Protein AF-0000000070193046 (afdb_homodimer)

Organism: Mizuhopecten yessoensis (NCBI:txid6573)

Sequence (684 aa):
MPRRVCVLGAGVIGLSSAVCIQELVPDADVTVVADTFTPHTLSDNCAGFWMPYLIDPSNTNVLRWCGDTFEYLKRLGHSELAGDIGIQFVSGYYFVRESAYTGKEPPWKDQVIGFRQLTPEELNICPNARDGYFFTTIIMDVKRFLPWLTKRILDKGGKLRNKKIQNMDELTEEYDIVVNCSGMGANQLCNDSRLHPLRGQVIKVAAPWVKHFYMNPDPTDDHKEVYILPGPDTVTIGGTGQFDDWNTSVDGQDKQRIVEDVCKLVPSLRTAKRLQDWVGLRPLRSPVRLEAEEKLSKSGRKTVIHNYGHSGSGVTFHWGCAKDTAHLVKQAFETHQVTSRLMPRRVCVLGAGVIGLSSAVCIQELVPDADVTVVADTFTPHTLSDNCAGFWMPYLIDPSNTNVLRWCGDTFEYLKRLGHSELAGDIGIQFVSGYYFVRESAYTGKEPPWKDQVIGFRQLTPEELNICPNARDGYFFTTIIMDVKRFLPWLTKRILDKGGKLRNKKIQNMDELTEEYDIVVNCSGMGANQLCNDSRLHPLRGQVIKVAAPWVKHFYMNPDPTDDHKEVYILPGPDTVTIGGTGQFDDWNTSVDGQDKQRIVEDVCKLVPSLRTAKRLQDWVGLRPLRSPVRLEAEEKLSKSGRKTVIHNYGHSGSGVTFHWGCAKDTAHLVKQAFETHQVTSRL

Secondary structure (DSSP, 8-state):
--EEEEEE--SHHHHHHHHHHHHH-TTEEEEEEES--TTSSSGGGS--B-S--S--TT-HHHHHHHHHHHHHHHHHHTSTTHHHHTEEEEEEEEEEEGGG--S---TTTTTSEEEEEPPHHHHTTSTTEEEEEEEEEEEE-HHHHHHHHHHHHHHTT-EEEE---S-THHHHTT-SEEEE--TTHHHHHTT-TT-EEEEEEEEEEE-TT--SEEE---TT-TTEEEEEEE-SS-EEEEEE-EET----SPPHHHHHHHHHHHHHH-GGGGGSEEEEEEEEEEEEEEEEEEEEEEEEETTEEEEEEEEEEEGGGHHHHHHHHHHHHHHHHHHHHHHHHHHHH-/--EEEEEE--SHHHHHHHHHHHHH-TTEEEEEEES--TTSSSGGGS--B-S--S--TT-HHHHHHHHHHHHHHHHHHTSTTHHHHTEEEEEEEEEEEGGG--S---TTTTTSEEEEEPPHHHHTTSTTEEEEEEEEEEEE-HHHHHHHHHHHHHHTT-EEEE---S-THHHHTT-SEEEE--GGGHHHHTT-TT-EEEEEEEEEEE-TT--SEEE---TT-TTEEEEEEE-SS-EEEEEE-EET----S--HHHHHHHHHHHHHH-GGGGGSEEEEEEEEEEEEEEEEEEEEEEEEETTEEEEEEEEEEEGGGHHHHHHHHHHHHHHHHHHHHHHHHHHHH-

Structure (mmCIF, N/CA/C/O backbone):
data_AF-0000000070193046-model_v1
#
loop_
_entity.id
_entity.type
_entity.pdbx_description
1 polymer 'D-amino-acid oxidase'
#
loop_
_atom_site.group_PDB
_atom_site.id
_atom_site.type_symbol
_atom_site.label_atom_id
_atom_site.label_alt_id
_atom_site.label_comp_id
_atom_site.label_asym_id
_atom_site.label_entity_id
_atom_site.label_seq_id
_atom_site.pdbx_PDB_ins_code
_atom_site.Cartn_x
_atom_site.Cartn_y
_atom_site.Cartn_z
_atom_site.occupancy
_atom_site.B_iso_or_equiv
_atom_site.auth_seq_id
_atom_site.auth_comp_id
_atom_site.auth_asym_id
_atom_site.auth_atom_id
_atom_site.pdbx_PDB_model_num
ATOM 1 N N . MET A 1 1 ? -14.695 -46.781 -17.328 1 52.44 1 MET A N 1
ATOM 2 C CA . MET A 1 1 ? -13.578 -46.938 -16.406 1 52.44 1 MET A CA 1
ATOM 3 C C . MET A 1 1 ? -13.297 -45.656 -15.641 1 52.44 1 MET A C 1
ATOM 5 O O . MET A 1 1 ? -13.539 -44.562 -16.156 1 52.44 1 MET A O 1
ATOM 9 N N . PRO A 1 2 ? -12.938 -45.781 -14.352 1 63.56 2 PRO A N 1
ATOM 10 C CA . PRO A 1 2 ? -12.758 -44.562 -13.602 1 63.56 2 PRO A CA 1
ATOM 11 C C . PRO A 1 2 ? -11.648 -43.656 -14.164 1 63.56 2 PRO A C 1
ATOM 13 O O . PRO A 1 2 ? -10.648 -44.188 -14.672 1 63.56 2 PRO A O 1
ATOM 16 N N . ARG A 1 3 ? -11.859 -42.469 -14.461 1 89.19 3 ARG A N 1
ATOM 17 C CA . ARG A 1 3 ? -10.93 -41.438 -14.953 1 89.19 3 ARG A CA 1
ATOM 18 C C . ARG A 1 3 ? -10.109 -40.844 -13.812 1 89.19 3 ARG A C 1
ATOM 20 O O . ARG A 1 3 ? -10.359 -39.719 -13.367 1 89.19 3 ARG A O 1
ATOM 27 N N . ARG A 1 4 ? -9.18 -41.781 -13.305 1 95.31 4 ARG A N 1
ATOM 28 C CA . ARG A 1 4 ? -8.352 -41.438 -12.156 1 95.31 4 ARG A CA 1
ATOM 29 C C . ARG A 1 4 ? -7.16 -40.594 -12.586 1 95.31 4 ARG A C 1
ATOM 31 O O . ARG A 1 4 ? -6.316 -41.031 -13.359 1 95.31 4 ARG A O 1
ATOM 38 N N . VAL A 1 5 ? -7.148 -39.406 -12.031 1 98.12 5 VAL A N 1
ATOM 39 C CA . VAL A 1 5 ? -6.082 -38.438 -12.352 1 98.12 5 VAL A CA 1
ATOM 40 C C . VAL A 1 5 ? -5.293 -38.125 -11.086 1 98.12 5 VAL A C 1
ATOM 42 O O . VAL A 1 5 ? -5.871 -37.781 -10.047 1 98.12 5 VAL A O 1
ATOM 45 N N . CYS A 1 6 ? -3.994 -38.281 -11.133 1 98.69 6 CYS A N 1
ATOM 46 C CA . CYS A 1 6 ? -3.104 -37.844 -10.055 1 98.69 6 CYS A CA 1
ATOM 47 C C . CYS A 1 6 ? -2.408 -36.531 -10.406 1 98.69 6 CYS A C 1
ATOM 49 O O . CYS A 1 6 ? -1.843 -36.406 -11.492 1 98.69 6 CYS A O 1
ATOM 51 N N . VAL A 1 7 ? -2.525 -35.625 -9.617 1 98.94 7 VAL A N 1
ATOM 52 C CA . VAL A 1 7 ? -1.671 -34.438 -9.688 1 98.94 7 VAL A CA 1
ATOM 53 C C . VAL A 1 7 ? -0.557 -34.531 -8.648 1 98.94 7 VAL A C 1
ATOM 55 O O . VAL A 1 7 ? -0.82 -34.531 -7.441 1 98.94 7 VAL A O 1
ATOM 58 N N . LEU A 1 8 ? 0.669 -34.688 -9.125 1 98.88 8 LEU A N 1
ATOM 59 C CA . LEU A 1 8 ? 1.825 -34.844 -8.25 1 98.88 8 LEU A CA 1
ATOM 60 C C . LEU A 1 8 ? 2.455 -33.5 -7.938 1 98.88 8 LEU A C 1
ATOM 62 O O . LEU A 1 8 ? 3.037 -32.844 -8.82 1 98.88 8 LEU A O 1
ATOM 66 N N . GLY A 1 9 ? 2.383 -33.062 -6.691 1 98.56 9 GLY A N 1
ATOM 67 C CA . GLY A 1 9 ? 2.842 -31.766 -6.258 1 98.56 9 GLY A CA 1
ATOM 68 C C . GLY A 1 9 ? 1.722 -30.875 -5.758 1 98.56 9 GLY A C 1
ATOM 69 O O . GLY A 1 9 ? 0.678 -30.75 -6.402 1 98.56 9 GLY A O 1
ATOM 70 N N . ALA A 1 10 ? 1.989 -30.25 -4.613 1 98.69 10 ALA A N 1
ATOM 71 C CA . ALA A 1 10 ? 0.933 -29.469 -3.973 1 98.69 10 ALA A CA 1
ATOM 72 C C . ALA A 1 10 ? 1.329 -28 -3.857 1 98.69 10 ALA A C 1
ATOM 74 O O . ALA A 1 10 ? 0.896 -27.312 -2.938 1 98.69 10 ALA A O 1
ATOM 75 N N . GLY A 1 11 ? 2.219 -27.516 -4.688 1 98.25 11 GLY A N 1
ATOM 76 C CA . GLY A 1 11 ? 2.447 -26.078 -4.824 1 98.25 11 GLY A CA 1
ATOM 77 C C . GLY A 1 11 ? 1.381 -25.391 -5.648 1 98.25 11 GLY A C 1
ATOM 78 O O . GLY A 1 11 ? 0.332 -25.969 -5.938 1 98.25 11 GLY A O 1
ATOM 79 N N . VAL A 1 12 ? 1.68 -24.188 -6.016 1 98.69 12 VAL A N 1
ATOM 80 C CA . VAL A 1 12 ? 0.679 -23.375 -6.695 1 98.69 12 VAL A CA 1
ATOM 81 C C . VAL A 1 12 ? 0.371 -23.969 -8.062 1 98.69 12 VAL A C 1
ATOM 83 O O . VAL A 1 12 ? -0.773 -23.938 -8.523 1 98.69 12 VAL A O 1
ATOM 86 N N . ILE A 1 13 ? 1.361 -24.547 -8.734 1 98.69 13 ILE A N 1
ATOM 87 C CA . ILE A 1 13 ? 1.164 -25.141 -10.055 1 98.69 13 ILE A CA 1
ATOM 88 C C . ILE A 1 13 ? 0.271 -26.375 -9.93 1 98.69 13 ILE A C 1
ATOM 90 O O . ILE A 1 13 ? -0.702 -26.516 -10.672 1 98.69 13 ILE A O 1
ATOM 94 N N . GLY A 1 14 ? 0.567 -27.25 -9 1 98.88 14 GLY A N 1
ATOM 95 C CA . GLY A 1 14 ? -0.194 -28.469 -8.828 1 98.88 14 GLY A CA 1
ATOM 96 C C . GLY A 1 14 ? -1.633 -28.234 -8.414 1 98.88 14 GLY A C 1
ATOM 97 O O . GLY A 1 14 ? -2.559 -28.766 -9.031 1 98.88 14 GLY A O 1
ATOM 98 N N . LEU A 1 15 ? -1.809 -27.438 -7.406 1 98.94 15 LEU A N 1
ATOM 99 C CA . LEU A 1 15 ? -3.154 -27.219 -6.891 1 98.94 15 LEU A CA 1
ATOM 100 C C . LEU A 1 15 ? -4.02 -26.5 -7.918 1 98.94 15 LEU A C 1
ATOM 102 O O . LEU A 1 15 ? -5.199 -26.812 -8.078 1 98.94 15 LEU A O 1
ATOM 106 N N . SER A 1 16 ? -3.463 -25.516 -8.617 1 98.94 16 SER A N 1
ATOM 107 C CA . SER A 1 16 ? -4.219 -24.844 -9.672 1 98.94 16 SER A CA 1
ATOM 108 C C . SER A 1 16 ? -4.586 -25.828 -10.789 1 98.94 16 SER A C 1
ATOM 110 O O . SER A 1 16 ? -5.691 -25.766 -11.336 1 98.94 16 SER A O 1
ATOM 112 N N . SER A 1 17 ? -3.67 -26.688 -11.141 1 98.94 17 SER A N 1
ATOM 113 C CA . SER A 1 17 ? -3.951 -27.688 -12.164 1 98.94 17 SER A CA 1
ATOM 114 C C . SER A 1 17 ? -5.094 -28.609 -11.734 1 98.94 17 SER A C 1
ATOM 116 O O . SER A 1 17 ? -5.98 -28.906 -12.531 1 98.94 17 SER A O 1
ATOM 118 N N . ALA A 1 18 ? -5.027 -29.031 -10.492 1 98.94 18 ALA A N 1
ATOM 119 C CA . ALA A 1 18 ? -6.082 -29.891 -9.977 1 98.94 18 ALA A CA 1
ATOM 120 C C . ALA A 1 18 ? -7.445 -29.219 -10.086 1 98.94 18 ALA A C 1
ATOM 122 O O . ALA A 1 18 ? -8.414 -29.828 -10.539 1 98.94 18 ALA A O 1
ATOM 123 N N . VAL A 1 19 ? -7.523 -27.969 -9.695 1 98.94 19 VAL A N 1
ATOM 124 C CA . VAL A 1 19 ? -8.773 -27.219 -9.758 1 98.94 19 VAL A CA 1
ATOM 125 C C . VAL A 1 19 ? -9.266 -27.141 -11.203 1 98.94 19 VAL A C 1
ATOM 127 O O . VAL A 1 19 ? -10.43 -27.422 -11.484 1 98.94 19 VAL A O 1
ATOM 130 N N . CYS A 1 20 ? -8.383 -26.781 -12.133 1 98.88 20 CYS A N 1
ATOM 131 C CA . CYS A 1 20 ? -8.766 -26.594 -13.531 1 98.88 20 CYS A CA 1
ATOM 132 C C . CYS A 1 20 ? -9.195 -27.922 -14.148 1 98.88 20 CYS A C 1
ATOM 134 O O . CYS A 1 20 ? -10.117 -27.969 -14.961 1 98.88 20 CYS A O 1
ATOM 136 N N . ILE A 1 21 ? -8.562 -29.016 -13.781 1 98.81 21 ILE A N 1
ATOM 137 C CA . ILE A 1 21 ? -8.93 -30.328 -14.281 1 98.81 21 ILE A CA 1
ATOM 138 C C . ILE A 1 21 ? -10.344 -30.688 -13.82 1 98.81 21 ILE A C 1
ATOM 140 O O . ILE A 1 21 ? -11.172 -31.141 -14.617 1 98.81 21 ILE A O 1
ATOM 144 N N . GLN A 1 22 ? -10.602 -30.469 -12.5 1 98.56 22 GLN A N 1
ATOM 145 C CA . GLN A 1 22 ? -11.922 -30.766 -11.969 1 98.56 22 GLN A CA 1
ATOM 146 C C . GLN A 1 22 ? -13.008 -29.953 -12.672 1 98.56 22 GLN A C 1
ATOM 148 O O . GLN A 1 22 ? -14.133 -30.422 -12.852 1 98.56 22 GLN A O 1
ATOM 153 N N . GLU A 1 23 ? -12.664 -28.781 -13.07 1 98.25 23 GLU A N 1
ATOM 154 C CA . GLU A 1 23 ? -13.641 -27.906 -13.727 1 98.25 23 GLU A CA 1
ATOM 155 C C . GLU A 1 23 ? -13.875 -28.328 -15.172 1 98.25 23 GLU A C 1
ATOM 157 O O . GLU A 1 23 ? -15.016 -28.328 -15.641 1 98.25 23 GLU A O 1
ATOM 162 N N . LEU A 1 24 ? -12.836 -28.672 -15.852 1 98.12 24 LEU A N 1
ATOM 163 C CA . LEU A 1 24 ? -12.938 -28.953 -17.281 1 98.12 24 LEU A CA 1
ATOM 164 C C . LEU A 1 24 ? -13.344 -30.391 -17.531 1 98.12 24 LEU A C 1
ATOM 166 O O . LEU A 1 24 ? -13.977 -30.703 -18.547 1 98.12 24 LEU A O 1
ATOM 170 N N . VAL A 1 25 ? -12.922 -31.312 -16.625 1 96.94 25 VAL A N 1
ATOM 171 C CA . VAL A 1 25 ? -13.211 -32.75 -16.703 1 96.94 25 VAL A CA 1
ATOM 172 C C . VAL A 1 25 ? -13.922 -33.219 -15.438 1 96.94 25 VAL A C 1
ATOM 174 O O . VAL A 1 25 ? -13.344 -33.938 -14.633 1 96.94 25 VAL A O 1
ATOM 177 N N . PRO A 1 26 ? -15.234 -32.938 -15.312 1 94.19 26 PRO A N 1
ATOM 178 C CA . PRO A 1 26 ? -15.938 -33.125 -14.047 1 94.19 26 PRO A CA 1
ATOM 179 C C . PRO A 1 26 ? -16.016 -34.594 -13.633 1 94.19 26 PRO A C 1
ATOM 181 O O . PRO A 1 26 ? -16.188 -34.906 -12.453 1 94.19 26 PRO A O 1
ATOM 184 N N . ASP A 1 27 ? -15.859 -35.5 -14.555 1 93.25 27 ASP A N 1
ATOM 185 C CA . ASP A 1 27 ? -15.969 -36.906 -14.227 1 93.25 27 ASP A CA 1
ATOM 186 C C . ASP A 1 27 ? -14.617 -37.469 -13.797 1 93.25 27 ASP A C 1
ATOM 188 O O . ASP A 1 27 ? -14.516 -38.656 -13.43 1 93.25 27 ASP A O 1
ATOM 192 N N . ALA A 1 28 ? -13.594 -36.656 -13.805 1 95.88 28 ALA A N 1
ATOM 193 C CA . ALA A 1 28 ? -12.273 -37.094 -13.367 1 95.88 28 ALA A CA 1
ATOM 194 C C . ALA A 1 28 ? -12.211 -37.25 -11.852 1 95.88 28 ALA A C 1
ATOM 196 O O . ALA A 1 28 ? -12.734 -36.406 -11.125 1 95.88 28 ALA A O 1
ATOM 197 N N . ASP A 1 29 ? -11.719 -38.344 -11.375 1 97.75 29 ASP A N 1
ATOM 198 C CA . ASP A 1 29 ? -11.383 -38.531 -9.969 1 97.75 29 ASP A CA 1
ATOM 199 C C . ASP A 1 29 ? -9.969 -38.062 -9.664 1 97.75 29 ASP A C 1
ATOM 201 O O . ASP A 1 29 ? -9 -38.781 -9.867 1 97.75 29 ASP A O 1
ATOM 205 N N . VAL A 1 30 ? -9.875 -36.875 -9.094 1 98.69 30 VAL A N 1
ATOM 206 C CA . VAL A 1 30 ? -8.586 -36.188 -8.969 1 98.69 30 VAL A CA 1
ATOM 207 C C . VAL A 1 30 ? -8.016 -36.406 -7.574 1 98.69 30 VAL A C 1
ATOM 209 O O . VAL A 1 30 ? -8.703 -36.188 -6.574 1 98.69 30 VAL A O 1
ATOM 212 N N . THR A 1 31 ? -6.781 -36.844 -7.457 1 98.88 31 THR A N 1
ATOM 213 C CA . THR A 1 31 ? -6.023 -36.969 -6.215 1 98.88 31 THR A CA 1
ATOM 214 C C . THR A 1 31 ? -4.727 -36.156 -6.309 1 98.88 31 THR A C 1
ATOM 216 O O . THR A 1 31 ? -3.924 -36.375 -7.219 1 98.88 31 THR A O 1
ATOM 219 N N . VAL A 1 32 ? -4.559 -35.25 -5.379 1 98.94 32 VAL A N 1
ATOM 220 C CA . VAL A 1 32 ? -3.279 -34.562 -5.27 1 98.94 32 VAL A CA 1
ATOM 221 C C . VAL A 1 32 ? -2.344 -35.344 -4.355 1 98.94 32 VAL A C 1
ATOM 223 O O . VAL A 1 32 ? -2.682 -35.625 -3.201 1 98.94 32 VAL A O 1
ATOM 226 N N . VAL A 1 33 ? -1.217 -35.719 -4.895 1 98.88 33 VAL A N 1
ATOM 227 C CA . VAL A 1 33 ? -0.199 -36.438 -4.145 1 98.88 33 VAL A CA 1
ATOM 228 C C . VAL A 1 33 ? 1.02 -35.562 -3.928 1 98.88 33 VAL A C 1
ATOM 230 O O . VAL A 1 33 ? 1.516 -34.938 -4.867 1 98.88 33 VAL A O 1
ATOM 233 N N . ALA A 1 34 ? 1.473 -35.469 -2.752 1 98.56 34 ALA A N 1
ATOM 234 C CA . ALA A 1 34 ? 2.654 -34.656 -2.467 1 98.56 34 ALA A CA 1
ATOM 235 C C . ALA A 1 34 ? 3.334 -35.125 -1.178 1 98.56 34 ALA A C 1
ATOM 237 O O . ALA A 1 34 ? 2.697 -35.719 -0.319 1 98.56 34 ALA A O 1
ATOM 238 N N . ASP A 1 35 ? 4.586 -34.844 -1.083 1 97.19 35 ASP A N 1
ATOM 239 C CA . ASP A 1 35 ? 5.309 -35.125 0.155 1 97.19 35 ASP A CA 1
ATOM 240 C C . ASP A 1 35 ? 5.098 -34 1.176 1 97.19 35 ASP A C 1
ATOM 242 O O . ASP A 1 35 ? 5.273 -34.219 2.377 1 97.19 35 ASP A O 1
ATOM 246 N N . THR A 1 36 ? 4.836 -32.812 0.679 1 96.12 36 THR A N 1
ATOM 247 C CA . THR A 1 36 ? 4.633 -31.625 1.528 1 96.12 36 THR A CA 1
ATOM 248 C C . THR A 1 36 ? 3.43 -30.828 1.054 1 96.12 36 THR A C 1
ATOM 250 O O . THR A 1 36 ? 3.236 -30.641 -0.149 1 96.12 36 THR A O 1
ATOM 253 N N . PHE A 1 37 ? 2.658 -30.359 2.018 1 97.94 37 PHE A N 1
ATOM 254 C CA . PHE A 1 37 ? 1.521 -29.484 1.744 1 97.94 37 PHE A CA 1
ATOM 255 C C . PHE A 1 37 ? 1.688 -28.141 2.443 1 97.94 37 PHE A C 1
ATOM 257 O O . PHE A 1 37 ? 2.605 -27.953 3.248 1 97.94 37 PHE A O 1
ATOM 264 N N . THR A 1 38 ? 0.887 -27.109 2.031 1 97.38 38 THR A N 1
ATOM 265 C CA . THR A 1 38 ? 0.856 -25.828 2.723 1 97.38 38 THR A CA 1
ATOM 266 C C . THR A 1 38 ? 0.679 -26.031 4.227 1 97.38 38 THR A C 1
ATOM 268 O O . THR A 1 38 ? -0.058 -26.922 4.656 1 97.38 38 THR A O 1
ATOM 271 N N . PRO A 1 39 ? 1.47 -25.266 4.902 1 96.25 39 PRO A N 1
ATOM 272 C CA . PRO A 1 39 ? 2.232 -24.062 4.594 1 96.25 39 PRO A CA 1
ATOM 273 C C . PRO A 1 39 ? 3.729 -24.328 4.441 1 96.25 39 PRO A C 1
ATOM 275 O O . PRO A 1 39 ? 4.551 -23.453 4.75 1 96.25 39 PRO A O 1
ATOM 278 N N . HIS A 1 40 ? 4.082 -25.547 4.109 1 93.5 40 HIS A N 1
ATOM 279 C CA . HIS A 1 40 ? 5.496 -25.891 4.137 1 93.5 40 HIS A CA 1
ATOM 280 C C . HIS A 1 40 ? 6.051 -26.062 2.729 1 93.5 40 HIS A C 1
ATOM 282 O O . HIS A 1 40 ? 7.195 -26.484 2.553 1 93.5 40 HIS A O 1
ATOM 288 N N . THR A 1 41 ? 5.25 -25.734 1.726 1 93.75 41 THR A N 1
ATOM 289 C CA . THR A 1 41 ? 5.719 -25.859 0.351 1 93.75 41 THR A CA 1
ATOM 290 C C . THR A 1 41 ? 6.629 -24.703 -0.021 1 93.75 41 THR A C 1
ATOM 292 O O . THR A 1 41 ? 6.676 -23.688 0.686 1 93.75 41 THR A O 1
ATOM 295 N N . LEU A 1 42 ? 7.363 -24.844 -1.094 1 91.44 42 LEU A N 1
ATOM 296 C CA . LEU A 1 42 ? 8.156 -23.75 -1.645 1 91.44 42 LEU A CA 1
ATOM 297 C C . LEU A 1 42 ? 7.273 -22.547 -1.964 1 91.44 42 LEU A C 1
ATOM 299 O O . LEU A 1 42 ? 7.656 -21.406 -1.702 1 91.44 42 LEU A O 1
ATOM 303 N N . SER A 1 43 ? 6.109 -22.797 -2.467 1 94.75 43 SER A N 1
ATOM 304 C CA . SER A 1 43 ? 5.184 -21.75 -2.875 1 94.75 43 SER A CA 1
ATOM 305 C C . SER A 1 43 ? 4.789 -20.875 -1.691 1 94.75 43 SER A C 1
ATOM 307 O O . SER A 1 43 ? 4.566 -19.672 -1.85 1 94.75 43 SER A O 1
ATOM 309 N N . ASP A 1 44 ? 4.723 -21.391 -0.546 1 95 44 ASP A N 1
ATOM 310 C CA . ASP A 1 44 ? 4.199 -20.703 0.626 1 95 44 ASP A CA 1
ATOM 311 C C . ASP A 1 44 ? 5.051 -19.484 0.967 1 95 44 ASP A C 1
ATOM 313 O O . ASP A 1 44 ? 4.547 -18.5 1.514 1 95 44 ASP A O 1
ATOM 317 N N . ASN A 1 45 ? 6.293 -19.453 0.576 1 91.44 45 ASN A N 1
ATOM 318 C CA . ASN A 1 45 ? 7.172 -18.406 1.067 1 91.44 45 ASN A CA 1
ATOM 319 C C . ASN A 1 45 ? 7.598 -17.469 -0.054 1 91.44 45 ASN A C 1
ATOM 321 O O . ASN A 1 45 ? 8.344 -16.516 0.18 1 91.44 45 ASN A O 1
ATOM 325 N N . CYS A 1 46 ? 7.129 -17.812 -1.206 1 94.06 46 CYS A N 1
ATOM 326 C CA . CYS A 1 46 ? 7.48 -16.891 -2.273 1 94.06 46 CYS A CA 1
ATOM 327 C C . CYS A 1 46 ? 6.801 -15.531 -2.07 1 94.06 46 CYS A C 1
ATOM 329 O O . CYS A 1 46 ? 5.91 -15.406 -1.228 1 94.06 46 CYS A O 1
ATOM 331 N N . ALA A 1 47 ? 7.242 -14.5 -2.783 1 94.56 47 ALA A N 1
ATOM 332 C CA . ALA A 1 47 ? 6.723 -13.148 -2.635 1 94.56 47 ALA A CA 1
ATOM 333 C C . ALA A 1 47 ? 5.344 -13.008 -3.277 1 94.56 47 ALA A C 1
ATOM 335 O O . ALA A 1 47 ? 4.613 -12.062 -2.998 1 94.56 47 ALA A O 1
ATOM 336 N N . GLY A 1 48 ? 5.004 -13.961 -4.203 1 97.5 48 GLY A N 1
ATOM 337 C CA . GLY A 1 48 ? 3.682 -13.969 -4.805 1 97.5 48 GLY A CA 1
ATOM 338 C C . GLY A 1 48 ? 3.467 -12.836 -5.789 1 97.5 48 GLY A C 1
ATOM 339 O O . GLY A 1 48 ? 2.328 -12.445 -6.055 1 97.5 48 GLY A O 1
ATOM 340 N N . PHE A 1 49 ? 4.512 -12.32 -6.352 1 98.19 49 PHE A N 1
ATOM 341 C CA . PHE A 1 49 ? 4.516 -11.141 -7.215 1 98.19 49 PHE A CA 1
ATOM 342 C C . PHE A 1 49 ? 4.309 -11.539 -8.672 1 98.19 49 PHE A C 1
ATOM 344 O O . PHE A 1 49 ? 5.055 -12.359 -9.211 1 98.19 49 PHE A O 1
ATOM 351 N N . TRP A 1 50 ? 3.295 -10.992 -9.297 1 98.19 50 TRP A N 1
ATOM 352 C CA . TRP A 1 50 ? 3.094 -11.266 -10.719 1 98.19 50 TRP A CA 1
ATOM 353 C C . TRP A 1 50 ? 3.984 -10.375 -11.578 1 98.19 50 TRP A C 1
ATOM 355 O O . TRP A 1 50 ? 3.799 -9.156 -11.617 1 98.19 50 TRP A O 1
ATOM 365 N N . MET A 1 51 ? 4.852 -10.883 -12.172 1 95.31 51 MET A N 1
ATOM 366 C CA . MET A 1 51 ? 5.734 -10.336 -13.203 1 95.31 51 MET A CA 1
ATOM 367 C C . MET A 1 51 ? 6.57 -11.445 -13.844 1 95.31 51 MET A C 1
ATOM 369 O O . MET A 1 51 ? 7.273 -12.18 -13.148 1 95.31 51 MET A O 1
ATOM 373 N N . PRO A 1 52 ? 6.512 -11.555 -15.117 1 90.06 52 PRO A N 1
ATOM 374 C CA . PRO A 1 52 ? 7.34 -12.586 -15.758 1 90.06 52 PRO A CA 1
ATOM 375 C C . PRO A 1 52 ? 8.82 -12.453 -15.406 1 90.06 52 PRO A C 1
ATOM 377 O O . PRO A 1 52 ? 9.359 -11.352 -15.398 1 90.06 52 PRO A O 1
ATOM 380 N N . TYR A 1 53 ? 9.422 -13.516 -15.008 1 84.19 53 TYR A N 1
ATOM 381 C CA . TYR A 1 53 ? 10.805 -13.57 -14.547 1 84.19 53 TYR A CA 1
ATOM 382 C C . TYR A 1 53 ? 11.594 -14.617 -15.32 1 84.19 53 TYR A C 1
ATOM 384 O O . TYR A 1 53 ? 11.273 -15.812 -15.273 1 84.19 53 TYR A O 1
ATOM 392 N N . LEU A 1 54 ? 12.664 -14.242 -16.062 1 77.12 54 LEU A N 1
ATOM 393 C CA . LEU A 1 54 ? 13.531 -15.109 -16.844 1 77.12 54 LEU A CA 1
ATOM 394 C C . LEU A 1 54 ? 12.734 -15.836 -17.922 1 77.12 54 LEU A C 1
ATOM 396 O O . LEU A 1 54 ? 12.758 -17.062 -18 1 77.12 54 LEU A O 1
ATOM 400 N N . ILE A 1 55 ? 12.016 -15.062 -18.625 1 70.56 55 ILE A N 1
ATOM 401 C CA . ILE A 1 55 ? 11.133 -15.625 -19.625 1 70.56 55 ILE A CA 1
ATOM 402 C C . ILE A 1 55 ? 11.828 -15.625 -20.984 1 70.56 55 ILE A C 1
ATOM 404 O O . ILE A 1 55 ? 12.547 -14.68 -21.328 1 70.56 55 ILE A O 1
ATOM 408 N N . ASP A 1 56 ? 11.648 -16.719 -21.531 1 70.94 56 ASP A N 1
ATOM 409 C CA . ASP A 1 56 ? 12.07 -16.859 -22.922 1 70.94 56 ASP A CA 1
ATOM 410 C C . ASP A 1 56 ? 11.031 -16.25 -23.875 1 70.94 56 ASP A C 1
ATOM 412 O O . ASP A 1 56 ? 9.945 -16.812 -24.047 1 70.94 56 ASP A O 1
ATOM 416 N N . PRO A 1 57 ? 11.305 -15.109 -24.391 1 60.84 57 PRO A N 1
ATOM 417 C CA . PRO A 1 57 ? 10.312 -14.461 -25.25 1 60.84 57 PRO A CA 1
ATOM 418 C C . PRO A 1 57 ? 9.969 -15.297 -26.484 1 60.84 57 PRO A C 1
ATOM 420 O O . PRO A 1 57 ? 8.953 -15.031 -27.141 1 60.84 57 PRO A O 1
ATOM 423 N N . SER A 1 58 ? 10.805 -16.266 -26.688 1 70.38 58 SER A N 1
ATOM 424 C CA . SER A 1 58 ? 10.562 -17.047 -27.891 1 70.38 58 SER A CA 1
ATOM 425 C C . SER A 1 58 ? 9.43 -18.047 -27.672 1 70.38 58 SER A C 1
ATOM 427 O O . SER A 1 58 ? 8.852 -18.562 -28.641 1 70.38 58 SER A O 1
ATOM 429 N N . ASN A 1 59 ? 9.188 -18.281 -26.453 1 78.31 59 ASN A N 1
ATOM 430 C CA . ASN A 1 59 ? 8.062 -19.156 -26.156 1 78.31 59 ASN A CA 1
ATOM 431 C C . ASN A 1 59 ? 6.734 -18.422 -26.234 1 78.31 59 ASN A C 1
ATOM 433 O O . ASN A 1 59 ? 6.457 -17.547 -25.406 1 78.31 59 ASN A O 1
ATOM 437 N N . THR A 1 60 ? 5.969 -18.781 -27.188 1 81.06 60 THR A N 1
ATOM 438 C CA . THR A 1 60 ? 4.734 -18.078 -27.516 1 81.06 60 THR A CA 1
ATOM 439 C C . THR A 1 60 ? 3.701 -18.266 -26.406 1 81.06 60 THR A C 1
ATOM 441 O O . THR A 1 60 ? 2.77 -17.469 -26.281 1 81.06 60 THR A O 1
ATOM 444 N N . ASN A 1 61 ? 3.871 -19.328 -25.609 1 91.88 61 ASN A N 1
ATOM 445 C CA . ASN A 1 61 ? 2.867 -19.625 -24.578 1 91.88 61 ASN A CA 1
ATOM 446 C C . ASN A 1 61 ? 3.062 -18.75 -23.344 1 91.88 61 ASN A C 1
ATOM 448 O O . ASN A 1 61 ? 2.127 -18.562 -22.562 1 91.88 61 ASN A O 1
ATOM 452 N N . VAL A 1 62 ? 4.254 -18.297 -23.219 1 91.62 62 VAL A N 1
ATOM 453 C CA . VAL A 1 62 ? 4.645 -17.641 -21.969 1 91.62 62 VAL A CA 1
ATOM 454 C C . VAL A 1 62 ? 3.758 -16.422 -21.734 1 91.62 62 VAL A C 1
ATOM 456 O O . VAL A 1 62 ? 3.16 -16.281 -20.656 1 91.62 62 VAL A O 1
ATOM 459 N N . LEU A 1 63 ? 3.604 -15.586 -22.75 1 92.44 63 LEU A N 1
ATOM 460 C CA . LEU A 1 63 ? 2.801 -14.383 -22.594 1 92.44 63 LEU A CA 1
ATOM 461 C C . LEU A 1 63 ? 1.329 -14.727 -22.391 1 92.44 63 LEU A C 1
ATOM 463 O O . LEU A 1 63 ? 0.615 -14.031 -21.672 1 92.44 63 LEU A O 1
ATOM 467 N N . ARG A 1 64 ? 0.929 -15.805 -23.062 1 95.44 64 ARG A N 1
ATOM 468 C CA . ARG A 1 64 ? -0.45 -16.25 -22.891 1 95.44 64 ARG A CA 1
ATOM 469 C C . ARG A 1 64 ? -0.683 -16.75 -21.469 1 95.44 64 ARG A C 1
ATOM 471 O O . ARG A 1 64 ? -1.68 -16.391 -20.828 1 95.44 64 ARG A O 1
ATOM 478 N N . TRP A 1 65 ? 0.205 -17.578 -20.891 1 96.88 65 TRP A N 1
ATOM 479 C CA . TRP A 1 65 ? 0.096 -18.062 -19.516 1 96.88 65 TRP A CA 1
ATOM 480 C C . TRP A 1 65 ? 0.057 -16.891 -18.531 1 96.88 65 TRP A C 1
ATOM 482 O O . TRP A 1 65 ? -0.75 -16.891 -17.594 1 96.88 65 TRP A O 1
ATOM 492 N N . CYS A 1 66 ? 0.91 -15.883 -18.781 1 95.81 66 CYS A N 1
ATOM 493 C CA . CYS A 1 66 ? 0.973 -14.703 -17.938 1 95.81 66 CYS A CA 1
ATOM 494 C C . CYS A 1 66 ? -0.349 -13.938 -17.953 1 95.81 66 CYS A C 1
ATOM 496 O O . CYS A 1 66 ? -0.883 -13.578 -16.906 1 95.81 66 CYS A O 1
ATOM 498 N N . GLY A 1 67 ? -0.785 -13.742 -19.156 1 96.25 67 GLY A N 1
ATOM 499 C CA . GLY A 1 67 ? -2.025 -13 -19.328 1 96.25 67 GLY A CA 1
ATOM 500 C C . GLY A 1 67 ? -3.219 -13.68 -18.688 1 96.25 67 GLY A C 1
ATOM 501 O O . GLY A 1 67 ? -4.008 -13.047 -17.984 1 96.25 67 GLY A O 1
ATOM 502 N N . ASP A 1 68 ? -3.373 -15.008 -18.891 1 98.12 68 ASP A N 1
ATOM 503 C CA . ASP A 1 68 ? -4.465 -15.781 -18.312 1 98.12 68 ASP A CA 1
ATOM 504 C C . ASP A 1 68 ? -4.43 -15.719 -16.781 1 98.12 68 ASP A C 1
ATOM 506 O O . ASP A 1 68 ? -5.469 -15.586 -16.141 1 98.12 68 ASP A O 1
ATOM 510 N N . THR A 1 69 ? -3.262 -15.812 -16.297 1 98.69 69 THR A N 1
ATOM 511 C CA . THR A 1 69 ? -3.1 -15.781 -14.844 1 98.69 69 THR A CA 1
ATOM 512 C C . THR A 1 69 ? -3.447 -14.398 -14.297 1 98.69 69 THR A C 1
ATOM 514 O O . THR A 1 69 ? -4.168 -14.281 -13.305 1 98.69 69 THR A O 1
ATOM 517 N N . PHE A 1 70 ? -2.969 -13.375 -14.984 1 98.44 70 PHE A N 1
ATOM 518 C CA . PHE A 1 70 ? -3.25 -12.016 -14.539 1 98.44 70 PHE A CA 1
ATOM 519 C C . PHE A 1 70 ? -4.75 -11.758 -14.508 1 98.44 70 PHE A C 1
ATOM 521 O O . PHE A 1 70 ? -5.273 -11.234 -13.516 1 98.44 70 PHE A O 1
ATOM 528 N N . GLU A 1 71 ? -5.426 -12.094 -15.539 1 98.62 71 GLU A N 1
ATOM 529 C CA . GLU A 1 71 ? -6.863 -11.852 -15.625 1 98.62 71 GLU A CA 1
ATOM 530 C C . GLU A 1 71 ? -7.617 -12.633 -14.547 1 98.62 71 GLU A C 1
ATOM 532 O O . GLU A 1 71 ? -8.578 -12.125 -13.969 1 98.62 71 GLU A O 1
ATOM 537 N N . TYR A 1 72 ? -7.238 -13.844 -14.328 1 98.81 72 TYR A N 1
ATOM 538 C CA . TYR A 1 72 ? -7.84 -14.648 -13.273 1 98.81 72 TYR A CA 1
ATOM 539 C C . TYR A 1 72 ? -7.684 -13.984 -11.914 1 98.81 72 TYR A C 1
ATOM 541 O O . TYR A 1 72 ? -8.656 -13.828 -11.172 1 98.81 72 TYR A O 1
ATOM 549 N N . LEU A 1 73 ? -6.445 -13.578 -11.609 1 98.88 73 LEU A N 1
ATOM 550 C CA . LEU A 1 73 ? -6.156 -12.938 -10.328 1 98.88 73 LEU A CA 1
ATOM 551 C C . LEU A 1 73 ? -6.863 -11.586 -10.227 1 98.88 73 LEU A C 1
ATOM 553 O O . LEU A 1 73 ? -7.344 -11.211 -9.156 1 98.88 73 LEU A O 1
ATOM 557 N N . LYS A 1 74 ? -6.871 -10.898 -11.328 1 98.69 74 LYS A N 1
ATOM 558 C CA . LYS A 1 74 ? -7.539 -9.602 -11.375 1 98.69 74 LYS A CA 1
ATOM 559 C C . LYS A 1 74 ? -9.023 -9.734 -11.023 1 98.69 74 LYS A C 1
ATOM 561 O O . LYS A 1 74 ? -9.555 -8.945 -10.242 1 98.69 74 LYS A O 1
ATOM 566 N N . ARG A 1 75 ? -9.672 -10.734 -11.555 1 98.38 75 ARG A N 1
ATOM 567 C CA . ARG A 1 75 ? -11.078 -10.984 -11.25 1 98.38 75 ARG A CA 1
ATOM 568 C C . ARG A 1 75 ? -11.266 -11.297 -9.766 1 98.38 75 ARG A C 1
ATOM 570 O O . ARG A 1 75 ? -12.172 -10.758 -9.125 1 98.38 75 ARG A O 1
ATOM 577 N N . LEU A 1 76 ? -10.469 -12.133 -9.234 1 98.56 76 LEU A N 1
ATOM 578 C CA . LEU A 1 76 ? -10.523 -12.461 -7.816 1 98.56 76 LEU A CA 1
ATOM 579 C C . LEU A 1 76 ? -10.266 -11.219 -6.965 1 98.56 76 LEU A C 1
ATOM 581 O O . LEU A 1 76 ? -10.906 -11.023 -5.93 1 98.56 76 LEU A O 1
ATOM 585 N N . GLY A 1 77 ? -9.297 -10.375 -7.445 1 98.38 77 GLY A N 1
ATOM 586 C CA . GLY A 1 77 ? -8.93 -9.172 -6.719 1 98.38 77 GLY A CA 1
ATOM 587 C C . GLY A 1 77 ? -10.07 -8.172 -6.598 1 98.38 77 GLY A C 1
ATOM 588 O O . GLY A 1 77 ? -10.117 -7.387 -5.648 1 98.38 77 GLY A O 1
ATOM 589 N N . HIS A 1 78 ? -10.992 -8.211 -7.52 1 97.62 78 HIS A N 1
ATOM 590 C CA . HIS A 1 78 ? -12.125 -7.285 -7.527 1 97.62 78 HIS A CA 1
ATOM 591 C C . HIS A 1 78 ? -13.352 -7.91 -6.871 1 97.62 78 HIS A C 1
ATOM 593 O O . HIS A 1 78 ? -14.445 -7.352 -6.934 1 97.62 78 HIS A O 1
ATOM 599 N N . SER A 1 79 ? -13.18 -9.008 -6.16 1 98 79 SER A N 1
ATOM 600 C CA . SER A 1 79 ? -14.289 -9.688 -5.504 1 98 79 SER A CA 1
ATOM 601 C C . SER A 1 79 ? -14.227 -9.516 -3.99 1 98 79 SER A C 1
ATOM 603 O O . SER A 1 79 ? -13.242 -9 -3.459 1 98 79 SER A O 1
ATOM 605 N N . GLU A 1 80 ? -15.242 -10.023 -3.289 1 97.94 80 GLU A N 1
ATOM 606 C CA . GLU A 1 80 ? -15.297 -9.969 -1.831 1 97.94 80 GLU A CA 1
ATOM 607 C C . GLU A 1 80 ? -14.289 -10.922 -1.204 1 97.94 80 GLU A C 1
ATOM 609 O O . GLU A 1 80 ? -13.961 -10.797 -0.022 1 97.94 80 GLU A O 1
ATOM 614 N N . LEU A 1 81 ? -13.703 -11.812 -2.012 1 98 81 LEU A N 1
ATOM 615 C CA . LEU A 1 81 ? -12.828 -12.867 -1.504 1 98 81 LEU A CA 1
ATOM 616 C C . LEU A 1 81 ? -11.398 -12.375 -1.37 1 98 81 LEU A C 1
ATOM 618 O O . LEU A 1 81 ? -10.57 -13.016 -0.721 1 98 81 LEU A O 1
ATOM 622 N N . ALA A 1 82 ? -11.102 -11.289 -2.025 1 98.5 82 ALA A N 1
ATOM 623 C CA . ALA A 1 82 ? -9.719 -10.883 -2.254 1 98.5 82 ALA A CA 1
ATOM 624 C C . ALA A 1 82 ? -8.93 -10.859 -0.947 1 98.5 82 ALA A C 1
ATOM 626 O O . ALA A 1 82 ? -7.844 -11.445 -0.856 1 98.5 82 ALA A O 1
ATOM 627 N N . GLY A 1 83 ? -9.508 -10.242 0.075 1 97.69 83 GLY A N 1
ATOM 628 C CA . GLY A 1 83 ? -8.812 -10.156 1.352 1 97.69 83 GLY A CA 1
ATOM 629 C C . GLY A 1 83 ? -8.586 -11.5 2.004 1 97.69 83 GLY A C 1
ATOM 630 O O . GLY A 1 83 ? -7.496 -11.773 2.516 1 97.69 83 GLY A O 1
ATOM 631 N N . ASP A 1 84 ? -9.508 -12.352 1.917 1 97.62 84 ASP A N 1
ATOM 632 C CA . ASP A 1 84 ? -9.461 -13.656 2.57 1 97.62 84 ASP A CA 1
ATOM 633 C C . ASP A 1 84 ? -8.453 -14.586 1.882 1 97.62 84 ASP A C 1
ATOM 635 O O . ASP A 1 84 ? -7.773 -15.367 2.543 1 97.62 84 ASP A O 1
ATOM 639 N N . ILE A 1 85 ? -8.383 -14.453 0.546 1 98.25 85 ILE A N 1
ATOM 640 C CA . ILE A 1 85 ? -7.555 -15.414 -0.174 1 98.25 85 ILE A CA 1
ATOM 641 C C . ILE A 1 85 ? -6.23 -14.766 -0.566 1 98.25 85 ILE A C 1
ATOM 643 O O . ILE A 1 85 ? -5.414 -15.383 -1.258 1 98.25 85 ILE A O 1
ATOM 647 N N . GLY A 1 86 ? -6.027 -13.586 -0.228 1 97.69 86 GLY A N 1
ATOM 648 C CA . GLY A 1 86 ? -4.715 -12.969 -0.282 1 97.69 86 GLY A CA 1
ATOM 649 C C . GLY A 1 86 ? -4.387 -12.391 -1.646 1 97.69 86 GLY A C 1
ATOM 650 O O . GLY A 1 86 ? -3.252 -12.5 -2.117 1 97.69 86 GLY A O 1
ATOM 651 N N . ILE A 1 87 ? -5.375 -11.758 -2.354 1 98.69 87 ILE A N 1
ATOM 652 C CA . ILE A 1 87 ? -5.109 -11.102 -3.633 1 98.69 87 ILE A CA 1
ATOM 653 C C . ILE A 1 87 ? -5.125 -9.586 -3.451 1 98.69 87 ILE A C 1
ATOM 655 O O . ILE A 1 87 ? -6.09 -9.031 -2.924 1 98.69 87 ILE A O 1
ATOM 659 N N . GLN A 1 88 ? -4.09 -8.906 -3.828 1 98.69 88 GLN A N 1
ATOM 660 C CA . GLN A 1 88 ? -4.035 -7.457 -3.705 1 98.69 88 GLN A CA 1
ATOM 661 C C . GLN A 1 88 ? -3.449 -6.82 -4.961 1 98.69 88 GLN A C 1
ATOM 663 O O . GLN A 1 88 ? -2.613 -7.422 -5.637 1 98.69 88 GLN A O 1
ATOM 668 N N . PHE A 1 89 ? -3.883 -5.641 -5.297 1 98.81 89 PHE A N 1
ATOM 669 C CA . PHE A 1 89 ? -3.262 -4.789 -6.305 1 98.81 89 PHE A CA 1
ATOM 670 C C . PHE A 1 89 ? -2.182 -3.912 -5.684 1 98.81 89 PHE A C 1
ATOM 672 O O . PHE A 1 89 ? -2.348 -3.408 -4.574 1 98.81 89 PHE A O 1
ATOM 679 N N . VAL A 1 90 ? -1.066 -3.787 -6.367 1 98.88 90 VAL A N 1
ATOM 680 C CA . VAL A 1 90 ? 0.037 -2.979 -5.859 1 98.88 90 VAL A CA 1
ATOM 681 C C . VAL A 1 90 ? 0.686 -2.211 -7.008 1 98.88 90 VAL A C 1
ATOM 683 O O . VAL A 1 90 ? 0.902 -2.764 -8.094 1 98.88 90 VAL A O 1
ATOM 686 N N . SER A 1 91 ? 0.896 -0.943 -6.867 1 98.88 91 SER A N 1
ATOM 687 C CA . SER A 1 91 ? 1.659 -0.135 -7.812 1 98.88 91 SER A CA 1
ATOM 688 C C . SER A 1 91 ? 3.104 0.033 -7.359 1 98.88 91 SER A C 1
ATOM 690 O O . SER A 1 91 ? 3.398 -0.058 -6.164 1 98.88 91 SER A O 1
ATOM 692 N N . GLY A 1 92 ? 3.91 0.231 -8.344 1 98.81 92 GLY A N 1
ATOM 693 C CA . GLY A 1 92 ? 5.273 0.526 -7.93 1 98.81 92 GLY A CA 1
ATOM 694 C C . GLY A 1 92 ? 6.211 0.781 -9.094 1 98.81 92 GLY A C 1
ATOM 695 O O . GLY A 1 92 ? 5.766 1.152 -10.188 1 98.81 92 GLY A O 1
ATOM 696 N N . TYR A 1 93 ? 7.461 0.676 -8.805 1 98.81 93 TYR A N 1
ATOM 697 C CA . TYR A 1 93 ? 8.539 1.171 -9.656 1 98.81 93 TYR A CA 1
ATOM 698 C C . TYR A 1 93 ? 9.383 0.022 -10.188 1 98.81 93 TYR A C 1
ATOM 700 O O . TYR A 1 93 ? 9.844 -0.823 -9.422 1 98.81 93 TYR A O 1
ATOM 708 N N . TYR A 1 94 ? 9.57 -0.013 -11.438 1 97.69 94 TYR A N 1
ATOM 709 C CA . TYR A 1 94 ? 10.531 -0.873 -12.125 1 97.69 94 TYR A CA 1
ATOM 710 C C . TYR A 1 94 ? 11.641 -0.049 -12.766 1 97.69 94 TYR A C 1
ATOM 712 O O . TYR A 1 94 ? 11.43 0.614 -13.781 1 97.69 94 TYR A O 1
ATOM 720 N N . PHE A 1 95 ? 12.828 -0.084 -12.211 1 97.44 95 PHE A N 1
ATOM 721 C CA . PHE A 1 95 ? 13.945 0.724 -12.695 1 97.44 95 PHE A CA 1
ATOM 722 C C . PHE A 1 95 ? 14.766 -0.047 -13.719 1 97.44 95 PHE A C 1
ATOM 724 O O . PHE A 1 95 ? 14.906 -1.268 -13.617 1 97.44 95 PHE A O 1
ATOM 731 N N . VAL A 1 96 ? 15.289 0.611 -14.664 1 96.19 96 VAL A N 1
ATOM 732 C CA . VAL A 1 96 ? 16.172 0.066 -15.688 1 96.19 96 VAL A CA 1
ATOM 733 C C . VAL A 1 96 ? 17.531 0.755 -15.602 1 96.19 96 VAL A C 1
ATOM 735 O O . VAL A 1 96 ? 17.656 1.953 -15.875 1 96.19 96 VAL A O 1
ATOM 738 N N . ARG A 1 97 ? 18.484 0.004 -15.211 1 93.44 97 ARG A N 1
ATOM 739 C CA . ARG A 1 97 ? 19.844 0.521 -15.141 1 93.44 97 ARG A CA 1
ATOM 740 C C . ARG A 1 97 ? 20.438 0.723 -16.531 1 93.44 97 ARG A C 1
ATOM 742 O O . ARG A 1 97 ? 19.906 0.191 -17.516 1 93.44 97 ARG A O 1
ATOM 749 N N . GLU A 1 98 ? 21.578 1.428 -16.5 1 92.06 98 GLU A N 1
ATOM 750 C CA . GLU A 1 98 ? 22.25 1.682 -17.766 1 92.06 98 GLU A CA 1
ATOM 751 C C . GLU A 1 98 ? 22.656 0.378 -18.453 1 92.06 98 GLU A C 1
ATOM 753 O O . GLU A 1 98 ? 22.484 0.221 -19.656 1 92.06 98 GLU A O 1
ATOM 758 N N . SER A 1 99 ? 23.141 -0.545 -17.672 1 88.38 99 SER A N 1
ATOM 759 C CA . SER A 1 99 ? 23.641 -1.812 -18.203 1 88.38 99 SER A CA 1
ATOM 760 C C . SER A 1 99 ? 22.516 -2.674 -18.75 1 88.38 99 SER A C 1
ATOM 762 O O . SER A 1 99 ? 22.75 -3.564 -19.578 1 88.38 99 SER A O 1
ATOM 764 N N . ALA A 1 100 ? 21.281 -2.369 -18.312 1 87.88 100 ALA A N 1
ATOM 765 C CA . ALA A 1 100 ? 20.141 -3.18 -18.734 1 87.88 100 ALA A CA 1
ATOM 766 C C . ALA A 1 100 ? 19.312 -2.459 -19.797 1 87.88 100 ALA A C 1
ATOM 768 O O . ALA A 1 100 ? 18.328 -3 -20.297 1 87.88 100 ALA A O 1
ATOM 769 N N . TYR A 1 101 ? 19.734 -1.271 -20.188 1 92.62 101 TYR A N 1
ATOM 770 C CA . TYR A 1 101 ? 18.906 -0.44 -21.062 1 92.62 101 TYR A CA 1
ATOM 771 C C . TYR A 1 101 ? 18.953 -0.944 -22.5 1 92.62 101 TYR A C 1
ATOM 773 O O . TYR A 1 101 ? 20.031 -1.029 -23.094 1 92.62 101 TYR A O 1
ATOM 781 N N . THR A 1 102 ? 17.828 -1.273 -23.031 1 90.38 102 THR A N 1
ATOM 782 C CA . THR A 1 102 ? 17.719 -1.721 -24.406 1 90.38 102 THR A CA 1
ATOM 783 C C . THR A 1 102 ? 16.875 -0.754 -25.234 1 90.38 102 THR A C 1
ATOM 785 O O . THR A 1 102 ? 16.828 -0.844 -26.453 1 90.38 102 THR A O 1
ATOM 788 N N . GLY A 1 103 ? 16.172 0.163 -24.547 1 91.81 103 GLY A N 1
ATOM 789 C CA . GLY A 1 103 ? 15.242 1.067 -25.203 1 91.81 103 GLY A CA 1
ATOM 790 C C . GLY A 1 103 ? 13.906 0.428 -25.531 1 91.81 103 GLY A C 1
ATOM 791 O O . GLY A 1 103 ? 13.023 1.074 -26.094 1 91.81 103 GLY A O 1
ATOM 792 N N . LYS A 1 104 ? 13.773 -0.775 -25.188 1 91.88 104 LYS A N 1
ATOM 793 C CA . LYS A 1 104 ? 12.531 -1.489 -25.469 1 91.88 104 LYS A CA 1
ATOM 794 C C . LYS A 1 104 ? 11.68 -1.643 -24.219 1 91.88 104 LYS A C 1
ATOM 796 O O . LYS A 1 104 ? 12.211 -1.876 -23.125 1 91.88 104 LYS A O 1
ATOM 801 N N . GLU A 1 105 ? 10.383 -1.567 -24.375 1 92.69 105 GLU A N 1
ATOM 802 C CA . GLU A 1 105 ? 9.445 -1.813 -23.281 1 92.69 105 GLU A CA 1
ATOM 803 C C . GLU A 1 105 ? 9.25 -3.309 -23.047 1 92.69 105 GLU A C 1
ATOM 805 O O . GLU A 1 105 ? 9.453 -4.117 -23.953 1 92.69 105 GLU A O 1
ATOM 810 N N . PRO A 1 106 ? 8.906 -3.65 -21.875 1 91.19 106 PRO A N 1
ATOM 811 C CA . PRO A 1 106 ? 8.711 -5.078 -21.609 1 91.19 106 PRO A CA 1
ATOM 812 C C . PRO A 1 106 ? 7.535 -5.664 -22.391 1 91.19 106 PRO A C 1
ATOM 814 O O . PRO A 1 106 ? 6.52 -4.992 -22.578 1 91.19 106 PRO A O 1
ATOM 817 N N . PRO A 1 107 ? 7.66 -6.906 -22.766 1 90.62 107 PRO A N 1
ATOM 818 C CA . PRO A 1 107 ? 6.613 -7.512 -23.594 1 90.62 107 PRO A CA 1
ATOM 819 C C . PRO A 1 107 ? 5.289 -7.66 -22.844 1 90.62 107 PRO A C 1
ATOM 821 O O . PRO A 1 107 ? 4.242 -7.848 -23.469 1 90.62 107 PRO A O 1
ATOM 824 N N . TRP A 1 108 ? 5.332 -7.574 -21.516 1 93.06 108 TRP A N 1
ATOM 825 C CA . TRP A 1 108 ? 4.129 -7.781 -20.719 1 93.06 108 TRP A CA 1
ATOM 826 C C . TRP A 1 108 ? 3.479 -6.449 -20.359 1 93.06 108 TRP A C 1
ATOM 828 O O . TRP A 1 108 ? 2.574 -6.402 -19.531 1 93.06 108 TRP A O 1
ATOM 838 N N . LYS A 1 109 ? 3.912 -5.332 -20.969 1 94.25 109 LYS A N 1
ATOM 839 C CA . LYS A 1 109 ? 3.49 -3.986 -20.594 1 94.25 109 LYS A CA 1
ATOM 840 C C . LYS A 1 109 ? 1.976 -3.836 -20.688 1 94.25 109 LYS A C 1
ATOM 842 O O . LYS A 1 109 ? 1.367 -3.088 -19.922 1 94.25 109 LYS A O 1
ATOM 847 N N . ASP A 1 110 ? 1.349 -4.566 -21.625 1 94.94 110 ASP A N 1
ATOM 848 C CA . ASP A 1 110 ? -0.078 -4.387 -21.875 1 94.94 110 ASP A CA 1
ATOM 849 C C . ASP A 1 110 ? -0.912 -5.297 -20.969 1 94.94 110 ASP A C 1
ATOM 851 O O . ASP A 1 110 ? -2.143 -5.234 -21 1 94.94 110 ASP A O 1
ATOM 855 N N . GLN A 1 111 ? -0.31 -6.09 -20.188 1 95.5 111 GLN A N 1
ATOM 856 C CA . GLN A 1 111 ? -1.035 -7.02 -19.328 1 95.5 111 GLN A CA 1
ATOM 857 C C . GLN A 1 111 ? -1.229 -6.434 -17.938 1 95.5 111 GLN A C 1
ATOM 859 O O . GLN A 1 111 ? -2.115 -6.863 -17.188 1 95.5 111 GLN A O 1
ATOM 864 N N . VAL A 1 112 ? -0.409 -5.441 -17.594 1 97.88 112 VAL A N 1
ATOM 865 C CA . VAL A 1 112 ? -0.521 -4.805 -16.297 1 97.88 112 VAL A CA 1
ATOM 866 C C . VAL A 1 112 ? -1.413 -3.568 -16.391 1 97.88 112 VAL A C 1
ATOM 868 O O . VAL A 1 112 ? -1.896 -3.232 -17.484 1 97.88 112 VAL A O 1
ATOM 871 N N . ILE A 1 113 ? -1.706 -2.953 -15.289 1 98.5 113 ILE A N 1
ATOM 872 C CA . ILE A 1 113 ? -2.654 -1.848 -15.242 1 98.5 113 ILE A CA 1
ATOM 873 C C . ILE A 1 113 ? -1.9 -0.525 -15.125 1 98.5 113 ILE A C 1
ATOM 875 O O . ILE A 1 113 ? -1.021 -0.375 -14.273 1 98.5 113 ILE A O 1
ATOM 879 N N . GLY A 1 114 ? -2.258 0.404 -16.031 1 98.19 114 GLY A N 1
ATOM 880 C CA . GLY A 1 114 ? -1.75 1.762 -15.906 1 98.19 114 GLY A CA 1
ATOM 881 C C . GLY A 1 114 ? -0.263 1.869 -16.188 1 98.19 114 GLY A C 1
ATOM 882 O O . GLY A 1 114 ? 0.441 2.65 -15.547 1 98.19 114 GLY A O 1
ATOM 883 N N . PHE A 1 115 ? 0.219 1.11 -17.094 1 98.31 115 PHE A N 1
ATOM 884 C CA . PHE A 1 115 ? 1.633 1.106 -17.453 1 98.31 115 PHE A CA 1
ATOM 885 C C . PHE A 1 115 ? 2.061 2.469 -17.984 1 98.31 115 PHE A C 1
ATOM 887 O O . PHE A 1 115 ? 1.385 3.043 -18.844 1 98.31 115 PHE A O 1
ATOM 894 N N . ARG A 1 116 ? 3.166 3.004 -17.469 1 98.19 116 ARG A N 1
ATOM 895 C CA . ARG A 1 116 ? 3.723 4.25 -18 1 98.19 116 ARG A CA 1
ATOM 896 C C . ARG A 1 116 ? 5.215 4.352 -17.688 1 98.19 116 ARG A C 1
ATOM 898 O O . ARG A 1 116 ? 5.719 3.668 -16.797 1 98.19 116 ARG A O 1
ATOM 905 N N . GLN A 1 117 ? 5.895 5.273 -18.375 1 98.06 117 GLN A N 1
ATOM 906 C CA . GLN A 1 117 ? 7.281 5.605 -18.078 1 98.06 117 GLN A CA 1
ATOM 907 C C . GLN A 1 117 ? 7.379 6.414 -16.781 1 98.06 117 GLN A C 1
ATOM 909 O O . GLN A 1 117 ? 6.465 7.168 -16.453 1 98.06 117 GLN A O 1
ATOM 914 N N . LEU A 1 118 ? 8.469 6.203 -16.078 1 98.12 118 LEU A N 1
ATOM 915 C CA . LEU A 1 118 ? 8.727 7.012 -14.891 1 98.12 118 LEU A CA 1
ATOM 916 C C . LEU A 1 118 ? 9.008 8.461 -15.273 1 98.12 118 LEU A C 1
ATOM 918 O O . LEU A 1 118 ? 9.648 8.727 -16.297 1 98.12 118 LEU A O 1
ATOM 922 N N . THR A 1 119 ? 8.539 9.391 -14.453 1 97.12 119 THR A N 1
ATOM 923 C CA . THR A 1 119 ? 8.938 10.789 -14.594 1 97.12 119 THR A CA 1
ATOM 924 C C . THR A 1 119 ? 10.383 10.984 -14.164 1 97.12 119 THR A C 1
ATOM 926 O O . THR A 1 119 ? 10.953 10.141 -13.469 1 97.12 119 THR A O 1
ATOM 929 N N . PRO A 1 120 ? 10.961 12.125 -14.516 1 95.69 120 PRO A N 1
ATOM 930 C CA . PRO A 1 120 ? 12.32 12.406 -14.047 1 95.69 120 PRO A CA 1
ATOM 931 C C . PRO A 1 120 ? 12.43 12.398 -12.523 1 95.69 120 PRO A C 1
ATOM 933 O O . PRO A 1 120 ? 13.422 11.898 -11.977 1 95.69 120 PRO A O 1
ATOM 936 N N . GLU A 1 121 ? 11.438 12.875 -11.883 1 95.5 121 GLU A N 1
ATOM 937 C CA . GLU A 1 121 ? 11.438 12.891 -10.422 1 95.5 121 GLU A CA 1
ATOM 938 C C . GLU A 1 121 ? 11.43 11.477 -9.852 1 95.5 121 GLU A C 1
ATOM 940 O O . GLU A 1 121 ? 12.148 11.18 -8.898 1 95.5 121 GLU A O 1
ATOM 945 N N . GLU A 1 122 ? 10.648 10.633 -10.391 1 97.75 122 GLU A N 1
ATOM 946 C CA . GLU A 1 122 ? 10.562 9.25 -9.945 1 97.75 122 GLU A CA 1
ATOM 947 C C . GLU A 1 122 ? 11.867 8.5 -10.211 1 97.75 122 GLU A C 1
ATOM 949 O O . GLU A 1 122 ? 12.258 7.633 -9.43 1 97.75 122 GLU A O 1
ATOM 954 N N . LEU A 1 123 ? 12.531 8.812 -11.281 1 97.31 123 LEU A N 1
ATOM 955 C CA . LEU A 1 123 ? 13.797 8.172 -11.617 1 97.31 123 LEU A CA 1
ATOM 956 C C . LEU A 1 123 ? 14.852 8.453 -10.555 1 97.31 123 LEU A C 1
ATOM 958 O O . LEU A 1 123 ? 15.742 7.637 -10.32 1 97.31 123 LEU A O 1
ATOM 962 N N . ASN A 1 124 ? 14.68 9.562 -9.859 1 95.62 124 ASN A N 1
ATOM 963 C CA . ASN A 1 124 ? 15.664 9.984 -8.867 1 95.62 124 ASN A CA 1
ATOM 964 C C . ASN A 1 124 ? 15.602 9.117 -7.613 1 95.62 124 ASN A C 1
ATOM 966 O O . ASN A 1 124 ? 16.5 9.164 -6.777 1 95.62 124 ASN A O 1
ATOM 970 N N . ILE A 1 125 ? 14.57 8.312 -7.488 1 96.56 125 ILE A N 1
ATOM 971 C CA . ILE A 1 125 ? 14.484 7.379 -6.375 1 96.56 125 ILE A CA 1
ATOM 972 C C . ILE A 1 125 ? 15.656 6.402 -6.426 1 96.56 125 ILE A C 1
ATOM 974 O O . ILE A 1 125 ? 16.172 5.984 -5.387 1 96.56 125 ILE A O 1
ATOM 978 N N . CYS A 1 126 ? 16 6.023 -7.652 1 96.06 126 CYS A N 1
ATOM 979 C CA . CYS A 1 126 ? 17.141 5.148 -7.914 1 96.06 126 CYS A CA 1
ATOM 980 C C . CYS A 1 126 ? 18.203 5.863 -8.742 1 96.06 126 CYS A C 1
ATOM 982 O O . CYS A 1 126 ? 18.141 5.867 -9.969 1 96.06 126 CYS A O 1
ATOM 984 N N . PRO A 1 127 ? 19.188 6.398 -8.133 1 87.81 127 PRO A N 1
ATOM 985 C CA . PRO A 1 127 ? 20.156 7.25 -8.828 1 87.81 127 PRO A CA 1
ATOM 986 C C . PRO A 1 127 ? 20.828 6.543 -10.008 1 87.81 127 PRO A C 1
ATOM 988 O O . PRO A 1 127 ? 21.266 7.195 -10.953 1 87.81 127 PRO A O 1
ATOM 991 N N . ASN A 1 128 ? 20.875 5.262 -10.016 1 88.31 128 ASN A N 1
ATOM 992 C CA . ASN A 1 128 ? 21.547 4.555 -11.102 1 88.31 128 ASN A CA 1
ATOM 993 C C . ASN A 1 128 ? 20.547 4.152 -12.195 1 88.31 128 ASN A C 1
ATOM 995 O O . ASN A 1 128 ? 20.906 3.438 -13.133 1 88.31 128 ASN A O 1
ATOM 999 N N . ALA A 1 129 ? 19.391 4.586 -12.102 1 94.75 129 ALA A N 1
ATOM 1000 C CA . ALA A 1 129 ? 18.375 4.219 -13.094 1 94.75 129 ALA A CA 1
ATOM 1001 C C . ALA A 1 129 ? 18.484 5.094 -14.344 1 94.75 129 ALA A C 1
ATOM 1003 O O . ALA A 1 129 ? 18.484 6.324 -14.242 1 94.75 129 ALA A O 1
ATOM 1004 N N . ARG A 1 130 ? 18.609 4.492 -15.508 1 95.75 130 ARG A N 1
ATOM 1005 C CA . ARG A 1 130 ? 18.594 5.168 -16.812 1 95.75 130 ARG A CA 1
ATOM 1006 C C . ARG A 1 130 ? 17.172 5.395 -17.297 1 95.75 130 ARG A C 1
ATOM 1008 O O . ARG A 1 130 ? 16.891 6.371 -17.984 1 95.75 130 ARG A O 1
ATOM 1015 N N . ASP A 1 131 ? 16.359 4.52 -16.984 1 97.19 131 ASP A N 1
ATOM 1016 C CA . ASP A 1 131 ? 14.961 4.469 -17.391 1 97.19 131 ASP A CA 1
ATOM 1017 C C . ASP A 1 131 ? 14.125 3.691 -16.375 1 97.19 131 ASP A C 1
ATOM 1019 O O . ASP A 1 131 ? 14.633 3.295 -15.312 1 97.19 131 ASP A O 1
ATOM 1023 N N . GLY A 1 132 ? 12.836 3.596 -16.672 1 97.88 132 GLY A N 1
ATOM 1024 C CA . GLY A 1 132 ? 12 2.812 -15.766 1 97.88 132 GLY A CA 1
ATOM 1025 C C . GLY A 1 132 ? 10.516 2.947 -16.062 1 97.88 132 GLY A C 1
ATOM 1026 O O . GLY A 1 132 ? 10.117 3.768 -16.891 1 97.88 132 GLY A O 1
ATOM 1027 N N . TYR A 1 133 ? 9.797 2.145 -15.383 1 98.31 133 TYR A N 1
ATOM 1028 C CA . TYR A 1 133 ? 8.359 2.064 -15.617 1 98.31 133 TYR A CA 1
ATOM 1029 C C . TYR A 1 133 ? 7.594 2.045 -14.297 1 98.31 133 TYR A C 1
ATOM 1031 O O . TYR A 1 133 ? 8.125 1.601 -13.273 1 98.31 133 TYR A O 1
ATOM 1039 N N . PHE A 1 134 ? 6.414 2.568 -14.32 1 98.75 134 PHE A N 1
ATOM 1040 C CA . PHE A 1 134 ? 5.441 2.502 -13.234 1 98.75 134 PHE A CA 1
ATOM 1041 C C . PHE A 1 134 ? 4.18 1.774 -13.688 1 98.75 134 PHE A C 1
ATOM 1043 O O . PHE A 1 134 ? 3.678 2.01 -14.789 1 98.75 134 PHE A O 1
ATOM 1050 N N . PHE A 1 135 ? 3.662 0.844 -12.875 1 98.69 135 PHE A N 1
ATOM 1051 C CA . PHE A 1 135 ? 2.438 0.128 -13.219 1 98.69 135 PHE A CA 1
ATOM 1052 C C . PHE A 1 135 ? 1.818 -0.509 -11.984 1 98.69 135 PHE A C 1
ATOM 1054 O O . PHE A 1 135 ? 2.424 -0.509 -10.906 1 98.69 135 PHE A O 1
ATOM 1061 N N . THR A 1 136 ? 0.597 -0.975 -12.086 1 98.81 136 THR A N 1
ATOM 1062 C CA . THR A 1 136 ? -0.091 -1.765 -11.07 1 98.81 136 THR A CA 1
ATOM 1063 C C . THR A 1 136 ? -0.111 -3.242 -11.453 1 98.81 136 THR A C 1
ATOM 1065 O O . THR A 1 136 ? -0.407 -3.586 -12.602 1 98.81 136 THR A O 1
ATOM 1068 N N . THR A 1 137 ? 0.323 -4.02 -10.594 1 98.75 137 THR A N 1
ATOM 1069 C CA . THR A 1 137 ? 0.277 -5.469 -10.742 1 98.75 137 THR A CA 1
ATOM 1070 C C . THR A 1 137 ? -0.35 -6.121 -9.508 1 98.75 137 THR A C 1
ATOM 1072 O O . THR A 1 137 ? -1.125 -5.484 -8.789 1 98.75 137 THR A O 1
ATOM 1075 N N . ILE A 1 138 ? -0.123 -7.453 -9.344 1 98.88 138 ILE A N 1
ATOM 1076 C CA . ILE A 1 138 ? -0.835 -8.195 -8.312 1 98.88 138 ILE A CA 1
ATOM 1077 C C . ILE A 1 138 ? 0.161 -8.984 -7.461 1 98.88 138 ILE A C 1
ATOM 1079 O O . ILE A 1 138 ? 1.103 -9.578 -7.988 1 98.88 138 ILE A O 1
ATOM 1083 N N . ILE A 1 139 ? 0.028 -8.898 -6.211 1 98.75 139 ILE A N 1
ATOM 1084 C CA . ILE A 1 139 ? 0.688 -9.82 -5.289 1 98.75 139 ILE A CA 1
ATOM 1085 C C . ILE A 1 139 ? -0.335 -10.797 -4.711 1 98.75 139 ILE A C 1
ATOM 1087 O O . ILE A 1 139 ? -1.418 -10.391 -4.281 1 98.75 139 ILE A O 1
ATOM 1091 N N . MET A 1 140 ? -0.05 -12.016 -4.754 1 98.44 140 MET A N 1
ATOM 1092 C CA . MET A 1 140 ? -0.836 -13.078 -4.145 1 98.44 140 MET A CA 1
ATOM 1093 C C . MET A 1 140 ? -0.152 -13.609 -2.889 1 98.44 140 MET A C 1
ATOM 1095 O O . MET A 1 140 ? 1 -14.047 -2.939 1 98.44 140 MET A O 1
ATOM 1099 N N . ASP A 1 141 ? -0.822 -13.508 -1.787 1 97.75 141 ASP A N 1
ATOM 1100 C CA . ASP A 1 141 ? -0.332 -14.203 -0.6 1 97.75 141 ASP A CA 1
ATOM 1101 C C . ASP A 1 141 ? -0.563 -15.711 -0.709 1 97.75 141 ASP A C 1
ATOM 1103 O O . ASP A 1 141 ? -1.648 -16.203 -0.394 1 97.75 141 ASP A O 1
ATOM 1107 N N . VAL A 1 142 ? 0.479 -16.391 -1.009 1 97.88 142 VAL A N 1
ATOM 1108 C CA . VAL A 1 142 ? 0.353 -17.797 -1.385 1 97.88 142 VAL A CA 1
ATOM 1109 C C . VAL A 1 142 ? -0.07 -18.625 -0.17 1 97.88 142 VAL A C 1
ATOM 1111 O O . VAL A 1 142 ? -0.804 -19.609 -0.303 1 97.88 142 VAL A O 1
ATOM 1114 N N . LYS A 1 143 ? 0.278 -18.141 1.022 1 96.88 143 LYS A N 1
ATOM 1115 C CA . LYS A 1 143 ? -0.083 -18.844 2.254 1 96.88 143 LYS A CA 1
ATOM 1116 C C . LYS A 1 143 ? -1.593 -18.812 2.479 1 96.88 143 LYS A C 1
ATOM 1118 O O . LYS A 1 143 ? -2.129 -19.641 3.223 1 96.88 143 LYS A O 1
ATOM 1123 N N . ARG A 1 144 ? -2.24 -17.922 1.876 1 97.69 144 ARG A N 1
ATOM 1124 C CA . ARG A 1 144 ? -3.695 -17.844 1.955 1 97.69 144 ARG A CA 1
ATOM 1125 C C . ARG A 1 144 ? -4.344 -18.5 0.744 1 97.69 144 ARG A C 1
ATOM 1127 O O . ARG A 1 144 ? -5.402 -19.125 0.862 1 97.69 144 ARG A O 1
ATOM 1134 N N . PHE A 1 145 ? -3.75 -18.375 -0.353 1 98.62 145 PHE A N 1
ATOM 1135 C CA . PHE A 1 145 ? -4.312 -18.812 -1.623 1 98.62 145 PHE A CA 1
ATOM 1136 C C . PHE A 1 145 ? -4.328 -20.344 -1.708 1 98.62 145 PHE A C 1
ATOM 1138 O O . PHE A 1 145 ? -5.309 -20.938 -2.162 1 98.62 145 PHE A O 1
ATOM 1145 N N . LEU A 1 146 ? -3.254 -21 -1.269 1 98.75 146 LEU A N 1
ATOM 1146 C CA . LEU A 1 146 ? -3.145 -22.453 -1.399 1 98.75 146 LEU A CA 1
ATOM 1147 C C . LEU A 1 146 ? -4.215 -23.156 -0.572 1 98.75 146 LEU A C 1
ATOM 1149 O O . LEU A 1 146 ? -4.867 -24.078 -1.055 1 98.75 146 LEU A O 1
ATOM 1153 N N . PRO A 1 147 ? -4.406 -22.734 0.696 1 98.69 147 PRO A N 1
ATOM 1154 C CA . PRO A 1 147 ? -5.512 -23.344 1.436 1 98.69 147 PRO A CA 1
ATOM 1155 C C . PRO A 1 147 ? -6.859 -23.172 0.736 1 98.69 147 PRO A C 1
ATOM 1157 O O . PRO A 1 147 ? -7.691 -24.078 0.753 1 98.69 147 PRO A O 1
ATOM 1160 N N . TRP A 1 148 ? -7.055 -22.062 0.167 1 98.81 148 TRP A N 1
ATOM 1161 C CA . TRP A 1 148 ? -8.297 -21.812 -0.558 1 98.81 148 TRP A CA 1
ATOM 1162 C C . TRP A 1 148 ? -8.43 -22.75 -1.752 1 98.81 148 TRP A C 1
ATOM 1164 O O . TRP A 1 148 ? -9.5 -23.328 -1.979 1 98.81 148 TRP A O 1
ATOM 1174 N N . LEU A 1 149 ? -7.379 -22.906 -2.568 1 98.81 149 LEU A N 1
ATOM 1175 C CA . LEU A 1 149 ? -7.395 -23.859 -3.678 1 98.81 149 LEU A CA 1
ATOM 1176 C C . LEU A 1 149 ? -7.656 -25.281 -3.18 1 98.81 149 LEU A C 1
ATOM 1178 O O . LEU A 1 149 ? -8.414 -26.016 -3.799 1 98.81 149 LEU A O 1
ATOM 1182 N N . THR A 1 150 ? -6.973 -25.609 -2.09 1 98.88 150 THR A N 1
ATOM 1183 C CA . THR A 1 150 ? -7.125 -26.938 -1.515 1 98.88 150 THR A CA 1
ATOM 1184 C C . THR A 1 150 ? -8.586 -27.203 -1.151 1 98.88 150 THR A C 1
ATOM 1186 O O . THR A 1 150 ? -9.125 -28.266 -1.459 1 98.88 150 THR A O 1
ATOM 1189 N N . LYS A 1 151 ? -9.188 -26.266 -0.515 1 98.81 151 LYS A N 1
ATOM 1190 C CA . LYS A 1 151 ? -10.594 -26.391 -0.149 1 98.81 151 LYS A CA 1
ATOM 1191 C C . LYS A 1 151 ? -11.469 -26.578 -1.385 1 98.81 151 LYS A C 1
ATOM 1193 O O . LYS A 1 151 ? -12.406 -27.375 -1.367 1 98.81 151 LYS A O 1
ATOM 1198 N N . ARG A 1 152 ? -11.219 -25.891 -2.406 1 98.69 152 ARG A N 1
ATOM 1199 C CA . ARG A 1 152 ? -11.977 -26 -3.648 1 98.69 152 ARG A CA 1
ATOM 1200 C C . ARG A 1 152 ? -11.867 -27.406 -4.234 1 98.69 152 ARG A C 1
ATOM 1202 O O . ARG A 1 152 ? -12.844 -27.953 -4.742 1 98.69 152 ARG A O 1
ATOM 1209 N N . ILE A 1 153 ? -10.672 -27.969 -4.195 1 98.81 153 ILE A N 1
ATOM 1210 C CA . ILE A 1 153 ? -10.43 -29.312 -4.703 1 98.81 153 ILE A CA 1
ATOM 1211 C C . ILE A 1 153 ? -11.242 -30.328 -3.893 1 98.81 153 ILE A C 1
ATOM 1213 O O . ILE A 1 153 ? -11.938 -31.172 -4.461 1 98.81 153 ILE A O 1
ATOM 1217 N N . LEU A 1 154 ? -11.18 -30.141 -2.588 1 98.81 154 LEU A N 1
ATOM 1218 C CA . LEU A 1 154 ? -11.867 -31.062 -1.694 1 98.81 154 LEU A CA 1
ATOM 1219 C C . LEU A 1 154 ? -13.383 -30.922 -1.833 1 98.81 154 LEU A C 1
ATOM 1221 O O . LEU A 1 154 ? -14.102 -31.922 -1.824 1 98.81 154 LEU A O 1
ATOM 1225 N N . ASP A 1 155 ? -13.844 -29.719 -1.956 1 98.31 155 ASP A N 1
ATOM 1226 C CA . ASP A 1 155 ? -15.273 -29.453 -2.082 1 98.31 155 ASP A CA 1
ATOM 1227 C C . ASP A 1 155 ? -15.844 -30.141 -3.326 1 98.31 155 ASP A C 1
ATOM 1229 O O . ASP A 1 155 ? -17.031 -30.469 -3.365 1 98.31 155 ASP A O 1
ATOM 1233 N N . LYS A 1 156 ? -15.039 -30.406 -4.309 1 97.81 156 LYS A N 1
ATOM 1234 C CA . LYS A 1 156 ? -15.492 -31.031 -5.551 1 97.81 156 LYS A CA 1
ATOM 1235 C C . LYS A 1 156 ? -15.211 -32.531 -5.551 1 97.81 156 LYS A C 1
ATOM 1237 O O . LYS A 1 156 ? -15.305 -33.188 -6.59 1 97.81 156 LYS A O 1
ATOM 1242 N N . GLY A 1 157 ? -14.797 -33 -4.422 1 97.88 157 GLY A N 1
ATOM 1243 C CA . GLY A 1 157 ? -14.641 -34.438 -4.266 1 97.88 157 GLY A CA 1
ATOM 1244 C C . GLY A 1 157 ? -13.219 -34.906 -4.492 1 97.88 157 GLY A C 1
ATOM 1245 O O . GLY A 1 157 ? -12.945 -36.094 -4.465 1 97.88 157 GLY A O 1
ATOM 1246 N N . GLY A 1 158 ? -12.32 -33.938 -4.746 1 98.56 158 GLY A N 1
ATOM 1247 C CA . GLY A 1 158 ? -10.922 -34.312 -4.855 1 98.56 158 GLY A CA 1
ATOM 1248 C C . GLY A 1 158 ? -10.344 -34.844 -3.564 1 98.56 158 GLY A C 1
ATOM 1249 O O . GLY A 1 158 ? -10.961 -34.75 -2.506 1 98.56 158 GLY A O 1
ATOM 1250 N N . LYS A 1 159 ? -9.188 -35.5 -3.676 1 98.75 159 LYS A N 1
ATOM 1251 C CA . LYS A 1 159 ? -8.523 -36.094 -2.525 1 98.75 159 LYS A CA 1
ATOM 1252 C C . LYS A 1 159 ? -7.078 -35.625 -2.404 1 98.75 159 LYS A C 1
ATOM 1254 O O . LYS A 1 159 ? -6.492 -35.156 -3.381 1 98.75 159 LYS A O 1
ATOM 1259 N N . LEU A 1 160 ? -6.602 -35.688 -1.229 1 98.75 160 LEU A N 1
ATOM 1260 C CA . LEU A 1 160 ? -5.199 -35.438 -0.93 1 98.75 160 LEU A CA 1
ATOM 1261 C C . LEU A 1 160 ? -4.512 -36.688 -0.385 1 98.75 160 LEU A C 1
ATOM 1263 O O . LEU A 1 160 ? -5.102 -37.4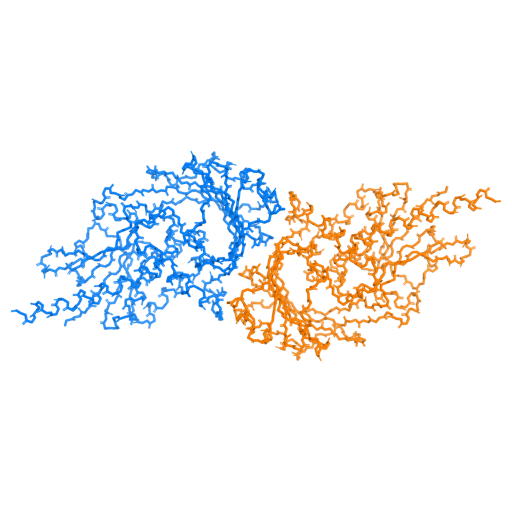38 0.401 1 98.75 160 LEU A O 1
ATOM 1267 N N . ARG A 1 161 ? -3.389 -36.906 -0.874 1 98.75 161 ARG A N 1
ATOM 1268 C CA . ARG A 1 161 ? -2.57 -38 -0.389 1 98.75 161 ARG A CA 1
ATOM 1269 C C . AR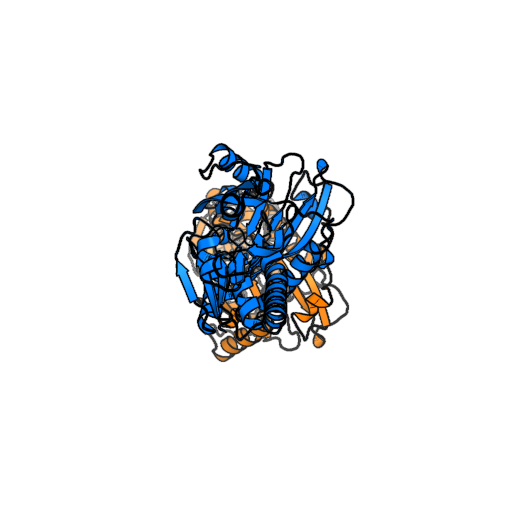G A 1 161 ? -1.146 -37.562 -0.095 1 98.75 161 ARG A C 1
ATOM 1271 O O . ARG A 1 161 ? -0.425 -37.125 -1.001 1 98.75 161 ARG A O 1
ATOM 1278 N N . ASN A 1 162 ? -0.746 -37.625 1.187 1 98.5 162 ASN A N 1
ATOM 1279 C CA . ASN A 1 162 ? 0.608 -37.281 1.602 1 98.5 162 ASN A CA 1
ATOM 1280 C C . ASN A 1 162 ? 1.569 -38.438 1.427 1 98.5 162 ASN A C 1
ATOM 1282 O O . ASN A 1 162 ? 1.561 -39.406 2.225 1 98.5 162 ASN A O 1
ATOM 1286 N N . LYS A 1 163 ? 2.352 -38.406 0.371 1 97.88 163 LYS A N 1
ATOM 1287 C CA . LYS A 1 163 ? 3.264 -39.5 0.027 1 97.88 163 LYS A CA 1
ATOM 1288 C C . LYS A 1 163 ? 4.453 -38.969 -0.776 1 97.88 163 LYS A C 1
ATOM 1290 O O . LYS A 1 163 ? 4.285 -38.188 -1.703 1 97.88 163 LYS A O 1
ATOM 1295 N N . LYS A 1 164 ? 5.617 -39.344 -0.394 1 96.94 164 LYS A N 1
ATOM 1296 C CA . LYS A 1 164 ? 6.801 -39.094 -1.212 1 96.94 164 LYS A CA 1
ATOM 1297 C C . LYS A 1 164 ? 6.957 -40.188 -2.289 1 96.94 164 LYS A C 1
ATOM 1299 O O . LYS A 1 164 ? 6.988 -41.375 -1.985 1 96.94 164 LYS A O 1
ATOM 1304 N N . ILE A 1 165 ? 7.039 -39.781 -3.494 1 96.44 165 ILE A N 1
ATOM 1305 C CA . ILE A 1 165 ? 7.148 -40.688 -4.633 1 96.44 165 ILE A CA 1
ATOM 1306 C C . ILE A 1 165 ? 8.609 -40.812 -5.043 1 96.44 165 ILE A C 1
ATOM 1308 O O . ILE A 1 165 ? 9.32 -39.812 -5.188 1 96.44 165 ILE A O 1
ATOM 1312 N N . GLN A 1 166 ? 9.031 -42.031 -5.262 1 95 166 GLN A N 1
ATOM 1313 C CA . GLN A 1 166 ? 10.414 -42.281 -5.645 1 95 166 GLN A CA 1
ATOM 1314 C C . GLN A 1 166 ? 10.539 -42.5 -7.148 1 95 166 GLN A C 1
ATOM 1316 O O . GLN A 1 166 ? 11.594 -42.25 -7.734 1 95 166 GLN A O 1
ATOM 1321 N N . ASN A 1 167 ? 9.453 -43.062 -7.645 1 93.81 167 ASN A N 1
ATOM 1322 C CA . ASN A 1 167 ? 9.398 -43.375 -9.07 1 93.81 167 ASN A CA 1
ATOM 1323 C C . ASN A 1 167 ? 8.008 -43.156 -9.648 1 93.81 167 ASN A C 1
ATOM 1325 O O . ASN A 1 167 ? 7.004 -43.438 -9 1 93.81 167 ASN A O 1
ATOM 1329 N N . MET A 1 168 ? 7.988 -42.625 -10.859 1 93.19 168 MET A N 1
ATOM 1330 C CA . MET A 1 168 ? 6.727 -42.25 -11.5 1 93.19 168 MET A CA 1
ATOM 1331 C C . MET A 1 168 ? 5.836 -43.469 -11.672 1 93.19 168 MET A C 1
ATOM 1333 O O . MET A 1 168 ? 4.609 -43.375 -11.703 1 93.19 168 MET A O 1
ATOM 1337 N N . ASP A 1 169 ? 6.418 -44.625 -11.719 1 92.94 169 ASP A N 1
ATOM 1338 C CA . ASP A 1 169 ? 5.684 -45.875 -11.93 1 92.94 169 ASP A CA 1
ATOM 1339 C C . ASP A 1 169 ? 4.719 -46.125 -10.781 1 92.94 169 ASP A C 1
ATOM 1341 O O . ASP A 1 169 ? 3.66 -46.75 -10.984 1 92.94 169 ASP A O 1
ATOM 1345 N N . GLU A 1 170 ? 5.16 -45.656 -9.625 1 93.88 170 GLU A N 1
ATOM 1346 C CA . GLU A 1 170 ? 4.273 -45.812 -8.477 1 93.88 170 GLU A CA 1
ATOM 1347 C C . GLU A 1 170 ? 2.895 -45.219 -8.758 1 93.88 170 GLU A C 1
ATOM 1349 O O . GLU A 1 170 ? 1.882 -45.75 -8.289 1 93.88 170 GLU A O 1
ATOM 1354 N N . LEU A 1 171 ? 2.891 -44.156 -9.531 1 95.62 171 LEU A N 1
ATOM 1355 C CA . LEU A 1 171 ? 1.645 -43.469 -9.797 1 95.62 171 LEU A CA 1
ATOM 1356 C C . LEU A 1 171 ? 0.995 -43.969 -11.078 1 95.62 171 LEU A C 1
ATOM 1358 O O . LEU A 1 171 ? -0.23 -44.094 -11.148 1 95.62 171 LEU A O 1
ATOM 1362 N N . THR A 1 172 ? 1.807 -44.281 -12.078 1 93.19 172 THR A N 1
ATOM 1363 C CA . THR A 1 172 ? 1.252 -44.688 -13.367 1 93.19 172 THR A CA 1
ATOM 1364 C C . THR A 1 172 ? 0.585 -46.031 -13.258 1 93.19 172 THR A C 1
ATOM 1366 O O . THR A 1 172 ? -0.246 -46.406 -14.094 1 93.19 172 THR A O 1
ATOM 1369 N N . GLU A 1 173 ? 0.878 -46.781 -12.258 1 91.81 173 GLU A N 1
ATOM 1370 C CA . GLU A 1 173 ? 0.231 -48.062 -12.031 1 91.81 173 GLU A CA 1
ATOM 1371 C C . GLU A 1 173 ? -1.116 -47.906 -11.336 1 91.81 173 GLU A C 1
ATOM 1373 O O . GLU A 1 173 ? -1.977 -48.781 -11.414 1 91.81 173 GLU A O 1
ATOM 1378 N N . GLU A 1 174 ? -1.224 -46.812 -10.719 1 92.56 174 GLU A N 1
ATOM 1379 C CA . GLU A 1 174 ? -2.414 -46.625 -9.898 1 92.56 174 GLU A CA 1
ATOM 1380 C C . GLU A 1 174 ? -3.404 -45.688 -10.586 1 92.56 174 GLU A C 1
ATOM 1382 O O . GLU A 1 174 ? -4.613 -45.781 -10.375 1 92.56 174 GLU A O 1
ATOM 1387 N N . TYR A 1 175 ? -2.93 -44.812 -11.398 1 94.88 175 TYR A N 1
ATOM 1388 C CA . TYR A 1 175 ? -3.77 -43.781 -11.992 1 94.88 175 TYR A CA 1
ATOM 1389 C C . TYR A 1 175 ? -3.73 -43.844 -13.516 1 94.88 175 TYR A C 1
ATOM 1391 O O . TYR A 1 175 ? -2.762 -44.344 -14.094 1 94.88 175 TYR A O 1
ATOM 1399 N N . ASP A 1 176 ? -4.777 -43.406 -14.203 1 92.88 176 ASP A N 1
ATOM 1400 C CA . ASP A 1 176 ? -4.859 -43.406 -15.664 1 92.88 176 ASP A CA 1
ATOM 1401 C C . ASP A 1 176 ? -4.016 -42.281 -16.266 1 92.88 176 ASP A C 1
ATOM 1403 O O . ASP A 1 176 ? -3.428 -42.469 -17.344 1 92.88 176 ASP A O 1
ATOM 1407 N N . ILE A 1 177 ? -4.051 -41.125 -15.625 1 96.31 177 ILE A N 1
ATOM 1408 C CA . ILE A 1 177 ? -3.256 -39.969 -16.016 1 96.31 177 ILE A CA 1
ATOM 1409 C C . ILE A 1 177 ? -2.521 -39.406 -14.805 1 96.31 177 ILE A C 1
ATOM 1411 O O . ILE A 1 177 ? -3.094 -39.312 -13.719 1 96.31 177 ILE A O 1
ATOM 1415 N N . VAL A 1 178 ? -1.235 -39.094 -14.969 1 97.75 178 VAL A N 1
ATOM 1416 C CA . VAL A 1 178 ? -0.441 -38.438 -13.938 1 97.75 178 VAL A CA 1
ATOM 1417 C C . VAL A 1 178 ? -0.012 -37.062 -14.43 1 97.75 178 VAL A C 1
ATOM 1419 O O . VAL A 1 178 ? 0.556 -36.906 -15.516 1 97.75 178 VAL A O 1
ATOM 1422 N N . VAL A 1 179 ? -0.373 -36.031 -13.703 1 98.75 179 VAL A N 1
ATOM 1423 C CA . VAL A 1 179 ? 0.11 -34.688 -13.945 1 98.75 179 VAL A CA 1
ATOM 1424 C C . VAL A 1 179 ? 1.275 -34.375 -13.008 1 98.75 179 VAL A C 1
ATOM 1426 O O . VAL A 1 179 ? 1.092 -34.25 -11.797 1 98.75 179 VAL A O 1
ATOM 1429 N N . ASN A 1 180 ? 2.424 -34.25 -13.578 1 98.75 180 ASN A N 1
ATOM 1430 C CA . ASN A 1 180 ? 3.654 -34.062 -12.812 1 98.75 180 ASN A CA 1
ATOM 1431 C C . ASN A 1 180 ? 3.938 -32.562 -12.57 1 98.75 180 ASN A C 1
ATOM 1433 O O . ASN A 1 180 ? 4.52 -31.891 -13.414 1 98.75 180 ASN A O 1
ATOM 1437 N N . CYS A 1 181 ? 3.633 -32.094 -11.414 1 98.69 181 CYS A N 1
ATOM 1438 C CA . CYS A 1 181 ? 3.906 -30.75 -10.938 1 98.69 181 CYS A CA 1
ATOM 1439 C C . CYS A 1 181 ? 4.855 -30.781 -9.75 1 98.69 181 CYS A C 1
ATOM 1441 O O . CYS A 1 181 ? 4.676 -30.031 -8.789 1 98.69 181 CYS A O 1
ATOM 1443 N N . SER A 1 182 ? 5.867 -31.547 -9.75 1 97.94 182 SER A N 1
ATOM 1444 C CA . SER A 1 182 ? 6.688 -31.828 -8.578 1 97.94 182 SER A CA 1
ATOM 1445 C C . SER A 1 182 ? 7.828 -30.828 -8.445 1 97.94 182 SER A C 1
ATOM 1447 O O . SER A 1 182 ? 8.727 -31.016 -7.621 1 97.94 182 SER A O 1
ATOM 1449 N N . GLY A 1 183 ? 7.816 -29.766 -9.281 1 96.19 183 GLY A N 1
ATOM 1450 C CA . GLY A 1 183 ? 8.867 -28.766 -9.172 1 96.19 183 GLY A CA 1
ATOM 1451 C C . GLY A 1 183 ? 10.266 -29.344 -9.266 1 96.19 183 GLY A C 1
ATOM 1452 O O . GLY A 1 183 ? 10.578 -30.062 -10.219 1 96.19 183 GLY A O 1
ATOM 1453 N N . MET A 1 184 ? 11.109 -29.109 -8.258 1 95.12 184 MET A N 1
ATOM 1454 C CA . MET A 1 184 ? 12.492 -29.594 -8.258 1 95.12 184 MET A CA 1
ATOM 1455 C C . MET A 1 184 ? 12.531 -31.125 -8.18 1 95.12 184 MET A C 1
ATOM 1457 O O . MET A 1 184 ? 13.523 -31.734 -8.578 1 95.12 184 MET A O 1
ATOM 1461 N N . GLY A 1 185 ? 11.461 -31.719 -7.684 1 95.75 185 GLY A N 1
ATOM 1462 C CA . GLY A 1 185 ? 11.398 -33.156 -7.605 1 95.75 185 GLY A CA 1
ATOM 1463 C C . GLY A 1 185 ? 11.477 -33.844 -8.961 1 95.75 185 GLY A C 1
ATOM 1464 O O . GLY A 1 185 ? 11.867 -35 -9.062 1 95.75 185 GLY A O 1
ATOM 1465 N N . ALA A 1 186 ? 11.125 -33.094 -9.961 1 96.88 186 ALA A N 1
ATOM 1466 C CA . ALA A 1 186 ? 11.133 -33.625 -11.312 1 96.88 186 ALA A CA 1
ATOM 1467 C C . ALA A 1 186 ? 12.562 -33.938 -11.773 1 96.88 186 ALA A C 1
ATOM 1469 O O . ALA A 1 186 ? 12.766 -34.719 -12.703 1 96.88 186 ALA A O 1
ATOM 1470 N N . ASN A 1 187 ? 13.5 -33.156 -11.141 1 95.56 187 ASN A N 1
ATOM 1471 C CA . ASN A 1 187 ? 14.898 -33.438 -11.484 1 95.56 187 ASN A CA 1
ATOM 1472 C C . ASN A 1 187 ? 15.234 -34.906 -11.352 1 95.56 187 ASN A C 1
ATOM 1474 O O . ASN A 1 187 ? 15.773 -35.531 -12.281 1 95.56 187 ASN A O 1
ATOM 1478 N N . GLN A 1 188 ? 14.891 -35.531 -10.297 1 94.06 188 GLN A N 1
ATOM 1479 C CA . GLN A 1 188 ? 15.156 -36.938 -10.047 1 94.06 188 GLN A CA 1
ATOM 1480 C C . GLN A 1 188 ? 14.094 -37.844 -10.695 1 94.06 188 GLN A C 1
ATOM 1482 O O . GLN A 1 188 ? 14.422 -38.844 -11.336 1 94.06 188 GLN A O 1
ATOM 1487 N N . LEU A 1 189 ? 12.82 -37.5 -10.547 1 96.06 189 LEU A N 1
ATOM 1488 C CA . LEU A 1 189 ? 11.711 -38.344 -10.984 1 96.06 189 LEU A CA 1
ATOM 1489 C C . LEU A 1 189 ? 11.734 -38.531 -12.492 1 96.06 189 LEU A C 1
ATOM 1491 O O . LEU A 1 189 ? 11.312 -39.562 -12.992 1 96.06 189 LEU A O 1
ATOM 1495 N N . CYS A 1 190 ? 12.227 -37.5 -13.219 1 95.12 190 CYS A N 1
ATOM 1496 C CA . CYS A 1 190 ? 12.188 -37.531 -14.68 1 95.12 190 CYS A CA 1
ATOM 1497 C C . CYS A 1 190 ? 13.602 -37.531 -15.258 1 95.12 190 CYS A C 1
ATOM 1499 O O . CYS A 1 190 ? 13.773 -37.5 -16.484 1 95.12 190 CYS A O 1
ATOM 1501 N N . ASN A 1 191 ? 14.648 -37.594 -14.461 1 95 191 ASN A N 1
ATOM 1502 C CA . ASN A 1 191 ? 16.031 -37.469 -14.93 1 95 191 ASN A CA 1
ATOM 1503 C C . ASN A 1 191 ? 16.188 -36.344 -15.922 1 95 191 ASN A C 1
ATOM 1505 O O . ASN A 1 191 ? 16.703 -36.531 -17.016 1 95 191 ASN A O 1
ATOM 1509 N N . ASP A 1 192 ? 15.57 -35.219 -15.602 1 96.19 192 ASP A N 1
ATOM 1510 C CA . ASP A 1 192 ? 15.602 -34.062 -16.469 1 96.19 192 ASP A CA 1
ATOM 1511 C C . ASP A 1 192 ? 16.844 -33.219 -16.219 1 96.19 192 ASP A C 1
ATOM 1513 O O . ASP A 1 192 ? 16.875 -32.375 -15.305 1 96.19 192 ASP A O 1
ATOM 1517 N N . SER A 1 193 ? 17.844 -33.281 -17.078 1 95 193 SER A N 1
ATOM 1518 C CA . SER A 1 193 ? 19.141 -32.625 -16.906 1 95 193 SER A CA 1
ATOM 1519 C C . SER A 1 193 ? 19.031 -31.141 -17.172 1 95 193 SER A C 1
ATOM 1521 O O . SER A 1 193 ? 19.953 -30.375 -16.859 1 95 193 SER A O 1
ATOM 1523 N N . ARG A 1 194 ? 17.938 -30.703 -17.656 1 95.62 194 ARG A N 1
ATOM 1524 C CA . ARG A 1 194 ? 17.766 -29.297 -17.953 1 95.62 194 ARG A CA 1
ATOM 1525 C C . ARG A 1 194 ? 17.156 -28.562 -16.75 1 95.62 194 ARG A C 1
ATOM 1527 O O . ARG A 1 194 ? 17.094 -27.328 -16.75 1 95.62 194 ARG A O 1
ATOM 1534 N N . LEU A 1 195 ? 16.672 -29.281 -15.766 1 97.06 195 LEU A N 1
ATOM 1535 C CA . LEU A 1 195 ? 16.062 -28.688 -14.578 1 97.06 195 LEU A CA 1
ATOM 1536 C C . LEU A 1 195 ? 17.125 -28.422 -13.508 1 97.06 195 LEU A C 1
ATOM 1538 O O . LEU A 1 195 ? 17.766 -29.359 -13.023 1 97.06 195 LEU A O 1
ATOM 1542 N N . HIS A 1 196 ? 17.328 -27.141 -13.172 1 96.38 196 HIS A N 1
ATOM 1543 C CA . HIS A 1 196 ? 18.312 -26.719 -12.195 1 96.38 196 HIS A CA 1
ATOM 1544 C C . HIS A 1 196 ? 17.703 -25.828 -11.117 1 96.38 196 HIS A C 1
ATOM 1546 O O . HIS A 1 196 ? 16.766 -25.094 -11.398 1 96.38 196 HIS A O 1
ATOM 1552 N N . PRO A 1 197 ? 18.281 -25.953 -9.922 1 96.69 197 PRO A N 1
ATOM 1553 C CA . PRO A 1 197 ? 17.828 -24.984 -8.906 1 96.69 197 PRO A CA 1
ATOM 1554 C C . PRO A 1 197 ? 18.359 -23.578 -9.148 1 96.69 197 PRO A C 1
ATOM 1556 O O . PRO A 1 197 ? 19.531 -23.406 -9.477 1 96.69 197 PRO A O 1
ATOM 1559 N N . LEU A 1 198 ? 17.531 -22.672 -9.125 1 95.81 198 LEU A N 1
ATOM 1560 C CA . LEU A 1 198 ? 17.906 -21.281 -8.938 1 95.81 198 LEU A CA 1
ATOM 1561 C C . LEU A 1 198 ? 17.688 -20.844 -7.488 1 95.81 198 LEU A C 1
ATOM 1563 O O . LEU A 1 198 ? 16.578 -20.531 -7.09 1 95.81 198 LEU A O 1
ATOM 1567 N N . ARG A 1 199 ? 18.75 -20.844 -6.762 1 96.94 199 ARG A N 1
ATOM 1568 C CA . ARG A 1 199 ? 18.703 -20.562 -5.332 1 96.94 199 ARG A CA 1
ATOM 1569 C C . ARG A 1 199 ? 18.312 -19.109 -5.082 1 96.94 199 ARG A C 1
ATOM 1571 O O . ARG A 1 199 ? 18.875 -18.188 -5.688 1 96.94 199 ARG A O 1
ATOM 1578 N N . GLY A 1 200 ? 17.266 -18.938 -4.297 1 96.12 200 GLY A N 1
ATOM 1579 C CA . GLY A 1 200 ? 16.844 -17.609 -3.881 1 96.12 200 GLY A CA 1
ATOM 1580 C C . GLY A 1 200 ? 16.844 -17.422 -2.375 1 96.12 200 GLY A C 1
ATOM 1581 O O . GLY A 1 200 ? 16.375 -18.297 -1.635 1 96.12 200 GLY A O 1
ATOM 1582 N N . GLN A 1 201 ? 17.469 -16.375 -1.917 1 97.44 201 GLN A N 1
ATOM 1583 C CA . GLN A 1 201 ? 17.422 -15.969 -0.52 1 97.44 201 GLN A CA 1
ATOM 1584 C C . GLN A 1 201 ? 16.719 -14.617 -0.375 1 97.44 201 GLN A C 1
ATOM 1586 O O . GLN A 1 201 ? 16.984 -13.688 -1.143 1 97.44 201 GLN A O 1
ATOM 1591 N N . VAL A 1 202 ? 15.719 -14.555 0.547 1 97.81 202 VAL A N 1
ATOM 1592 C CA . VAL A 1 202 ? 14.984 -13.32 0.799 1 97.81 202 VAL A CA 1
ATOM 1593 C C . VAL A 1 202 ? 14.867 -13.086 2.303 1 97.81 202 VAL A C 1
ATOM 1595 O O . VAL A 1 202 ? 15.172 -13.977 3.102 1 97.81 202 VAL A O 1
ATOM 1598 N N . ILE A 1 203 ? 14.523 -11.898 2.615 1 98.5 203 ILE A N 1
ATOM 1599 C CA . ILE A 1 203 ? 14.219 -11.516 3.99 1 98.5 203 ILE A CA 1
ATOM 1600 C C . ILE A 1 203 ? 12.797 -10.977 4.078 1 98.5 203 ILE A C 1
ATOM 1602 O O . ILE A 1 203 ? 12.359 -10.219 3.213 1 98.5 203 ILE A O 1
ATOM 1606 N N . LYS A 1 204 ? 12.039 -11.453 5.043 1 98.44 204 LYS A N 1
ATOM 1607 C CA . LYS A 1 204 ? 10.742 -10.867 5.379 1 98.44 204 LYS A CA 1
ATOM 1608 C C . LYS A 1 204 ? 10.875 -9.844 6.504 1 98.44 204 LYS A C 1
ATOM 1610 O O . LYS A 1 204 ? 11.461 -10.141 7.551 1 98.44 204 LYS A O 1
ATOM 1615 N N . VAL A 1 205 ? 10.328 -8.641 6.25 1 98.75 205 VAL A N 1
ATOM 1616 C CA . VAL A 1 205 ? 10.43 -7.594 7.262 1 98.75 205 VAL A CA 1
ATOM 1617 C C . VAL A 1 205 ? 9.039 -7.027 7.555 1 98.75 205 VAL A C 1
ATOM 1619 O O . VAL A 1 205 ? 8.125 -7.145 6.734 1 98.75 205 VAL A O 1
ATOM 1622 N N . ALA A 1 206 ? 8.852 -6.496 8.766 1 98.5 206 ALA A N 1
ATOM 1623 C CA . ALA A 1 206 ? 7.652 -5.734 9.117 1 98.5 206 ALA A CA 1
ATOM 1624 C C . ALA A 1 206 ? 7.797 -4.27 8.727 1 98.5 206 ALA A C 1
ATOM 1626 O O . ALA A 1 206 ? 8.422 -3.484 9.445 1 98.5 206 ALA A O 1
ATOM 1627 N N . ALA A 1 207 ? 7.246 -3.861 7.664 1 98.56 207 ALA A N 1
ATOM 1628 C CA . ALA A 1 207 ? 7.277 -2.492 7.156 1 98.56 207 ALA A CA 1
ATOM 1629 C C . ALA A 1 207 ? 5.938 -2.104 6.539 1 98.56 207 ALA A C 1
ATOM 1631 O O . ALA A 1 207 ? 5.859 -1.813 5.34 1 98.56 207 ALA A O 1
ATOM 1632 N N . PRO A 1 208 ? 4.895 -2.043 7.375 1 98 208 PRO A N 1
ATOM 1633 C CA . PRO A 1 208 ? 3.545 -1.823 6.855 1 98 208 PRO A CA 1
ATOM 1634 C C . PRO A 1 208 ? 3.389 -0.463 6.18 1 98 208 PRO A C 1
ATOM 1636 O O . PRO A 1 208 ? 2.391 -0.222 5.492 1 98 208 PRO A O 1
ATOM 1639 N N . TRP A 1 209 ? 4.402 0.469 6.285 1 98.44 209 TRP A N 1
ATOM 1640 C CA . TRP A 1 209 ? 4.363 1.784 5.652 1 98.44 209 TRP A CA 1
ATOM 1641 C C . TRP A 1 209 ? 4.789 1.702 4.191 1 98.44 209 TRP A C 1
ATOM 1643 O O . TRP A 1 209 ? 4.664 2.676 3.447 1 98.44 209 TRP A O 1
ATOM 1653 N N . VAL A 1 210 ? 5.324 0.603 3.77 1 98.81 210 VAL A N 1
ATOM 1654 C CA . VAL A 1 210 ? 5.715 0.429 2.375 1 98.81 210 VAL A CA 1
ATOM 1655 C C . VAL A 1 210 ? 4.516 -0.046 1.558 1 98.81 210 VAL A C 1
ATOM 1657 O O . VAL A 1 210 ? 4.031 -1.165 1.745 1 98.81 210 VAL A O 1
ATOM 1660 N N . LYS A 1 211 ? 4.059 0.811 0.621 1 98.81 211 LYS A N 1
ATOM 1661 C CA . LYS A 1 211 ? 2.848 0.509 -0.133 1 98.81 211 LYS A CA 1
ATOM 1662 C C . LYS A 1 211 ? 3.164 0.246 -1.603 1 98.81 211 LYS A C 1
ATOM 1664 O O . LYS A 1 211 ? 2.318 -0.261 -2.344 1 98.81 211 LYS A O 1
ATOM 1669 N N . HIS A 1 212 ? 4.402 0.587 -2.049 1 98.94 212 HIS A N 1
ATOM 1670 C CA . HIS A 1 212 ? 4.828 0.387 -3.43 1 98.94 212 HIS A CA 1
ATOM 1671 C C . HIS A 1 212 ? 5.809 -0.776 -3.541 1 98.94 212 HIS A C 1
ATOM 1673 O O . HIS A 1 212 ? 6.578 -1.034 -2.615 1 98.94 212 HIS A O 1
ATOM 1679 N N . PHE A 1 213 ? 5.801 -1.445 -4.672 1 98.88 213 PHE A N 1
ATOM 1680 C CA . PHE A 1 213 ? 6.914 -2.342 -4.961 1 98.88 213 PHE A CA 1
ATOM 1681 C C . PHE A 1 213 ? 8.055 -1.587 -5.629 1 98.88 213 PHE A C 1
ATOM 1683 O O . PHE A 1 213 ? 7.84 -0.541 -6.242 1 98.88 213 PHE A O 1
ATOM 1690 N N . TYR A 1 214 ? 9.234 -2.07 -5.504 1 98.62 214 TYR A N 1
ATOM 1691 C CA . TYR A 1 214 ? 10.438 -1.577 -6.168 1 98.62 214 TYR A CA 1
ATOM 1692 C C . TYR A 1 214 ? 11.227 -2.723 -6.793 1 98.62 214 TYR A C 1
ATOM 1694 O O . TYR A 1 214 ? 11.484 -3.734 -6.137 1 98.62 214 TYR A O 1
ATOM 1702 N N . MET A 1 215 ? 11.5 -2.631 -8.016 1 96.81 215 MET A N 1
ATOM 1703 C CA . MET A 1 215 ? 12.359 -3.568 -8.742 1 96.81 215 MET A CA 1
ATOM 1704 C C . MET A 1 215 ? 13.547 -2.85 -9.359 1 96.81 215 MET A C 1
ATOM 1706 O O . MET A 1 215 ? 13.383 -1.826 -10.031 1 96.81 215 MET A O 1
ATOM 1710 N N . ASN A 1 216 ? 14.68 -3.316 -9.109 1 94.94 216 ASN A N 1
ATOM 1711 C CA . ASN A 1 216 ? 15.898 -2.803 -9.711 1 94.94 216 ASN A CA 1
ATOM 1712 C C . ASN A 1 216 ? 16.828 -3.932 -10.148 1 94.94 216 ASN A C 1
ATOM 1714 O O . ASN A 1 216 ? 17.938 -4.07 -9.617 1 94.94 216 ASN A O 1
ATOM 1718 N N . PRO A 1 217 ? 16.406 -4.691 -11.07 1 88.44 217 PRO A N 1
ATOM 1719 C CA . PRO A 1 217 ? 17.219 -5.828 -11.508 1 88.44 217 PRO A CA 1
ATOM 1720 C C . PRO A 1 217 ? 18.578 -5.402 -12.055 1 88.44 217 PRO A C 1
ATOM 1722 O O . PRO A 1 217 ? 18.688 -4.344 -12.688 1 88.44 217 PRO A O 1
ATOM 1725 N N . ASP A 1 218 ? 19.562 -6.156 -11.75 1 82.94 218 ASP A N 1
ATOM 1726 C CA . ASP A 1 218 ? 20.906 -6.004 -12.312 1 82.94 218 ASP A CA 1
ATOM 1727 C C . ASP A 1 218 ? 21.25 -7.172 -13.234 1 82.94 218 ASP A C 1
ATOM 1729 O O . ASP A 1 218 ? 21.672 -8.234 -12.766 1 82.94 218 ASP A O 1
ATOM 1733 N N . PRO A 1 219 ? 21.219 -6.965 -14.508 1 77.31 219 PRO A N 1
ATOM 1734 C CA . PRO A 1 219 ? 21.469 -8.078 -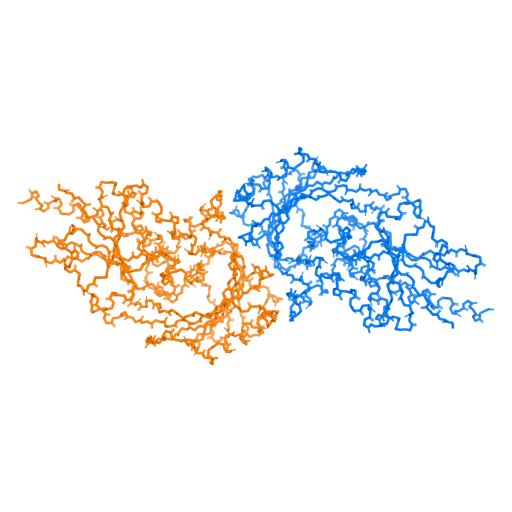15.43 1 77.31 219 PRO A CA 1
ATOM 1735 C C . PRO A 1 219 ? 22.922 -8.523 -15.445 1 77.31 219 PRO A C 1
ATOM 1737 O O . PRO A 1 219 ? 23.234 -9.594 -15.977 1 77.31 219 PRO A O 1
ATOM 1740 N N . THR A 1 220 ? 23.781 -7.723 -14.898 1 79.38 220 THR A N 1
ATOM 1741 C CA . THR A 1 220 ? 25.203 -8.039 -14.977 1 79.38 220 THR A CA 1
ATOM 1742 C C . THR A 1 220 ? 25.609 -8.984 -13.852 1 79.38 220 THR A C 1
ATOM 1744 O O . THR A 1 220 ? 26.719 -9.523 -13.852 1 79.38 220 THR A O 1
ATOM 1747 N N . ASP A 1 221 ? 24.734 -9.172 -12.977 1 79.94 221 ASP A N 1
ATOM 1748 C CA . ASP A 1 221 ? 25 -10.055 -11.844 1 79.94 221 ASP A CA 1
ATOM 1749 C C . ASP A 1 221 ? 23.812 -10.977 -11.578 1 79.94 221 ASP A C 1
ATOM 1751 O O . ASP A 1 221 ? 22.875 -10.609 -10.859 1 79.94 221 ASP A O 1
ATOM 1755 N N . ASP A 1 222 ? 23.969 -12.109 -12.055 1 72.19 222 ASP A N 1
ATOM 1756 C CA . ASP A 1 222 ? 22.844 -13.039 -12.023 1 72.19 222 ASP A CA 1
ATOM 1757 C C . ASP A 1 222 ? 22.578 -13.523 -10.602 1 72.19 222 ASP A C 1
ATOM 1759 O O . ASP A 1 222 ? 21.562 -14.172 -10.344 1 72.19 222 ASP A O 1
ATOM 1763 N N . HIS A 1 223 ? 23.422 -13.102 -9.797 1 78.88 223 HIS A N 1
ATOM 1764 C CA . HIS A 1 223 ? 23.266 -13.547 -8.422 1 78.88 223 HIS A CA 1
ATOM 1765 C C . HIS A 1 223 ? 22.516 -12.516 -7.59 1 78.88 223 HIS A C 1
ATOM 1767 O O . HIS A 1 223 ? 22.016 -12.82 -6.504 1 78.88 223 HIS A O 1
ATOM 1773 N N . LYS A 1 224 ? 22.453 -11.32 -8.273 1 85.25 224 LYS A N 1
ATOM 1774 C CA . LYS A 1 224 ? 21.906 -10.227 -7.473 1 85.25 224 LYS A CA 1
ATOM 1775 C C . LYS A 1 224 ? 20.547 -9.781 -7.996 1 85.25 224 LYS A C 1
ATOM 1777 O O . LYS A 1 224 ? 20.422 -9.414 -9.164 1 85.25 224 LYS A O 1
ATOM 1782 N N . GLU A 1 225 ? 19.641 -9.953 -7.258 1 90 225 GLU A N 1
ATOM 1783 C CA . GLU A 1 225 ? 18.297 -9.414 -7.484 1 90 225 GLU A CA 1
ATOM 1784 C C . GLU A 1 225 ? 17.938 -8.375 -6.43 1 90 225 GLU A C 1
ATOM 1786 O O . GLU A 1 225 ? 18.234 -8.555 -5.246 1 90 225 GLU A O 1
ATOM 1791 N N . VAL A 1 226 ? 17.469 -7.188 -6.836 1 95.25 226 VAL A N 1
ATOM 1792 C CA . VAL A 1 226 ? 17.094 -6.145 -5.887 1 95.25 226 VAL A CA 1
ATOM 1793 C C . VAL A 1 226 ? 15.617 -5.809 -6.043 1 95.25 226 VAL A C 1
ATOM 1795 O O . VAL A 1 226 ? 15.203 -5.25 -7.062 1 95.25 226 VAL A O 1
ATOM 1798 N N . TYR A 1 227 ? 14.883 -6.141 -4.992 1 97.5 227 TYR A N 1
ATOM 1799 C CA . TYR A 1 227 ? 13.461 -5.824 -5.062 1 97.5 227 TYR A CA 1
ATOM 1800 C C . TYR A 1 227 ? 12.867 -5.676 -3.67 1 97.5 227 TYR A C 1
ATOM 1802 O O . TYR A 1 227 ? 13.414 -6.191 -2.693 1 97.5 227 TYR A O 1
ATOM 1810 N N . ILE A 1 228 ? 11.836 -4.945 -3.543 1 98.81 228 ILE A N 1
ATOM 1811 C CA . ILE A 1 228 ? 10.977 -4.73 -2.383 1 98.81 228 ILE A CA 1
ATOM 1812 C C . ILE A 1 228 ? 9.523 -5.016 -2.758 1 98.81 228 ILE A C 1
ATOM 1814 O O . ILE A 1 228 ? 8.953 -4.336 -3.611 1 98.81 228 ILE A O 1
ATOM 1818 N N . LEU A 1 229 ? 8.891 -6 -2.148 1 98.81 229 LEU A N 1
ATOM 1819 C CA . LEU A 1 229 ? 7.543 -6.438 -2.51 1 98.81 229 LEU A CA 1
ATOM 1820 C C . LEU A 1 229 ? 6.625 -6.445 -1.291 1 98.81 229 LEU A C 1
ATOM 1822 O O . LEU A 1 229 ? 6.73 -7.328 -0.438 1 98.81 229 LEU A O 1
ATOM 1826 N N . PRO A 1 230 ? 5.719 -5.5 -1.2 1 98.75 230 PRO A N 1
ATOM 1827 C CA . PRO A 1 230 ? 4.895 -5.359 0.004 1 98.75 230 PRO A CA 1
ATOM 1828 C C . PRO A 1 230 ? 3.666 -6.266 -0.011 1 98.75 230 PRO A C 1
ATOM 1830 O O . PRO A 1 230 ? 2.678 -5.957 -0.686 1 98.75 230 PRO A O 1
ATOM 1833 N N . GLY A 1 231 ? 3.717 -7.32 0.743 1 97.81 231 GLY A N 1
ATOM 1834 C CA . GLY A 1 231 ? 2.553 -8.156 0.98 1 97.81 231 GLY A CA 1
ATOM 1835 C C . GLY A 1 231 ? 1.645 -7.625 2.07 1 97.81 231 GLY A C 1
ATOM 1836 O O . GLY A 1 231 ? 1.848 -6.512 2.564 1 97.81 231 GLY A O 1
ATOM 1837 N N . PRO A 1 232 ? 0.634 -8.414 2.379 1 96.06 232 PRO A N 1
ATOM 1838 C CA . PRO A 1 232 ? -0.308 -7.922 3.389 1 96.06 232 PRO A CA 1
ATOM 1839 C C . PRO A 1 232 ? 0.3 -7.875 4.789 1 96.06 232 PRO A C 1
ATOM 1841 O O . PRO A 1 232 ? 0.081 -6.91 5.527 1 96.06 232 PRO A O 1
ATOM 1844 N N . ASP A 1 233 ? 1.111 -8.852 5.078 1 94.94 233 ASP A N 1
ATOM 1845 C CA . ASP A 1 233 ? 1.577 -8.945 6.457 1 94.94 233 ASP A CA 1
ATOM 1846 C C . ASP A 1 233 ? 3.061 -8.594 6.562 1 94.94 233 ASP A C 1
ATOM 1848 O O . ASP A 1 233 ? 3.537 -8.195 7.625 1 94.94 233 ASP A O 1
ATOM 1852 N N . THR A 1 234 ? 3.781 -8.875 5.516 1 97.56 234 THR A N 1
ATOM 1853 C CA . THR A 1 234 ? 5.219 -8.617 5.496 1 97.56 234 THR A CA 1
ATOM 1854 C C . THR A 1 234 ? 5.641 -8.023 4.16 1 97.56 234 THR A C 1
ATOM 1856 O O . THR A 1 234 ? 4.887 -8.062 3.186 1 97.56 234 THR A O 1
ATOM 1859 N N . VAL A 1 235 ? 6.738 -7.414 4.195 1 98.69 235 VAL A N 1
ATOM 1860 C CA . VAL A 1 235 ? 7.422 -6.984 2.98 1 98.69 235 VAL A CA 1
ATOM 1861 C C . VAL A 1 235 ? 8.578 -7.938 2.672 1 98.69 235 VAL A C 1
ATOM 1863 O O . VAL A 1 235 ? 9.43 -8.188 3.527 1 98.69 235 VAL A O 1
ATOM 1866 N N . THR A 1 236 ? 8.539 -8.516 1.491 1 98.69 236 THR A N 1
ATOM 1867 C CA . THR A 1 236 ? 9.656 -9.352 1.05 1 98.69 236 THR A CA 1
ATOM 1868 C C . THR A 1 236 ? 10.734 -8.5 0.393 1 98.69 236 THR A C 1
ATOM 1870 O O . THR A 1 236 ? 10.469 -7.773 -0.564 1 98.69 236 THR A O 1
ATOM 1873 N N . ILE A 1 237 ? 11.891 -8.555 0.943 1 98.62 237 ILE A N 1
ATOM 1874 C CA . ILE A 1 237 ? 13.008 -7.855 0.307 1 98.62 237 ILE A CA 1
ATOM 1875 C C . ILE A 1 237 ? 14.016 -8.867 -0.228 1 98.62 237 ILE A C 1
ATOM 1877 O O . ILE A 1 237 ? 14.242 -9.906 0.394 1 98.62 237 ILE A O 1
ATOM 1881 N N . GLY A 1 238 ? 14.461 -8.68 -1.409 1 96 238 GLY A N 1
ATOM 1882 C CA . GLY A 1 238 ? 15.367 -9.609 -2.074 1 96 238 GLY A CA 1
ATOM 1883 C C . GLY A 1 238 ? 16.328 -8.922 -3.021 1 96 238 GLY A C 1
ATOM 1884 O O . GLY A 1 238 ? 16.266 -7.711 -3.217 1 96 238 GLY A O 1
ATOM 1885 N N . GLY A 1 239 ? 16.922 -9.711 -3.719 1 93.06 239 GLY A N 1
ATOM 1886 C CA . GLY A 1 239 ? 17.203 -11.102 -3.385 1 93.06 239 GLY A CA 1
ATOM 1887 C C . GLY A 1 239 ? 18.359 -11.68 -4.176 1 93.06 239 GLY A C 1
ATOM 1888 O O . GLY A 1 239 ? 19.281 -10.961 -4.566 1 93.06 239 GLY A O 1
ATOM 1889 N N . THR A 1 240 ? 18.375 -13.07 -4.207 1 94.44 240 THR A N 1
ATOM 1890 C CA . THR A 1 240 ? 19.422 -13.742 -4.957 1 94.44 240 THR A CA 1
ATOM 1891 C C . THR A 1 240 ? 18.828 -14.609 -6.059 1 94.44 240 THR A C 1
ATOM 1893 O O . THR A 1 240 ? 17.641 -14.945 -6.02 1 94.44 240 THR A O 1
ATOM 1896 N N . GLY A 1 241 ? 19.484 -14.852 -7.117 1 94.62 241 GLY A N 1
ATOM 1897 C CA . GLY A 1 241 ? 19.328 -15.867 -8.141 1 94.62 241 GLY A CA 1
ATOM 1898 C C . GLY A 1 241 ? 20.609 -16.594 -8.477 1 94.62 241 GLY A C 1
ATOM 1899 O O . GLY A 1 241 ? 21.359 -16.188 -9.367 1 94.62 241 GLY A O 1
ATOM 1900 N N . GLN A 1 242 ? 20.844 -17.656 -7.738 1 95.69 242 GLN A N 1
ATOM 1901 C CA . GLN A 1 242 ? 22.125 -18.344 -7.863 1 95.69 242 GLN A CA 1
ATOM 1902 C C . GLN A 1 242 ? 21.953 -19.703 -8.547 1 95.69 242 GLN A C 1
ATOM 1904 O O . GLN A 1 242 ? 21.438 -20.656 -7.941 1 95.69 242 GLN A O 1
ATOM 1909 N N . PHE A 1 243 ? 22.469 -19.734 -9.727 1 94.38 243 PHE A N 1
ATOM 1910 C CA . PHE A 1 243 ? 22.234 -20.844 -10.648 1 94.38 243 PHE A CA 1
ATOM 1911 C C . PHE A 1 243 ? 22.922 -22.109 -10.156 1 94.38 243 PHE A C 1
ATOM 1913 O O . PHE A 1 243 ? 24.094 -22.078 -9.75 1 94.38 243 PHE A O 1
ATOM 1920 N N . ASP A 1 244 ? 22.203 -23.172 -10.156 1 96.06 244 ASP A N 1
ATOM 1921 C CA . ASP A 1 244 ? 22.672 -24.531 -9.883 1 96.06 244 ASP A CA 1
ATOM 1922 C C . ASP A 1 244 ? 23.266 -24.625 -8.477 1 96.06 244 ASP A C 1
ATOM 1924 O O . ASP A 1 244 ? 24.266 -25.312 -8.273 1 96.06 244 ASP A O 1
ATOM 1928 N N . ASP A 1 245 ? 22.797 -23.875 -7.605 1 96.5 245 ASP A N 1
ATOM 1929 C CA . ASP A 1 245 ? 23.172 -23.906 -6.191 1 96.5 245 ASP A CA 1
ATOM 1930 C C . ASP A 1 245 ? 22.094 -24.594 -5.359 1 96.5 245 ASP A C 1
ATOM 1932 O O . ASP A 1 245 ? 20.969 -24.094 -5.234 1 96.5 245 ASP A O 1
ATOM 1936 N N . TRP A 1 246 ? 22.391 -25.719 -4.738 1 97 246 TRP A N 1
ATOM 1937 C CA . TRP A 1 246 ? 21.438 -26.547 -4.016 1 97 246 TRP A CA 1
ATOM 1938 C C . TRP A 1 246 ? 21.406 -26.188 -2.535 1 97 246 TRP A C 1
ATOM 1940 O O . TRP A 1 246 ? 20.625 -26.766 -1.763 1 97 246 TRP A O 1
ATOM 1950 N N . ASN A 1 247 ? 22.188 -25.156 -2.168 1 97 247 ASN A N 1
ATOM 1951 C CA . ASN A 1 247 ? 22.312 -24.781 -0.765 1 97 247 ASN A CA 1
ATOM 1952 C C . ASN A 1 247 ? 21.047 -24.109 -0.253 1 97 247 ASN A C 1
ATOM 1954 O O . ASN A 1 247 ? 20.625 -23.078 -0.792 1 97 247 ASN A O 1
ATOM 1958 N N . THR A 1 248 ? 20.422 -24.625 0.841 1 96.81 248 THR A N 1
ATOM 1959 C CA . THR A 1 248 ? 19.188 -24.062 1.356 1 96.81 248 THR A CA 1
ATOM 1960 C C . THR A 1 248 ? 19.438 -23.297 2.656 1 96.81 248 THR A C 1
ATOM 1962 O O . THR A 1 248 ? 18.484 -22.906 3.342 1 96.81 248 THR A O 1
ATOM 1965 N N . SER A 1 249 ? 20.703 -23.125 3 1 98 249 SER A N 1
ATOM 1966 C CA . SER A 1 249 ? 21.047 -22.406 4.223 1 98 249 SER A CA 1
ATOM 1967 C C . SER A 1 249 ? 21.172 -20.906 3.963 1 98 249 SER A C 1
ATOM 1969 O O . SER A 1 249 ? 21.594 -20.5 2.883 1 98 249 SER A O 1
ATOM 1971 N N . VAL A 1 250 ? 20.859 -20.203 4.984 1 98.06 250 VAL A N 1
ATOM 1972 C CA . VAL A 1 250 ? 20.984 -18.75 4.898 1 98.06 250 VAL A CA 1
ATOM 1973 C C . VAL A 1 250 ? 22.453 -18.359 4.824 1 98.06 250 VAL A C 1
ATOM 1975 O O . VAL A 1 250 ? 23.281 -18.906 5.547 1 98.06 250 VAL A O 1
ATOM 1978 N N . ASP A 1 251 ? 22.781 -17.484 3.926 1 97.62 251 ASP A N 1
ATOM 1979 C CA . ASP A 1 251 ? 24.109 -16.922 3.801 1 97.62 251 ASP A CA 1
ATOM 1980 C C . ASP A 1 251 ? 24.172 -15.508 4.363 1 97.62 251 ASP A C 1
ATOM 1982 O O . ASP A 1 251 ? 23.422 -14.633 3.926 1 97.62 251 ASP A O 1
ATOM 1986 N N . GLY A 1 252 ? 25.062 -15.258 5.266 1 97.62 252 GLY A N 1
ATOM 1987 C CA . GLY A 1 252 ? 25.156 -13.977 5.945 1 97.62 252 GLY A CA 1
ATOM 1988 C C . GLY A 1 252 ? 25.562 -12.844 5.02 1 97.62 252 GLY A C 1
ATOM 1989 O O . GLY A 1 252 ? 25.078 -11.719 5.164 1 97.62 252 GLY A O 1
ATOM 1990 N N . GLN A 1 253 ? 26.422 -13.125 4.133 1 96.94 253 GLN A N 1
ATOM 1991 C CA . GLN A 1 253 ? 26.859 -12.102 3.193 1 96.94 253 GLN A CA 1
ATOM 1992 C C . GLN A 1 253 ? 25.719 -11.695 2.262 1 96.94 253 GLN A C 1
ATOM 1994 O O . GLN A 1 253 ? 25.547 -10.508 1.967 1 96.94 253 GLN A O 1
ATOM 1999 N N . ASP A 1 254 ? 25 -12.688 1.794 1 96.19 254 ASP A N 1
ATOM 2000 C CA . ASP A 1 254 ? 23.828 -12.391 0.979 1 96.19 254 ASP A CA 1
ATOM 2001 C C . ASP A 1 254 ? 22.812 -11.539 1.753 1 96.19 254 ASP A C 1
ATOM 2003 O O . ASP A 1 254 ? 22.25 -10.586 1.21 1 96.19 254 ASP A O 1
ATOM 2007 N N . LYS A 1 255 ? 22.625 -11.906 2.973 1 97 255 LYS A N 1
ATOM 2008 C CA . LYS A 1 255 ? 21.688 -11.188 3.836 1 97 255 LYS A CA 1
ATOM 2009 C C . LYS A 1 255 ? 22.078 -9.719 3.955 1 97 255 LYS A C 1
ATOM 2011 O O . LYS A 1 255 ? 21.234 -8.828 3.799 1 97 255 LYS A O 1
ATOM 2016 N N . GLN A 1 256 ? 23.297 -9.453 4.227 1 97.25 256 GLN A N 1
ATOM 2017 C CA . GLN A 1 256 ? 23.797 -8.086 4.387 1 97.25 256 GLN A CA 1
ATOM 2018 C C . GLN A 1 256 ? 23.672 -7.301 3.084 1 97.25 256 GLN A C 1
ATOM 2020 O O . GLN A 1 256 ? 23.25 -6.137 3.096 1 97.25 256 GLN A O 1
ATOM 2025 N N . ARG A 1 257 ? 24.047 -7.914 2.023 1 95.88 257 ARG A N 1
ATOM 2026 C CA . ARG A 1 257 ? 23.953 -7.266 0.717 1 95.88 257 ARG A CA 1
ATOM 2027 C C . ARG A 1 257 ? 22.516 -6.891 0.384 1 95.88 257 ARG A C 1
ATOM 2029 O O . ARG A 1 257 ? 22.25 -5.793 -0.111 1 95.88 257 ARG A O 1
ATOM 2036 N N . ILE A 1 258 ? 21.578 -7.781 0.624 1 97.12 258 ILE A N 1
ATOM 2037 C CA . ILE A 1 258 ? 20.172 -7.535 0.356 1 97.12 258 ILE A CA 1
ATOM 2038 C C . ILE A 1 258 ? 19.703 -6.289 1.105 1 97.12 258 ILE A C 1
ATOM 2040 O O . ILE A 1 258 ? 19.125 -5.379 0.511 1 97.12 258 ILE A O 1
ATOM 2044 N N . VAL A 1 259 ? 20.016 -6.188 2.375 1 98 259 VAL A N 1
ATOM 2045 C CA . VAL A 1 259 ? 19.594 -5.074 3.211 1 98 259 VAL A CA 1
ATOM 2046 C C . VAL A 1 259 ? 20.188 -3.771 2.689 1 98 259 VAL A C 1
ATOM 2048 O O . VAL A 1 259 ? 19.484 -2.773 2.533 1 98 259 VAL A O 1
ATOM 2051 N N . GLU A 1 260 ? 21.453 -3.795 2.344 1 97.06 260 GLU A N 1
ATOM 2052 C CA . GLU A 1 260 ? 22.125 -2.592 1.864 1 97.06 260 GLU A CA 1
ATOM 2053 C C . GLU A 1 260 ? 21.516 -2.105 0.55 1 97.06 260 GLU A C 1
ATOM 2055 O O . GLU A 1 260 ? 21.281 -0.908 0.37 1 97.06 260 GLU A O 1
ATOM 2060 N N . ASP A 1 261 ? 21.266 -3.012 -0.331 1 95.62 261 ASP A N 1
ATOM 2061 C CA . ASP A 1 261 ? 20.766 -2.652 -1.658 1 95.62 261 ASP A CA 1
ATOM 2062 C C . ASP A 1 261 ? 19.359 -2.084 -1.584 1 95.62 261 ASP A C 1
ATOM 2064 O O . ASP A 1 261 ? 19.047 -1.08 -2.232 1 95.62 261 ASP A O 1
ATOM 2068 N N . VAL A 1 262 ? 18.5 -2.715 -0.785 1 97.75 262 VAL A N 1
ATOM 2069 C CA . VAL A 1 262 ? 17.109 -2.256 -0.753 1 97.75 262 VAL A CA 1
ATOM 2070 C C . VAL A 1 262 ? 17.031 -0.927 -0.005 1 97.75 262 VAL A C 1
ATOM 2072 O O . VAL 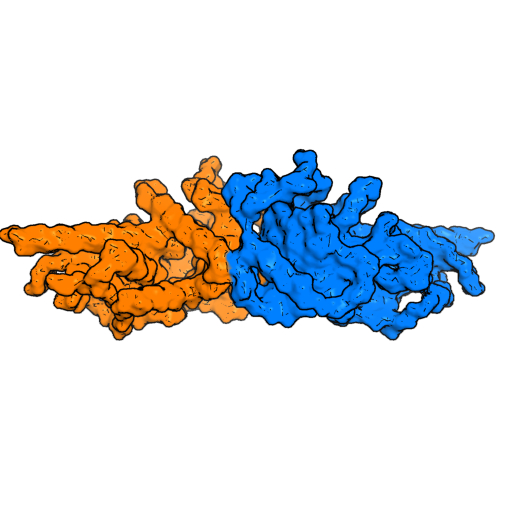A 1 262 ? 16.172 -0.095 -0.302 1 97.75 262 VAL A O 1
ATOM 2075 N N . CYS A 1 263 ? 17.922 -0.673 0.927 1 97.94 263 CYS A N 1
ATOM 2076 C CA . CYS A 1 263 ? 17.906 0.568 1.693 1 97.94 263 CYS A CA 1
ATOM 2077 C C . CYS A 1 263 ? 18.344 1.746 0.829 1 97.94 263 CYS A C 1
ATOM 2079 O O . CYS A 1 263 ? 18.062 2.9 1.161 1 97.94 263 CYS A O 1
ATOM 2081 N N . LYS A 1 264 ? 19.016 1.495 -0.288 1 96.38 264 LYS A N 1
ATOM 2082 C CA . LYS A 1 264 ? 19.328 2.557 -1.24 1 96.38 264 LYS A CA 1
ATOM 2083 C C . LYS A 1 264 ? 18.062 3.057 -1.939 1 96.38 264 LYS A C 1
ATOM 2085 O O . LYS A 1 264 ? 17.984 4.219 -2.344 1 96.38 264 LYS A O 1
ATOM 2090 N N . LEU A 1 265 ? 17.078 2.174 -2.082 1 97.38 265 LEU A N 1
ATOM 2091 C CA . LEU A 1 265 ? 15.812 2.531 -2.715 1 97.38 265 LEU A CA 1
ATOM 2092 C C . LEU A 1 265 ? 14.836 3.1 -1.69 1 97.38 265 LEU A C 1
ATOM 2094 O O . LEU A 1 265 ? 14.188 4.117 -1.943 1 97.38 265 LEU A O 1
ATOM 2098 N N . VAL A 1 266 ? 14.727 2.441 -0.564 1 98.56 266 VAL A N 1
ATOM 2099 C CA . VAL A 1 266 ? 13.836 2.826 0.524 1 98.56 266 VAL A CA 1
ATOM 2100 C C . VAL A 1 266 ? 14.609 2.859 1.84 1 98.56 266 VAL A C 1
ATOM 2102 O O . VAL A 1 266 ? 14.609 1.882 2.592 1 98.56 266 VAL A O 1
ATOM 2105 N N . PRO A 1 267 ? 15.156 3.934 2.215 1 98.5 267 PRO A N 1
ATOM 2106 C CA . PRO A 1 267 ? 16.062 4.043 3.363 1 98.5 267 PRO A CA 1
ATOM 2107 C C . PRO A 1 267 ? 15.398 3.652 4.68 1 98.5 267 PRO A C 1
ATOM 2109 O O . PRO A 1 267 ? 16.062 3.146 5.586 1 98.5 267 PRO A O 1
ATOM 2112 N N . SER A 1 268 ? 14.117 3.787 4.805 1 98.62 268 SER A N 1
ATOM 2113 C CA . SER A 1 268 ? 13.406 3.508 6.051 1 98.62 268 SER A CA 1
ATOM 2114 C C . SER A 1 268 ? 13.438 2.02 6.379 1 98.62 268 SER A C 1
ATOM 2116 O O . SER A 1 268 ? 13.133 1.622 7.508 1 98.62 268 SER A O 1
ATOM 2118 N N . LEU A 1 269 ? 13.789 1.19 5.48 1 98.75 269 LEU A N 1
ATOM 2119 C CA . LEU A 1 269 ? 13.852 -0.246 5.727 1 98.75 269 LEU A CA 1
ATOM 2120 C C . LEU A 1 269 ? 15.031 -0.588 6.637 1 98.75 269 LEU A C 1
ATOM 2122 O O . LEU A 1 269 ? 15.109 -1.7 7.164 1 98.75 269 LEU A O 1
ATOM 2126 N N . ARG A 1 270 ? 15.914 0.359 6.801 1 98 270 ARG A N 1
ATOM 2127 C CA . ARG A 1 270 ? 17.078 0.159 7.672 1 98 270 ARG A CA 1
ATOM 2128 C C . ARG A 1 270 ? 16.625 -0.19 9.086 1 98 270 ARG A C 1
ATOM 2130 O O . ARG A 1 270 ? 17.297 -0.967 9.773 1 98 270 ARG A O 1
ATOM 2137 N N . THR A 1 271 ? 15.492 0.292 9.461 1 95.62 271 THR A N 1
ATOM 2138 C CA . THR A 1 271 ? 15.055 0.089 10.836 1 95.62 271 THR A CA 1
ATOM 2139 C C . THR A 1 271 ? 13.867 -0.863 10.891 1 95.62 271 THR A C 1
ATOM 2141 O O . THR A 1 271 ? 13.258 -1.042 11.953 1 95.62 271 THR A O 1
ATOM 2144 N N . ALA A 1 272 ? 13.469 -1.427 9.781 1 98.12 272 ALA A N 1
ATOM 2145 C CA . ALA A 1 272 ? 12.336 -2.352 9.766 1 98.12 272 ALA A CA 1
ATOM 2146 C C . ALA A 1 272 ? 12.656 -3.613 10.57 1 98.12 272 ALA A C 1
ATOM 2148 O O . ALA A 1 272 ? 13.773 -4.129 10.508 1 98.12 272 ALA A O 1
ATOM 2149 N N . LYS A 1 273 ? 11.75 -4.098 11.305 1 98.12 273 LYS A N 1
ATOM 2150 C CA . LYS A 1 273 ? 11.922 -5.336 12.062 1 98.12 273 LYS A CA 1
ATOM 2151 C C . LYS A 1 273 ? 12.055 -6.535 11.133 1 98.12 273 LYS A C 1
ATOM 2153 O O . LYS A 1 273 ? 11.188 -6.773 10.297 1 98.12 273 LYS A O 1
ATOM 2158 N N . ARG A 1 274 ? 13.109 -7.262 11.25 1 97.75 274 ARG A N 1
ATOM 2159 C CA . ARG A 1 274 ? 13.312 -8.484 10.492 1 97.75 274 ARG A CA 1
ATOM 2160 C C . ARG A 1 274 ? 12.508 -9.641 11.078 1 97.75 274 ARG A C 1
ATOM 2162 O O . ARG A 1 274 ? 12.555 -9.883 12.289 1 97.75 274 ARG A O 1
ATOM 2169 N N . LEU A 1 275 ? 11.852 -10.344 10.273 1 98.19 275 LEU A N 1
ATOM 2170 C CA . LEU A 1 275 ? 10.945 -11.375 10.758 1 98.19 275 LEU A CA 1
ATOM 2171 C C . LEU A 1 275 ? 11.453 -12.766 10.383 1 98.19 275 LEU A C 1
ATOM 2173 O O . LEU A 1 275 ? 11.305 -13.711 11.156 1 98.19 275 LEU A O 1
ATOM 2177 N N . GLN A 1 276 ? 12.016 -12.859 9.188 1 97.38 276 GLN A N 1
ATOM 2178 C CA . GLN A 1 276 ? 12.391 -14.18 8.695 1 97.38 276 GLN A CA 1
ATOM 2179 C C . GLN A 1 276 ? 13.438 -14.078 7.586 1 97.38 276 GLN A C 1
ATOM 2181 O O . GLN A 1 276 ? 13.344 -13.219 6.711 1 97.38 276 GLN A O 1
ATOM 2186 N N . ASP A 1 277 ? 14.477 -14.906 7.676 1 97.94 277 ASP A N 1
ATOM 2187 C CA . ASP A 1 277 ? 15.328 -15.219 6.531 1 97.94 277 ASP A CA 1
ATOM 2188 C C . ASP A 1 277 ? 14.883 -16.516 5.863 1 97.94 277 ASP A C 1
ATOM 2190 O O . ASP A 1 277 ? 14.633 -17.516 6.539 1 97.94 277 ASP A O 1
ATOM 2194 N N . TRP A 1 278 ? 14.797 -16.5 4.543 1 97.44 278 TRP A N 1
ATOM 2195 C CA . TRP A 1 278 ? 14.273 -17.688 3.871 1 97.44 278 TRP A CA 1
ATOM 2196 C C . TRP A 1 278 ? 15.078 -18 2.613 1 97.44 278 TRP A C 1
ATOM 2198 O O . TRP A 1 278 ? 15.445 -17.094 1.863 1 97.44 278 TRP A O 1
ATOM 2208 N N . VAL A 1 279 ? 15.359 -19.234 2.424 1 97.56 279 VAL A N 1
ATOM 2209 C CA . VAL A 1 279 ? 16.031 -19.719 1.223 1 97.56 279 VAL A CA 1
ATOM 2210 C C . VAL A 1 279 ? 15.164 -20.766 0.53 1 97.56 279 VAL A C 1
ATOM 2212 O O . VAL A 1 279 ? 14.586 -21.641 1.187 1 97.56 279 VAL A O 1
ATOM 2215 N N . GLY A 1 280 ? 14.977 -20.641 -0.731 1 96.25 280 GLY A N 1
ATOM 2216 C CA . GLY A 1 280 ? 14.25 -21.609 -1.54 1 96.25 280 GLY A CA 1
ATOM 2217 C C . GLY A 1 280 ? 14.938 -21.922 -2.859 1 96.25 280 GLY A C 1
ATOM 2218 O O . GLY A 1 280 ? 15.773 -21.141 -3.324 1 96.25 280 GLY A O 1
ATOM 2219 N N . LEU A 1 281 ? 14.641 -23.078 -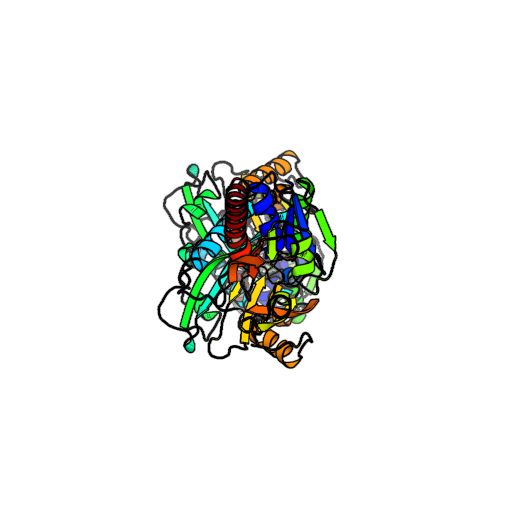3.381 1 96.94 281 LEU A N 1
ATOM 2220 C CA . LEU A 1 281 ? 15.18 -23.516 -4.66 1 96.94 281 LEU A CA 1
ATOM 2221 C C . LEU A 1 281 ? 14.125 -23.453 -5.754 1 96.94 281 LEU A C 1
ATOM 2223 O O . LEU A 1 281 ? 13.258 -24.328 -5.84 1 96.94 281 LEU A O 1
ATOM 2227 N N . ARG A 1 282 ? 14.164 -22.453 -6.625 1 95.88 282 ARG A N 1
ATOM 2228 C CA . ARG A 1 282 ? 13.25 -22.312 -7.754 1 95.88 282 ARG A CA 1
ATOM 2229 C C . ARG A 1 282 ? 13.555 -23.328 -8.844 1 95.88 282 ARG A C 1
ATOM 2231 O O . ARG A 1 282 ? 14.711 -23.484 -9.242 1 95.88 282 ARG A O 1
ATOM 2238 N N . PRO A 1 283 ? 12.602 -23.984 -9.266 1 96.5 283 PRO A N 1
ATOM 2239 C CA . PRO A 1 283 ? 12.844 -24.969 -10.328 1 96.5 283 PRO A CA 1
ATOM 2240 C C . PRO A 1 283 ? 12.977 -24.328 -11.711 1 96.5 283 PRO A C 1
ATOM 2242 O O . PRO A 1 283 ? 11.969 -24.078 -12.383 1 96.5 283 PRO A O 1
ATOM 2245 N N . LEU A 1 284 ? 14.172 -24.109 -12.164 1 95.25 284 LEU A N 1
ATOM 2246 C CA . LEU A 1 284 ? 14.438 -23.453 -13.438 1 95.25 284 LEU A CA 1
ATOM 2247 C C . LEU A 1 284 ? 14.664 -24.469 -14.547 1 95.25 284 LEU A C 1
ATOM 2249 O O . LEU A 1 284 ? 15.531 -25.328 -14.438 1 95.25 284 LEU A O 1
ATOM 2253 N N . ARG A 1 285 ? 13.891 -24.375 -15.516 1 93.75 285 ARG A N 1
ATOM 2254 C CA . ARG A 1 285 ? 14.047 -25.156 -16.75 1 93.75 285 ARG A CA 1
ATOM 2255 C C . ARG A 1 285 ? 13.789 -24.281 -17.969 1 93.75 285 ARG A C 1
ATOM 2257 O O . ARG A 1 285 ? 12.836 -23.5 -18 1 93.75 285 ARG A O 1
ATOM 2264 N N . SER A 1 286 ? 14.602 -24.375 -18.984 1 88.81 286 SER A N 1
ATOM 2265 C CA . SER A 1 286 ? 14.398 -23.641 -20.234 1 88.81 286 SER A CA 1
ATOM 2266 C C . SER A 1 286 ? 14.289 -24.609 -21.422 1 88.81 286 SER A C 1
ATOM 2268 O O . SER A 1 286 ? 15.242 -25.312 -21.734 1 88.81 286 SER A O 1
ATOM 2270 N N . PRO A 1 287 ? 13.188 -24.641 -21.938 1 91.19 287 PRO A N 1
ATOM 2271 C CA . PRO A 1 287 ? 11.922 -24 -21.594 1 91.19 287 PRO A CA 1
ATOM 2272 C C . PRO A 1 287 ? 11.18 -24.703 -20.469 1 91.19 287 PRO A C 1
ATOM 2274 O O . PRO A 1 287 ? 11.508 -25.844 -20.125 1 91.19 287 PRO A O 1
ATOM 2277 N N . VAL A 1 288 ? 10.172 -24.016 -19.969 1 94.12 288 VAL A N 1
ATOM 2278 C CA . VAL A 1 288 ? 9.195 -24.672 -19.109 1 94.12 288 VAL A CA 1
ATOM 2279 C C . VAL A 1 288 ? 8.68 -25.938 -19.781 1 94.12 288 VAL A C 1
ATOM 2281 O O . VAL A 1 288 ? 8.414 -25.953 -20.984 1 94.12 288 VAL A O 1
ATOM 2284 N N . ARG A 1 289 ? 8.531 -27 -19 1 95.44 289 ARG A N 1
ATOM 2285 C CA . ARG A 1 289 ? 8.039 -28.25 -19.578 1 95.44 289 ARG A CA 1
ATOM 2286 C C . ARG A 1 289 ? 6.543 -28.406 -19.328 1 95.44 289 ARG A C 1
ATOM 2288 O O . ARG A 1 289 ? 6.129 -28.641 -18.188 1 95.44 289 ARG A O 1
ATOM 2295 N N . LEU A 1 290 ? 5.77 -28.188 -20.297 1 97.06 290 LEU A N 1
ATOM 2296 C CA . LEU A 1 290 ? 4.332 -28.453 -20.266 1 97.06 290 LEU A CA 1
ATOM 2297 C C . LEU A 1 290 ? 3.914 -29.266 -21.484 1 97.06 290 LEU A C 1
ATOM 2299 O O . LEU A 1 290 ? 3.723 -28.719 -22.578 1 97.06 290 LEU A O 1
ATOM 2303 N N . GLU A 1 291 ? 3.791 -30.531 -21.234 1 97.5 291 GLU A N 1
ATOM 2304 C CA . GLU A 1 291 ? 3.539 -31.438 -22.344 1 97.5 291 GLU A CA 1
ATOM 2305 C C . GLU A 1 291 ? 3.059 -32.812 -21.844 1 97.5 291 GLU A C 1
ATOM 2307 O O . GLU A 1 291 ? 3.26 -33.156 -20.688 1 97.5 291 GLU A O 1
ATOM 2312 N N . ALA A 1 292 ? 2.475 -33.531 -22.766 1 97.25 292 ALA A N 1
ATOM 2313 C CA . ALA A 1 292 ? 2.053 -34.906 -22.5 1 97.25 292 ALA A CA 1
ATOM 2314 C C . ALA A 1 292 ? 3.074 -35.906 -23.031 1 97.25 292 ALA A C 1
ATOM 2316 O O . ALA A 1 292 ? 3.66 -35.688 -24.094 1 97.25 292 ALA A O 1
ATOM 2317 N N . GLU A 1 293 ? 3.291 -36.844 -22.25 1 95.5 293 GLU A N 1
ATOM 2318 C CA . GLU A 1 293 ? 4.168 -37.969 -22.609 1 95.5 293 GLU A CA 1
ATOM 2319 C C . GLU A 1 293 ? 3.48 -39.312 -22.391 1 95.5 293 GLU A C 1
ATOM 2321 O O . GLU A 1 293 ? 2.818 -39.5 -21.375 1 95.5 293 GLU A O 1
ATOM 2326 N N . GLU A 1 294 ? 3.617 -40.188 -23.375 1 92.06 294 GLU A N 1
ATOM 2327 C CA . GLU A 1 294 ? 3.1 -41.531 -23.188 1 92.06 294 GLU A CA 1
ATOM 2328 C C . GLU A 1 294 ? 4.152 -42.469 -22.578 1 92.06 294 GLU A C 1
ATOM 2330 O O . GLU A 1 294 ? 5.324 -42.406 -22.953 1 92.06 294 GLU A O 1
ATOM 2335 N N . LYS A 1 295 ? 3.697 -43.156 -21.578 1 86.94 295 LYS A N 1
ATOM 2336 C CA . LYS A 1 295 ? 4.578 -44.094 -20.922 1 86.94 295 LYS A CA 1
ATOM 2337 C C . LYS A 1 295 ? 3.973 -45.5 -20.922 1 86.94 295 LYS A C 1
ATOM 2339 O O . LYS A 1 295 ? 2.764 -45.656 -20.75 1 86.94 295 LYS A O 1
ATOM 2344 N N . LEU A 1 296 ? 4.805 -46.438 -21.25 1 82.06 296 LEU A N 1
ATOM 2345 C CA . LEU A 1 296 ? 4.375 -47.844 -21.172 1 82.06 296 LEU A CA 1
ATOM 2346 C C . LEU A 1 296 ? 4.555 -48.375 -19.75 1 82.06 296 LEU A C 1
ATOM 2348 O O . LEU A 1 296 ? 5.621 -48.219 -19.156 1 82.06 296 LEU A O 1
ATOM 2352 N N . SER A 1 297 ? 3.551 -48.75 -19.141 1 78.94 297 SER A N 1
ATOM 2353 C CA . SER A 1 297 ? 3.572 -49.375 -17.828 1 78.94 297 SER A CA 1
ATOM 2354 C C . SER A 1 297 ? 3.131 -50.812 -17.906 1 78.94 297 SER A C 1
ATOM 2356 O O . SER A 1 297 ? 2.811 -51.312 -18.984 1 78.94 297 SER A O 1
ATOM 2358 N N . LYS A 1 298 ? 3.199 -51.562 -16.75 1 80.81 298 LYS A N 1
ATOM 2359 C CA . LYS A 1 298 ? 2.766 -52.938 -16.688 1 80.81 298 LYS A CA 1
ATOM 2360 C C . LYS A 1 298 ? 1.277 -53.062 -17 1 80.81 298 LYS A C 1
ATOM 2362 O O . LYS A 1 298 ? 0.838 -54.094 -17.562 1 80.81 298 LYS A O 1
ATOM 2367 N N . SER A 1 299 ? 0.589 -52.062 -16.656 1 75.62 299 SER A N 1
ATOM 2368 C CA . SER A 1 299 ? -0.862 -52.094 -16.812 1 75.62 299 SER A CA 1
ATOM 2369 C C . SER A 1 299 ? -1.291 -51.531 -18.141 1 75.62 299 SER A C 1
ATOM 2371 O O . SER A 1 299 ? -2.486 -51.375 -18.406 1 75.62 299 SER A O 1
ATOM 2373 N N . GLY A 1 300 ? -0.345 -51.156 -18.984 1 80.38 300 GLY A N 1
ATOM 2374 C CA . GLY A 1 300 ? -0.656 -50.625 -20.312 1 80.38 300 GLY A CA 1
ATOM 2375 C C . GLY A 1 300 ? -0.126 -49.219 -20.516 1 80.38 300 GLY A C 1
ATOM 2376 O O . GLY A 1 300 ? 0.769 -48.781 -19.797 1 80.38 300 GLY A O 1
ATOM 2377 N N . ARG A 1 301 ? -0.658 -48.594 -21.5 1 84.62 301 ARG A N 1
ATOM 2378 C CA . ARG A 1 301 ? -0.221 -47.281 -21.875 1 84.62 301 ARG A CA 1
ATOM 2379 C C . ARG A 1 301 ? -0.829 -46.219 -20.953 1 84.62 301 ARG A C 1
ATOM 2381 O O . ARG A 1 301 ? -2.041 -46.219 -20.734 1 84.62 301 ARG A O 1
ATOM 2388 N N . LYS A 1 302 ? 0.055 -45.469 -20.359 1 89.81 302 LYS A N 1
ATOM 2389 C CA . LYS A 1 302 ? -0.373 -44.375 -19.484 1 89.81 302 LYS A CA 1
ATOM 2390 C C . LYS A 1 302 ? 0.134 -43.031 -20 1 89.81 302 LYS A C 1
ATOM 2392 O O . LYS A 1 302 ? 1.096 -42.969 -20.766 1 89.81 302 LYS A O 1
ATOM 2397 N N . THR A 1 303 ? -0.604 -42 -19.609 1 94.81 303 THR A N 1
ATOM 2398 C CA . THR A 1 303 ? -0.208 -40.656 -20 1 94.81 303 THR A CA 1
ATOM 2399 C C . THR A 1 303 ? 0.34 -39.875 -18.797 1 94.81 303 THR A C 1
ATOM 2401 O O . THR A 1 303 ? -0.282 -39.875 -17.734 1 94.81 303 THR A O 1
ATOM 2404 N N . VAL A 1 304 ? 1.511 -39.344 -18.969 1 97.19 304 VAL A N 1
ATOM 2405 C CA . VAL A 1 304 ? 2.082 -38.406 -18 1 97.19 304 VAL A CA 1
ATOM 2406 C C . VAL A 1 304 ? 2.123 -37 -18.594 1 97.19 304 VAL A C 1
ATOM 2408 O O . VAL A 1 304 ? 2.668 -36.812 -19.688 1 97.19 304 VAL A O 1
ATOM 2411 N N . ILE A 1 305 ? 1.462 -36.125 -17.969 1 98.56 305 ILE A N 1
ATOM 2412 C CA . ILE A 1 305 ? 1.508 -34.719 -18.375 1 98.56 305 ILE A CA 1
ATOM 2413 C C . ILE A 1 305 ? 2.438 -33.969 -17.438 1 98.56 305 ILE A C 1
ATOM 2415 O O . ILE A 1 305 ? 2.219 -33.938 -16.219 1 98.56 305 ILE A O 1
ATOM 2419 N N . HIS A 1 306 ? 3.469 -33.344 -18 1 98.5 306 HIS A N 1
ATOM 2420 C CA . HIS A 1 306 ? 4.426 -32.594 -17.219 1 98.5 306 HIS A CA 1
ATOM 2421 C C . HIS A 1 306 ? 4.031 -31.109 -17.156 1 98.5 306 HIS A C 1
ATOM 2423 O O . HIS A 1 306 ? 3.547 -30.547 -18.141 1 98.5 306 HIS A O 1
ATOM 2429 N N . ASN A 1 307 ? 4.172 -30.469 -16.047 1 98.56 307 ASN A N 1
ATOM 2430 C CA . ASN A 1 307 ? 3.959 -29.047 -15.773 1 98.56 307 ASN A CA 1
ATOM 2431 C C . ASN A 1 307 ? 4.887 -28.547 -14.672 1 98.56 307 ASN A C 1
ATOM 2433 O O . ASN A 1 307 ? 4.461 -28.375 -13.531 1 98.56 307 ASN A O 1
ATOM 2437 N N . TYR A 1 308 ? 6.184 -28.312 -15.047 1 97.44 308 TYR A N 1
ATOM 2438 C CA . TYR A 1 308 ? 7.188 -27.844 -14.086 1 97.44 308 TYR A CA 1
ATOM 2439 C C . TYR A 1 308 ? 8.273 -27.031 -14.781 1 97.44 308 TYR A C 1
ATOM 2441 O O . TYR A 1 308 ? 8.273 -26.922 -16 1 97.44 308 TYR A O 1
ATOM 2449 N N . GLY A 1 309 ? 9.094 -26.453 -13.969 1 95.81 309 GLY A N 1
ATOM 2450 C CA . GLY A 1 309 ? 10.219 -25.719 -14.531 1 95.81 309 GLY A CA 1
ATOM 2451 C C . GLY A 1 309 ? 9.953 -24.234 -14.656 1 95.81 309 GLY A C 1
ATOM 2452 O O . GLY A 1 309 ? 10.523 -23.562 -15.531 1 95.81 309 GLY A O 1
ATOM 2453 N N . HIS A 1 310 ? 9.242 -23.625 -13.781 1 94.56 310 HIS A N 1
ATOM 2454 C CA . HIS A 1 310 ? 8.742 -22.266 -13.953 1 94.56 310 HIS A CA 1
ATOM 2455 C C . HIS A 1 310 ? 9.703 -21.25 -13.344 1 94.56 310 HIS A C 1
ATOM 2457 O O . HIS A 1 310 ? 9.484 -20.031 -13.453 1 94.56 310 HIS A O 1
ATOM 2463 N N . SER A 1 311 ? 10.75 -21.703 -12.68 1 92.75 311 SER A N 1
ATOM 2464 C CA . SER A 1 311 ? 11.688 -20.797 -12.008 1 92.75 311 SER A CA 1
ATOM 2465 C C . SER A 1 311 ? 10.969 -19.906 -11.008 1 92.75 311 SER A C 1
ATOM 2467 O O . SER A 1 311 ? 10.203 -20.375 -10.172 1 92.75 311 SER A O 1
ATOM 2469 N N . GLY A 1 312 ? 11.195 -18.625 -11.086 1 91.69 312 GLY A N 1
ATOM 2470 C CA . GLY A 1 312 ? 10.562 -17.688 -10.164 1 91.69 312 GLY A CA 1
ATOM 2471 C C . GLY A 1 312 ? 9.203 -17.203 -10.641 1 91.69 312 GLY A C 1
ATOM 2472 O O . GLY A 1 312 ? 8.594 -16.344 -10.016 1 91.69 312 GLY A O 1
ATOM 2473 N N . SER A 1 313 ? 8.609 -17.891 -11.68 1 94.12 313 SER A N 1
ATOM 2474 C CA . SER A 1 313 ? 7.375 -17.391 -12.281 1 94.12 313 SER A CA 1
ATOM 2475 C C . SER A 1 313 ? 6.203 -18.328 -11.984 1 94.12 313 SER A C 1
ATOM 2477 O O . SER A 1 313 ? 5.191 -18.297 -12.688 1 94.12 313 SER A O 1
ATOM 2479 N N . GLY A 1 314 ? 6.281 -19.156 -10.938 1 95.25 314 GLY A N 1
ATOM 2480 C CA . GLY A 1 314 ? 5.191 -20.047 -10.586 1 95.25 314 GLY A CA 1
ATOM 2481 C C . GLY A 1 314 ? 3.863 -19.328 -10.422 1 95.25 314 GLY A C 1
ATOM 2482 O O . GLY A 1 314 ? 2.869 -19.703 -11.047 1 95.25 314 GLY A O 1
ATOM 2483 N N . VAL A 1 315 ? 3.875 -18.266 -9.672 1 97.06 315 VAL A N 1
ATOM 2484 C CA . VAL A 1 315 ? 2.668 -17.484 -9.422 1 97.06 315 VAL A CA 1
ATOM 2485 C C . VAL A 1 315 ? 2.227 -16.781 -10.703 1 97.06 315 VAL A C 1
ATOM 2487 O O . VAL A 1 315 ? 1.034 -16.719 -11.008 1 97.06 315 VAL A O 1
ATOM 2490 N N . THR A 1 316 ? 3.123 -16.375 -11.492 1 97.25 316 THR A N 1
ATOM 2491 C CA . THR A 1 316 ? 2.863 -15.602 -12.703 1 97.25 316 THR A CA 1
ATOM 2492 C C . THR A 1 316 ? 2.254 -16.484 -13.789 1 97.25 316 THR A C 1
ATOM 2494 O O . THR A 1 316 ? 1.494 -16.016 -14.633 1 97.25 316 THR A O 1
ATOM 2497 N N . PHE A 1 317 ? 2.512 -17.844 -13.703 1 96.56 317 PHE A N 1
ATOM 2498 C CA . PHE A 1 317 ? 2.115 -18.75 -14.781 1 96.56 317 PHE A CA 1
ATOM 2499 C C . PHE A 1 317 ? 1.003 -19.672 -14.32 1 96.56 317 PHE A C 1
ATOM 2501 O O . PHE A 1 317 ? 0.359 -20.344 -15.133 1 96.56 317 PHE A O 1
ATOM 2508 N N . HIS A 1 318 ? 0.743 -19.781 -13.109 1 98.56 318 HIS A N 1
ATOM 2509 C CA . HIS A 1 318 ? 0.102 -20.953 -12.523 1 98.56 318 HIS A CA 1
ATOM 2510 C C . HIS A 1 318 ? -1.25 -21.219 -13.172 1 98.56 318 HIS A C 1
ATOM 2512 O O . HIS A 1 318 ? -1.547 -22.359 -13.547 1 98.56 318 HIS A O 1
ATOM 2518 N N . TRP A 1 319 ? -2.057 -20.203 -13.359 1 98.88 319 TRP A N 1
ATOM 2519 C CA . TRP A 1 319 ? -3.412 -20.453 -13.844 1 98.88 319 TRP A CA 1
ATOM 2520 C C . TRP A 1 319 ? -3.42 -20.719 -15.344 1 98.88 319 TRP A C 1
ATOM 2522 O O . TRP A 1 319 ? -4.16 -21.578 -15.82 1 98.88 319 TRP A O 1
ATOM 2532 N N . GLY A 1 320 ? -2.615 -19.891 -16.078 1 98.56 320 GLY A N 1
ATOM 2533 C CA . GLY A 1 320 ? -2.482 -20.172 -17.484 1 98.56 320 GLY A CA 1
ATOM 2534 C C . GLY A 1 320 ? -1.995 -21.578 -17.766 1 98.56 320 GLY A C 1
ATOM 2535 O O . GLY A 1 320 ? -2.557 -22.281 -18.625 1 98.56 320 GLY A O 1
ATOM 2536 N N . CYS A 1 321 ? -1.015 -22.031 -17.094 1 98.31 321 CYS A N 1
ATOM 2537 C CA . CYS A 1 321 ? -0.486 -23.391 -17.25 1 98.31 321 CYS A CA 1
ATOM 2538 C C . CYS A 1 321 ? -1.507 -24.422 -16.812 1 98.31 321 CYS A C 1
ATOM 2540 O O . CYS A 1 321 ? -1.592 -25.516 -17.391 1 98.31 321 CYS A O 1
ATOM 2542 N N . ALA A 1 322 ? -2.242 -24.094 -15.727 1 98.94 322 ALA A N 1
ATOM 2543 C CA . ALA A 1 322 ? -3.268 -25.016 -15.234 1 98.94 322 ALA A CA 1
ATOM 2544 C C . ALA A 1 322 ? -4.336 -25.266 -16.297 1 98.94 322 ALA A C 1
ATOM 2546 O O . ALA A 1 322 ? -4.797 -26.391 -16.469 1 98.94 322 ALA A O 1
ATOM 2547 N N . LYS A 1 323 ? -4.719 -24.219 -16.984 1 98.81 323 LYS A N 1
ATOM 2548 C CA . LYS A 1 323 ? -5.703 -24.359 -18.062 1 98.81 323 LYS A CA 1
ATOM 2549 C C . LYS A 1 323 ? -5.191 -25.281 -19.156 1 98.81 323 LYS A C 1
ATOM 2551 O O . LYS A 1 323 ? -5.914 -26.172 -19.609 1 98.81 323 LYS A O 1
ATOM 2556 N N . ASP A 1 324 ? -3.99 -25 -19.547 1 98.62 324 ASP A N 1
ATOM 2557 C CA . ASP A 1 324 ? -3.408 -25.859 -20.578 1 98.62 324 ASP A CA 1
ATOM 2558 C C . ASP A 1 324 ? -3.305 -27.297 -20.094 1 98.62 324 ASP A C 1
ATOM 2560 O O . ASP A 1 324 ? -3.551 -28.234 -20.859 1 98.62 324 ASP A O 1
ATOM 2564 N N . THR A 1 325 ? -2.914 -27.484 -18.859 1 98.81 325 THR A N 1
ATOM 2565 C CA . THR A 1 325 ? -2.816 -28.812 -18.281 1 98.81 325 THR A CA 1
ATOM 2566 C C . THR A 1 325 ? -4.16 -29.531 -18.344 1 98.81 325 THR A C 1
ATOM 2568 O O . THR A 1 325 ? -4.23 -30.703 -18.719 1 98.81 325 THR A O 1
ATOM 2571 N N . ALA A 1 326 ? -5.199 -28.859 -17.969 1 98.81 326 ALA A N 1
ATOM 2572 C CA . ALA A 1 326 ? -6.539 -29.438 -17.984 1 98.81 326 ALA A CA 1
ATOM 2573 C C . ALA A 1 326 ? -6.941 -29.859 -19.391 1 98.81 326 ALA A C 1
ATOM 2575 O O . ALA A 1 326 ? -7.559 -30.906 -19.594 1 98.81 326 ALA A O 1
ATOM 2576 N N . HIS A 1 327 ? -6.621 -29.047 -20.359 1 98.62 327 HIS A N 1
ATOM 2577 C CA . HIS A 1 327 ? -6.922 -29.375 -21.734 1 98.62 327 HIS A CA 1
ATOM 2578 C C . HIS A 1 327 ? -6.176 -30.641 -22.172 1 98.62 327 HIS A C 1
ATOM 2580 O O . HIS A 1 327 ? -6.723 -31.469 -22.906 1 98.62 327 HIS A O 1
ATOM 2586 N N . LEU A 1 328 ? -4.957 -30.75 -21.781 1 98.44 328 LEU A N 1
ATOM 2587 C CA . LEU A 1 328 ? -4.18 -31.938 -22.109 1 98.44 328 LEU A CA 1
ATOM 2588 C C . LEU A 1 328 ? -4.797 -33.188 -21.469 1 98.44 328 LEU A C 1
ATOM 2590 O O . LEU A 1 328 ? -4.816 -34.25 -22.094 1 98.44 328 LEU A O 1
ATOM 2594 N N . VAL A 1 329 ? -5.246 -33.031 -20.234 1 97.94 329 VAL A N 1
ATOM 2595 C CA . VAL A 1 329 ? -5.898 -34.156 -19.562 1 97.94 329 VAL A CA 1
ATOM 2596 C C . VAL A 1 329 ? -7.148 -34.562 -20.344 1 97.94 329 VAL A C 1
ATOM 2598 O O . VAL A 1 329 ? -7.363 -35.75 -20.594 1 97.94 329 VAL A O 1
ATOM 2601 N N . LYS A 1 330 ? -7.926 -33.594 -20.703 1 97.38 330 LYS A N 1
ATOM 2602 C CA . LYS A 1 330 ? -9.133 -33.875 -21.469 1 97.38 330 LYS A CA 1
ATOM 2603 C C . LYS A 1 330 ? -8.805 -34.594 -22.781 1 97.38 330 LYS A C 1
ATOM 2605 O O . LYS A 1 330 ? -9.445 -35.594 -23.125 1 97.38 330 LYS A O 1
ATOM 2610 N N . GLN A 1 331 ? -7.82 -34.094 -23.438 1 96.12 331 GLN A N 1
ATOM 2611 C CA . GLN A 1 331 ? -7.395 -34.719 -24.688 1 96.12 331 GLN A CA 1
ATOM 2612 C C . GLN A 1 331 ? -6.91 -36.125 -24.484 1 96.12 331 GLN A C 1
ATOM 2614 O O . GLN A 1 331 ? -7.176 -37 -25.312 1 96.12 331 GLN A O 1
ATOM 2619 N N . ALA A 1 332 ? -6.172 -36.344 -23.438 1 94.5 332 ALA A N 1
ATOM 2620 C CA . ALA A 1 332 ? -5.645 -37.656 -23.141 1 94.5 332 ALA A CA 1
ATOM 2621 C C . ALA A 1 332 ? -6.777 -38.656 -22.938 1 94.5 332 ALA A C 1
ATOM 2623 O O . ALA A 1 332 ? -6.695 -39.812 -23.391 1 94.5 332 ALA A O 1
ATOM 2624 N N . PHE A 1 333 ? -7.836 -38.312 -22.266 1 92.19 333 PHE A N 1
ATOM 2625 C CA . PHE A 1 333 ? -8.977 -39.188 -22.047 1 92.19 333 PHE A CA 1
ATOM 2626 C C . PHE A 1 333 ? -9.695 -39.469 -23.359 1 92.19 333 PHE A C 1
ATOM 2628 O O . PHE A 1 333 ? -10.188 -40.594 -23.578 1 92.19 333 PHE A O 1
ATOM 2635 N N . GLU A 1 334 ? -9.742 -38.5 -24.188 1 89.75 334 GLU A N 1
ATOM 2636 C CA . GLU A 1 334 ? -10.383 -38.719 -25.484 1 89.75 334 GLU A CA 1
ATOM 2637 C C . GLU A 1 334 ? -9.586 -39.688 -26.359 1 89.75 334 GLU A C 1
ATOM 2639 O O . GLU A 1 334 ? -10.164 -40.5 -27.078 1 89.75 334 GLU A O 1
ATOM 2644 N N . THR A 1 335 ? -8.328 -39.562 -26.25 1 83.5 335 THR A N 1
ATOM 2645 C CA . THR A 1 335 ? -7.457 -40.469 -27.016 1 83.5 335 THR A CA 1
ATOM 2646 C C . THR A 1 335 ? -7.527 -41.875 -26.484 1 83.5 335 THR A C 1
ATOM 2648 O O . THR A 1 335 ? -7.539 -42.844 -27.266 1 83.5 335 THR A O 1
ATOM 2651 N N . HIS A 1 336 ? -7.516 -42.062 -25.156 1 80.56 336 HIS A N 1
ATOM 2652 C CA . HIS A 1 336 ? -7.574 -43.375 -24.547 1 80.56 336 HIS A CA 1
ATOM 2653 C C . HIS A 1 336 ? -8.898 -44.094 -24.859 1 80.56 336 HIS A C 1
ATOM 2655 O O . HIS A 1 336 ? -8.938 -45.312 -24.984 1 80.56 336 HIS A O 1
ATOM 2661 N N . GLN A 1 337 ? -9.938 -43.344 -24.875 1 71 337 GLN A N 1
ATOM 2662 C CA . GLN A 1 337 ? -11.242 -43.906 -25.203 1 71 337 GLN A CA 1
ATOM 2663 C C . GLN A 1 337 ? -11.273 -44.406 -26.641 1 71 337 GLN A C 1
ATOM 2665 O O . GLN A 1 337 ? -11.859 -45.469 -26.906 1 71 337 GLN A O 1
ATOM 2670 N N . VAL A 1 338 ? -10.641 -43.781 -27.547 1 69.12 338 VAL A N 1
ATOM 2671 C CA . VAL A 1 338 ? -10.633 -44.188 -28.938 1 69.12 338 VAL A CA 1
ATOM 2672 C C . VAL A 1 338 ? -9.789 -45.469 -29.109 1 69.12 338 VAL A C 1
ATOM 2674 O O . VAL A 1 338 ? -10.164 -46.375 -29.844 1 69.12 338 VAL A O 1
ATOM 2677 N N . THR A 1 339 ? -8.773 -45.562 -28.359 1 64.81 339 THR A N 1
ATOM 2678 C CA . THR A 1 339 ? -7.871 -46.688 -28.484 1 64.81 339 THR A CA 1
ATOM 2679 C C . THR A 1 339 ? -8.484 -47.938 -27.875 1 64.81 339 THR A C 1
ATOM 2681 O O . THR A 1 339 ? -8.242 -49.062 -28.344 1 64.81 339 THR A O 1
ATOM 2684 N N . SER A 1 340 ? -9.336 -47.688 -26.844 1 60.88 340 SER A N 1
ATOM 2685 C CA . SER A 1 340 ? -9.992 -48.812 -26.203 1 60.88 340 SER A CA 1
ATOM 2686 C C . SER A 1 340 ? -11.109 -49.375 -27.094 1 60.88 340 SER A C 1
ATOM 2688 O O . SER A 1 340 ? -11.547 -50.5 -26.906 1 60.88 340 SER A O 1
ATOM 2690 N N . ARG A 1 341 ? -11.742 -48.438 -27.875 1 68.06 341 ARG A N 1
ATOM 2691 C CA . ARG A 1 341 ? -12.82 -48.844 -28.75 1 68.06 341 ARG A CA 1
ATOM 2692 C C . ARG A 1 341 ? -12.273 -49.5 -30.016 1 68.06 341 ARG A C 1
ATOM 2694 O O . ARG A 1 341 ? -13.031 -50.094 -30.797 1 68.06 341 ARG A O 1
ATOM 2701 N N . LEU A 1 342 ? -10.852 -49.469 -30.328 1 53.06 342 LEU A N 1
ATOM 2702 C CA . LEU A 1 342 ? -10.258 -50.125 -31.484 1 53.06 342 LEU A CA 1
ATOM 2703 C C . LEU A 1 342 ? -9.656 -51.469 -31.125 1 53.06 342 LEU A C 1
ATOM 2705 O O . LEU A 1 342 ? -9.734 -52.438 -31.906 1 53.06 342 LEU A O 1
ATOM 2709 N N . MET B 1 1 ? 14.648 41.312 26.844 1 52.16 1 MET B N 1
ATOM 2710 C CA . MET B 1 1 ? 13.469 40.719 27.469 1 52.16 1 MET B CA 1
ATOM 2711 C C . MET B 1 1 ? 13.188 39.344 26.922 1 52.16 1 MET B C 1
ATOM 2713 O O . MET B 1 1 ? 13.516 39.031 25.781 1 52.16 1 MET B O 1
ATOM 2717 N N . PRO B 1 2 ? 12.734 38.438 27.812 1 63.5 2 PRO B N 1
ATOM 2718 C CA . PRO B 1 2 ? 12.555 37.062 27.312 1 63.5 2 PRO B CA 1
ATOM 2719 C C . PRO B 1 2 ? 11.523 36.969 26.188 1 63.5 2 PRO B C 1
ATOM 2721 O O . PRO B 1 2 ? 10.555 37.75 26.172 1 63.5 2 PRO B O 1
ATOM 2724 N N . ARG B 1 3 ? 11.812 36.438 25.078 1 89.19 3 ARG B N 1
ATOM 2725 C CA . ARG B 1 3 ? 10.961 36.219 23.906 1 89.19 3 ARG B CA 1
ATOM 2726 C C . ARG B 1 3 ? 10.094 34.969 24.094 1 89.19 3 ARG B C 1
ATOM 2728 O O . ARG B 1 3 ? 10.336 33.938 23.469 1 89.19 3 ARG B O 1
ATOM 2735 N N . ARG B 1 4 ? 9.125 35.156 25.125 1 95.31 4 ARG B N 1
ATOM 2736 C CA . ARG B 1 4 ? 8.25 34.062 25.5 1 95.31 4 ARG B CA 1
ATOM 2737 C C . ARG B 1 4 ? 7.105 33.906 24.5 1 95.31 4 ARG B C 1
ATOM 2739 O O . ARG B 1 4 ? 6.285 34.812 24.344 1 95.31 4 ARG B O 1
ATOM 2746 N N . VAL B 1 5 ? 7.098 32.75 23.875 1 98.12 5 VAL B N 1
ATOM 2747 C CA . VAL B 1 5 ? 6.078 32.438 22.875 1 98.12 5 VAL B CA 1
ATOM 2748 C C . VAL B 1 5 ? 5.227 31.25 23.344 1 98.12 5 VAL B C 1
ATOM 2750 O O . VAL B 1 5 ? 5.758 30.219 23.734 1 98.12 5 VAL B O 1
ATOM 2753 N N . CYS B 1 6 ? 3.926 31.438 23.375 1 98.69 6 CYS B N 1
ATOM 2754 C CA . CYS B 1 6 ? 2.99 30.344 23.656 1 98.69 6 CYS B CA 1
ATOM 2755 C C . CYS B 1 6 ? 2.35 29.844 22.359 1 98.69 6 CYS B C 1
ATOM 2757 O O . CYS B 1 6 ? 1.849 30.625 21.562 1 98.69 6 CYS B O 1
ATOM 2759 N N . VAL B 1 7 ? 2.455 28.641 22.109 1 98.94 7 VAL B N 1
ATOM 2760 C CA . VAL B 1 7 ? 1.638 28 21.094 1 98.94 7 VAL B CA 1
ATOM 2761 C C . VAL B 1 7 ? 0.466 27.266 21.75 1 98.94 7 VAL B C 1
ATOM 2763 O O . VAL B 1 7 ? 0.664 26.297 22.484 1 98.94 7 VAL B O 1
ATOM 2766 N N . LEU B 1 8 ? -0.739 27.781 21.516 1 98.88 8 LEU B N 1
ATOM 2767 C CA . LEU B 1 8 ? -1.944 27.203 22.109 1 98.88 8 LEU B CA 1
ATOM 2768 C C . LEU B 1 8 ? -2.551 26.141 21.188 1 98.88 8 LEU B C 1
ATOM 2770 O O . LEU B 1 8 ? -3.066 26.469 20.109 1 98.88 8 LEU B O 1
ATOM 2774 N N . GLY B 1 9 ? -2.535 24.906 21.625 1 98.56 9 GLY B N 1
ATOM 2775 C CA . GLY B 1 9 ? -2.98 23.766 20.828 1 98.56 9 GLY B CA 1
ATOM 2776 C C . GLY B 1 9 ? -1.864 22.797 20.5 1 98.56 9 GLY B C 1
ATOM 2777 O O . GLY B 1 9 ? -0.783 23.203 20.062 1 98.56 9 GLY B O 1
ATOM 2778 N N . ALA B 1 10 ? -2.18 21.516 20.688 1 98.69 10 ALA B N 1
ATOM 2779 C CA . ALA B 1 10 ? -1.14 20.5 20.516 1 98.69 10 ALA B CA 1
ATOM 2780 C C . ALA B 1 10 ? -1.499 19.531 19.406 1 98.69 10 ALA B C 1
ATOM 2782 O O . ALA B 1 10 ? -1.094 18.359 19.438 1 98.69 10 ALA B O 1
ATOM 2783 N N . GLY B 1 11 ? -2.326 19.906 18.469 1 98.25 11 GLY B N 1
ATOM 2784 C CA . GLY B 1 11 ? -2.506 19.141 17.234 1 98.25 11 GLY B CA 1
ATOM 2785 C C . GLY B 1 11 ? -1.378 19.344 16.25 1 98.25 11 GLY B C 1
ATOM 2786 O O . GLY B 1 11 ? -0.329 19.891 16.594 1 98.25 11 GLY B O 1
ATOM 2787 N N . VAL B 1 12 ? -1.629 18.906 15.055 1 98.75 12 VAL B N 1
ATOM 2788 C CA . VAL B 1 12 ? -0.572 18.922 14.055 1 98.75 12 VAL B CA 1
ATOM 2789 C C . VAL B 1 12 ? -0.207 20.375 13.703 1 98.75 12 VAL B C 1
ATOM 2791 O O . VAL B 1 12 ? 0.961 20.672 13.461 1 98.75 12 VAL B O 1
ATOM 2794 N N . ILE B 1 13 ? -1.171 21.281 13.703 1 98.69 13 ILE B N 1
ATOM 2795 C CA . ILE B 1 13 ? -0.919 22.672 13.383 1 98.69 13 ILE B CA 1
ATOM 2796 C C . ILE B 1 13 ? -0.068 23.312 14.477 1 98.69 13 ILE B C 1
ATOM 2798 O O . ILE B 1 13 ? 0.939 23.969 14.195 1 98.69 13 ILE B O 1
ATOM 2802 N N . GLY B 1 14 ? -0.434 23.109 15.719 1 98.88 14 GLY B N 1
ATOM 2803 C CA . GLY B 1 14 ? 0.283 23.703 16.828 1 98.88 14 GLY B CA 1
ATOM 2804 C C . GLY B 1 14 ? 1.704 23.188 16.969 1 98.88 14 GLY B C 1
ATOM 2805 O O . GLY B 1 14 ? 2.648 23.969 17.062 1 98.88 14 GLY B O 1
ATOM 2806 N N . LEU B 1 15 ? 1.847 21.906 16.969 1 98.94 15 LEU B N 1
ATOM 2807 C CA . LEU B 1 15 ? 3.168 21.312 17.172 1 98.94 15 LEU B CA 1
ATOM 2808 C C . LEU B 1 15 ? 4.105 21.672 16.031 1 98.94 15 LEU B C 1
ATOM 2810 O O . LEU B 1 15 ? 5.285 21.953 16.25 1 98.94 15 LEU B O 1
ATOM 2814 N N . SER B 1 16 ? 3.613 21.641 14.797 1 98.94 16 SER B N 1
ATOM 2815 C CA . SER B 1 16 ? 4.441 22.047 13.672 1 98.94 16 SER B CA 1
ATOM 2816 C C . SER B 1 16 ? 4.844 23.516 13.781 1 98.94 16 SER B C 1
ATOM 2818 O O . SER B 1 16 ? 5.977 23.875 13.461 1 98.94 16 SER B O 1
ATOM 2820 N N . SER B 1 17 ? 3.924 24.344 14.195 1 98.94 17 SER B N 1
ATOM 2821 C CA . SER B 1 17 ? 4.23 25.75 14.383 1 98.94 17 SER B CA 1
ATOM 2822 C C . SER B 1 17 ? 5.32 25.953 15.43 1 98.94 17 SER B C 1
ATOM 2824 O O . SER B 1 17 ? 6.242 26.75 15.234 1 98.94 17 SER B O 1
ATOM 2826 N N . ALA B 1 18 ? 5.184 25.234 16.516 1 98.94 18 ALA B N 1
ATOM 2827 C CA . ALA B 1 18 ? 6.184 25.328 17.578 1 98.94 18 ALA B CA 1
ATOM 2828 C C . ALA B 1 18 ? 7.57 24.969 17.047 1 98.94 18 ALA B C 1
ATOM 2830 O O . ALA B 1 18 ? 8.547 25.672 17.312 1 98.94 18 ALA B O 1
ATOM 2831 N N . VAL B 1 19 ? 7.664 23.891 16.312 1 98.94 19 VAL B N 1
ATOM 2832 C CA . VAL B 1 19 ? 8.938 23.453 15.75 1 98.94 19 VAL B CA 1
ATOM 2833 C C . VAL B 1 19 ? 9.5 24.531 14.828 1 98.94 19 VAL B C 1
ATOM 2835 O O . VAL B 1 19 ? 10.68 24.891 14.938 1 98.94 19 VAL B O 1
ATOM 2838 N N . CYS B 1 20 ? 8.672 25.062 13.922 1 98.88 20 CYS B N 1
ATOM 2839 C CA . CYS B 1 20 ? 9.141 26.047 12.953 1 98.88 20 CYS B CA 1
ATOM 2840 C C . CYS B 1 20 ? 9.562 27.328 13.648 1 98.88 20 CYS B C 1
ATOM 2842 O O . CYS B 1 20 ? 10.523 27.984 13.227 1 98.88 20 CYS B O 1
ATOM 2844 N N . ILE B 1 21 ? 8.891 27.734 14.688 1 98.81 21 ILE B N 1
ATOM 2845 C CA . ILE B 1 21 ? 9.25 28.922 15.445 1 98.81 21 ILE B CA 1
ATOM 2846 C C . ILE B 1 21 ? 10.625 28.734 16.078 1 98.81 21 ILE B C 1
ATOM 2848 O O . ILE B 1 21 ? 11.477 29.625 16 1 98.81 21 ILE B O 1
ATOM 2852 N N . GLN B 1 22 ? 10.812 27.562 16.734 1 98.56 22 GLN B N 1
ATOM 2853 C CA . GLN B 1 22 ? 12.102 27.297 17.375 1 98.56 22 GLN B CA 1
ATOM 2854 C C . GLN B 1 22 ? 13.234 27.312 16.359 1 98.56 22 GLN B C 1
ATOM 2856 O O . GLN B 1 22 ? 14.352 27.719 16.672 1 98.56 22 GLN B O 1
ATOM 2861 N N . GLU B 1 23 ? 12.945 26.922 15.156 1 98.19 23 GLU B N 1
ATOM 2862 C CA . GLU B 1 23 ? 13.977 26.875 14.125 1 98.19 23 GLU B CA 1
ATOM 2863 C C . GLU B 1 23 ? 14.281 28.266 13.586 1 98.19 23 GLU B C 1
ATOM 2865 O O . GLU B 1 23 ? 15.438 28.609 13.359 1 98.19 23 GLU B O 1
ATOM 2870 N N . LEU B 1 24 ? 13.266 29.047 13.391 1 98.06 24 LEU B N 1
ATOM 2871 C CA . LEU B 1 24 ? 13.438 30.344 12.742 1 98.06 24 LEU B CA 1
ATOM 2872 C C . LEU B 1 24 ? 13.82 31.406 13.758 1 98.06 24 LEU B C 1
ATOM 2874 O O . LEU B 1 24 ? 14.492 32.375 13.414 1 98.06 24 LEU B O 1
ATOM 2878 N N . VAL B 1 25 ? 13.328 31.281 15.016 1 96.88 25 VAL B N 1
ATOM 2879 C CA . VAL B 1 25 ? 13.586 32.219 16.109 1 96.88 25 VAL B CA 1
ATOM 2880 C C . VAL B 1 25 ? 14.211 31.469 17.281 1 96.88 25 VAL B C 1
ATOM 2882 O O . VAL B 1 25 ? 13.586 31.312 18.328 1 96.88 25 VAL B O 1
ATOM 2885 N N . PRO B 1 26 ? 15.531 31.188 17.219 1 94.12 26 PRO B N 1
ATOM 2886 C CA . PRO B 1 26 ? 16.156 30.281 18.188 1 94.12 26 PRO B CA 1
ATOM 2887 C C . PRO B 1 26 ? 16.172 30.859 19.594 1 94.12 26 PRO B C 1
ATOM 2889 O O . PRO B 1 26 ? 16.281 30.109 20.578 1 94.12 26 PRO B O 1
ATOM 2892 N N . ASP B 1 27 ? 16.047 32.125 19.734 1 93.12 27 ASP B N 1
ATOM 2893 C CA . ASP B 1 27 ? 16.094 32.75 21.062 1 93.12 27 ASP B CA 1
ATOM 2894 C C . ASP B 1 27 ? 14.703 32.781 21.703 1 93.12 27 ASP B C 1
ATOM 2896 O O . ASP B 1 27 ? 14.547 33.219 22.844 1 93.12 27 ASP B O 1
ATOM 2900 N N . ALA B 1 28 ? 13.703 32.312 20.984 1 95.81 28 ALA B N 1
ATOM 2901 C CA . ALA B 1 28 ? 12.344 32.25 21.531 1 95.81 28 ALA B CA 1
ATOM 2902 C C . ALA B 1 28 ? 12.203 31.156 22.562 1 95.81 28 ALA B C 1
ATOM 2904 O O . ALA B 1 28 ? 12.711 30.047 22.375 1 95.81 28 ALA B O 1
ATOM 2905 N N . ASP B 1 29 ? 11.656 31.469 23.688 1 97.75 29 ASP B N 1
ATOM 2906 C CA . ASP B 1 29 ? 11.242 30.484 24.688 1 97.75 29 ASP B CA 1
ATOM 2907 C C . ASP B 1 29 ? 9.828 29.984 24.422 1 97.75 29 ASP B C 1
ATOM 2909 O O . ASP B 1 29 ? 8.852 30.609 24.828 1 97.75 29 ASP B O 1
ATOM 2913 N N . VAL B 1 30 ? 9.727 28.797 23.828 1 98.69 30 VAL B N 1
ATOM 2914 C CA . VAL B 1 30 ? 8.461 28.328 23.297 1 98.69 30 VAL B CA 1
ATOM 2915 C C . VAL B 1 30 ? 7.809 27.375 24.297 1 98.69 30 VAL B C 1
ATOM 2917 O O . VAL B 1 30 ? 8.445 26.422 24.766 1 98.69 30 VAL B O 1
ATOM 2920 N N . THR B 1 31 ? 6.555 27.578 24.641 1 98.88 31 THR B N 1
ATOM 2921 C CA . THR B 1 31 ? 5.727 26.688 25.438 1 98.88 31 THR B CA 1
ATOM 2922 C C . THR B 1 31 ? 4.457 26.297 24.688 1 98.88 31 THR B C 1
ATOM 2924 O O . THR B 1 31 ? 3.695 27.172 24.266 1 98.88 31 THR B O 1
ATOM 2927 N N . VAL B 1 32 ? 4.266 25.016 24.531 1 98.94 32 VAL B N 1
ATOM 2928 C CA . VAL B 1 32 ? 3 24.531 23.984 1 98.94 32 VAL B CA 1
ATOM 2929 C C . VAL B 1 32 ? 1.997 24.312 25.109 1 98.94 32 VAL B C 1
ATOM 2931 O O . VAL B 1 32 ? 2.264 23.562 26.047 1 98.94 32 VAL B O 1
ATOM 2934 N N . VAL B 1 33 ? 0.89 25.016 25.016 1 98.88 33 VAL B N 1
ATOM 2935 C CA . VAL B 1 33 ? -0.185 24.891 26 1 98.88 33 VAL B CA 1
ATOM 2936 C C . VAL B 1 33 ? -1.389 24.203 25.359 1 98.88 33 VAL B C 1
ATOM 2938 O O . VAL B 1 33 ? -1.817 24.578 24.266 1 98.88 33 VAL B O 1
ATOM 2941 N N . ALA B 1 34 ? -1.899 23.219 25.969 1 98.62 34 ALA B N 1
ATOM 2942 C CA . ALA B 1 34 ? -3.072 22.531 25.438 1 98.62 34 ALA B CA 1
ATOM 2943 C C . ALA B 1 34 ? -3.83 21.812 26.547 1 98.62 34 ALA B C 1
ATOM 2945 O O . ALA B 1 34 ? -3.258 21.5 27.594 1 98.62 34 ALA B O 1
ATOM 2946 N N . ASP B 1 35 ? -5.074 21.609 26.344 1 97.31 35 ASP B N 1
ATOM 2947 C CA . ASP B 1 35 ? -5.867 20.828 27.281 1 97.31 35 ASP B CA 1
ATOM 2948 C C . ASP B 1 35 ? -5.684 19.328 27.031 1 97.31 35 ASP B C 1
ATOM 2950 O O . ASP B 1 35 ? -5.934 18.516 27.922 1 97.31 35 ASP B O 1
ATOM 2954 N N . THR B 1 36 ? -5.367 18.969 25.781 1 96.25 36 THR B N 1
ATOM 2955 C CA . THR B 1 36 ? -5.176 17.578 25.391 1 96.25 36 THR B CA 1
ATOM 2956 C C . THR B 1 36 ? -3.93 17.422 24.516 1 96.25 36 THR B C 1
ATOM 2958 O O . THR B 1 36 ? -3.664 18.25 23.656 1 96.25 36 THR B O 1
ATOM 2961 N N . PHE B 1 37 ? -3.201 16.344 24.781 1 98 37 PHE B N 1
ATOM 2962 C CA . PHE B 1 37 ? -2.027 15.992 23.984 1 98 37 PHE B CA 1
ATOM 2963 C C . PHE B 1 37 ? -2.195 14.625 23.344 1 98 37 PHE B C 1
ATOM 2965 O O . PHE B 1 37 ? -3.148 13.898 23.656 1 98 37 PHE B O 1
ATOM 2972 N N . THR B 1 38 ? -1.343 14.305 22.328 1 97.44 38 THR B N 1
ATOM 2973 C CA . THR B 1 38 ? -1.314 12.969 21.719 1 97.44 38 THR B CA 1
ATOM 2974 C C . THR B 1 38 ? -1.224 11.898 22.812 1 97.44 38 THR B C 1
ATOM 2976 O O . THR B 1 38 ? -0.539 12.078 23.812 1 97.44 38 THR B O 1
ATOM 2979 N N . PRO B 1 39 ? -2.021 10.922 22.578 1 96.31 39 PRO B N 1
ATOM 2980 C CA . PRO B 1 39 ? -2.734 10.453 21.375 1 96.31 39 PRO B CA 1
ATOM 2981 C C . PRO B 1 39 ? -4.227 10.773 21.422 1 96.31 39 PRO B C 1
ATOM 2983 O O . PRO B 1 39 ? -5.039 10.023 20.875 1 96.31 39 PRO B O 1
ATOM 2986 N N . HIS B 1 40 ? -4.594 11.781 22.156 1 93.56 40 HIS B N 1
ATOM 2987 C CA . HIS B 1 40 ? -6.016 12.016 22.391 1 93.56 40 HIS B CA 1
ATOM 2988 C C . HIS B 1 40 ? -6.5 13.242 21.625 1 93.56 40 HIS B C 1
ATOM 2990 O O . HIS B 1 40 ? -7.648 13.664 21.781 1 93.56 40 HIS B O 1
ATOM 2996 N N . THR B 1 41 ? -5.637 13.812 20.797 1 93.75 41 THR B N 1
ATOM 2997 C CA . THR B 1 41 ? -6.039 14.992 20.031 1 93.75 41 THR B CA 1
ATOM 2998 C C . THR B 1 41 ? -6.898 14.594 18.844 1 93.75 41 THR B C 1
ATOM 3000 O O . THR B 1 41 ? -6.953 13.422 18.469 1 93.75 41 THR B O 1
ATOM 3003 N N . LEU B 1 42 ? -7.578 15.555 18.266 1 91.38 42 LEU B N 1
ATOM 3004 C CA . LEU B 1 42 ? -8.312 15.344 17.016 1 91.38 42 LEU B CA 1
ATOM 3005 C C . LEU B 1 42 ? -7.379 14.836 15.922 1 91.38 42 LEU B C 1
ATOM 3007 O O . LEU B 1 42 ? -7.742 13.945 15.148 1 91.38 42 LEU B O 1
ATOM 3011 N N . SER B 1 43 ? -6.203 15.359 15.875 1 94.81 43 SER B N 1
ATOM 3012 C CA . SER B 1 43 ? -5.23 15.016 14.844 1 94.81 43 SER B CA 1
ATOM 3013 C C . SER B 1 43 ? -4.871 13.531 14.898 1 94.81 43 SER B C 1
ATOM 3015 O O . SER B 1 43 ? -4.602 12.922 13.859 1 94.81 43 SER B O 1
ATOM 3017 N N . ASP B 1 44 ? -4.875 12.953 16.016 1 95.06 44 ASP B N 1
ATOM 3018 C CA . ASP B 1 44 ? -4.391 11.586 16.203 1 95.06 44 ASP B CA 1
ATOM 3019 C C . ASP B 1 44 ? -5.223 10.594 15.406 1 95.06 44 ASP B C 1
ATOM 3021 O O . ASP B 1 44 ? -4.719 9.547 14.984 1 95.06 44 ASP B O 1
ATOM 3025 N N . ASN B 1 45 ? -6.438 10.93 15.086 1 91.44 45 ASN B N 1
ATOM 3026 C CA . ASN B 1 45 ? -7.312 9.914 14.5 1 91.44 45 ASN B CA 1
ATOM 3027 C C . ASN B 1 45 ? -7.652 10.234 13.047 1 91.44 45 ASN B C 1
ATOM 3029 O O . ASN B 1 45 ? -8.383 9.477 12.398 1 91.44 45 ASN B O 1
ATOM 3033 N N . CYS B 1 46 ? -7.137 11.344 12.641 1 94.19 46 CYS B N 1
ATOM 3034 C CA . CYS B 1 46 ? -7.41 11.625 11.242 1 94.19 46 CYS B CA 1
ATOM 3035 C C . CYS B 1 46 ? -6.703 10.625 10.336 1 94.19 46 CYS B C 1
ATOM 3037 O O . CYS B 1 46 ? -5.855 9.859 10.797 1 94.19 46 CYS B O 1
ATOM 3039 N N . ALA B 1 47 ? -7.078 10.578 9.055 1 94.69 47 ALA B N 1
ATOM 3040 C CA . ALA B 1 47 ? -6.531 9.617 8.102 1 94.69 47 ALA B CA 1
ATOM 3041 C C . ALA B 1 47 ? -5.117 10 7.684 1 94.69 47 ALA B C 1
ATOM 3043 O O . ALA B 1 47 ? -4.379 9.18 7.137 1 94.69 47 ALA B O 1
ATOM 3044 N N . GLY B 1 48 ? -4.75 11.305 7.887 1 97.56 48 GLY B N 1
ATOM 3045 C CA . GLY B 1 48 ? -3.396 11.75 7.598 1 97.56 48 GLY B CA 1
ATOM 3046 C C . GLY B 1 48 ? -3.098 11.828 6.113 1 97.56 48 GLY B C 1
ATOM 3047 O O . GLY B 1 48 ? -1.938 11.758 5.703 1 97.56 48 GLY B O 1
ATOM 3048 N N . PHE B 1 49 ? -4.102 11.984 5.309 1 98.25 49 PHE B N 1
ATOM 3049 C CA . PHE B 1 49 ? -4.031 11.953 3.854 1 98.25 49 PHE B CA 1
ATOM 3050 C C . PHE B 1 49 ? -3.752 13.336 3.291 1 98.25 49 PHE B C 1
ATOM 3052 O O . PHE B 1 49 ? -4.492 14.289 3.568 1 98.25 49 PHE B O 1
ATOM 3059 N N . TRP B 1 50 ? -2.682 13.469 2.533 1 98.25 50 TRP B N 1
ATOM 3060 C CA . TRP B 1 50 ? -2.412 14.758 1.895 1 98.25 50 TRP B CA 1
ATOM 3061 C C . TRP B 1 50 ? -3.23 14.914 0.617 1 98.25 50 TRP B C 1
ATOM 3063 O O . TRP B 1 50 ? -3.014 14.188 -0.359 1 98.25 50 TRP B O 1
ATOM 3073 N N . MET B 1 51 ? -4.082 15.711 0.606 1 95.56 51 MET B N 1
ATOM 3074 C CA . MET B 1 51 ? -4.891 16.219 -0.501 1 95.56 51 MET B CA 1
ATOM 3075 C C . MET B 1 51 ? -5.715 17.422 -0.068 1 95.56 51 MET B C 1
ATOM 3077 O O . MET B 1 51 ? -6.48 17.344 0.896 1 95.56 51 MET B O 1
ATOM 3081 N N . PRO B 1 52 ? -5.582 18.5 -0.76 1 90.62 52 PRO B N 1
ATOM 3082 C CA . PRO B 1 52 ? -6.398 19.656 -0.39 1 90.62 52 PRO B CA 1
ATOM 3083 C C . PRO B 1 52 ? -7.891 19.344 -0.361 1 90.62 52 PRO B C 1
ATOM 3085 O O . PRO B 1 52 ? -8.406 18.688 -1.266 1 90.62 52 PRO B O 1
ATOM 3088 N N . TYR B 1 53 ? -8.547 19.703 0.685 1 84.44 53 TYR B N 1
ATOM 3089 C CA . TYR B 1 53 ? -9.953 19.422 0.935 1 84.44 53 TYR B CA 1
ATOM 3090 C C . TYR B 1 53 ? -10.719 20.703 1.232 1 84.44 53 TYR B C 1
ATOM 3092 O O . TYR B 1 53 ? -10.422 21.391 2.205 1 84.44 53 TYR B O 1
ATOM 3100 N N . LEU B 1 54 ? -11.742 21.078 0.444 1 77.75 54 LEU B N 1
ATOM 3101 C CA . LEU B 1 54 ? -12.578 22.266 0.584 1 77.75 54 LEU B CA 1
ATOM 3102 C C . LEU B 1 54 ? -11.742 23.531 0.527 1 77.75 54 LEU B C 1
ATOM 3104 O O . LEU B 1 54 ? -11.766 24.344 1.456 1 77.75 54 LEU B O 1
ATOM 3108 N N . ILE B 1 55 ? -11.016 23.578 -0.506 1 71.12 55 ILE B N 1
ATOM 3109 C CA . ILE B 1 55 ? -10.078 24.688 -0.667 1 71.12 55 ILE B CA 1
ATOM 3110 C C . ILE B 1 55 ? -10.727 25.797 -1.485 1 71.12 55 ILE B C 1
ATOM 3112 O O . ILE B 1 55 ? -11.445 25.531 -2.453 1 71.12 55 ILE B O 1
ATOM 3116 N N . ASP B 1 56 ? -10.5 26.891 -0.942 1 72 56 ASP B N 1
ATOM 3117 C CA . ASP B 1 56 ? -10.867 28.094 -1.685 1 72 56 ASP B CA 1
ATOM 3118 C C . ASP B 1 56 ? -9.781 28.453 -2.699 1 72 56 ASP B C 1
ATOM 3120 O O . ASP B 1 56 ? -8.695 28.891 -2.322 1 72 56 ASP B O 1
ATOM 3124 N N . PRO B 1 57 ? -10.031 28.234 -3.938 1 61.97 57 PRO B N 1
ATOM 3125 C CA . PRO B 1 57 ? -9 28.5 -4.941 1 61.97 57 PRO B CA 1
ATOM 3126 C C . PRO B 1 57 ? -8.586 29.969 -4.992 1 61.97 57 PRO B C 1
ATOM 3128 O O . PRO B 1 57 ? -7.547 30.297 -5.562 1 61.97 57 PRO B O 1
ATOM 3131 N N . SER B 1 58 ? -9.414 30.719 -4.379 1 71.38 58 SER B N 1
ATOM 3132 C CA . SER B 1 58 ? -9.125 32.156 -4.453 1 71.38 58 SER B CA 1
ATOM 3133 C C . SER B 1 58 ? -8.023 32.531 -3.471 1 71.38 58 SER B C 1
ATOM 3135 O O . SER B 1 58 ? -7.398 33.594 -3.613 1 71.38 58 SER B O 1
ATOM 3137 N N . ASN B 1 59 ? -7.836 31.688 -2.561 1 79.12 59 ASN B N 1
ATOM 3138 C CA . ASN B 1 59 ? -6.762 31.938 -1.608 1 79.12 59 ASN B CA 1
ATOM 3139 C C . ASN B 1 59 ? -5.406 31.5 -2.16 1 79.12 59 ASN B C 1
ATOM 3141 O O . ASN B 1 59 ? -5.152 30.312 -2.316 1 79.12 59 ASN B O 1
ATOM 3145 N N . THR B 1 60 ? -4.59 32.469 -2.402 1 81.56 60 THR B N 1
ATOM 3146 C CA . THR B 1 60 ? -3.318 32.25 -3.078 1 81.56 60 THR B CA 1
ATOM 3147 C C . THR B 1 60 ? -2.361 31.453 -2.188 1 81.56 60 THR B C 1
ATOM 3149 O O . THR B 1 60 ? -1.412 30.844 -2.68 1 81.56 60 THR B O 1
ATOM 3152 N N . ASN B 1 61 ? -2.605 31.484 -0.869 1 92 61 ASN B N 1
ATOM 3153 C CA . ASN B 1 61 ? -1.679 30.828 0.05 1 92 61 ASN B CA 1
ATOM 3154 C C . ASN B 1 61 ? -1.92 29.328 0.114 1 92 61 ASN B C 1
ATOM 3156 O O . ASN B 1 61 ? -1.026 28.562 0.49 1 92 61 ASN B O 1
ATOM 3160 N N . VAL B 1 62 ? -3.098 28.984 -0.246 1 91.88 62 VAL B N 1
ATOM 3161 C CA . VAL B 1 62 ? -3.541 27.609 -0.026 1 91.88 62 VAL B CA 1
ATOM 3162 C C . VAL B 1 62 ? -2.643 26.641 -0.796 1 91.88 62 VAL B C 1
ATOM 3164 O O . VAL B 1 62 ? -2.104 25.703 -0.222 1 91.88 62 VAL B O 1
ATOM 3167 N N . LEU B 1 63 ? -2.41 26.938 -2.07 1 92.81 63 LEU B N 1
ATOM 3168 C CA . LEU B 1 63 ? -1.585 26.047 -2.883 1 92.81 63 LEU B CA 1
ATOM 3169 C C . LEU B 1 63 ? -0.137 26.062 -2.402 1 92.81 63 LEU B C 1
ATOM 3171 O O . LEU B 1 63 ? 0.553 25.047 -2.471 1 92.81 63 LEU B O 1
ATOM 3175 N N . ARG B 1 64 ? 0.274 27.25 -1.939 1 95.62 64 ARG B N 1
ATOM 3176 C CA . ARG B 1 64 ? 1.63 27.328 -1.404 1 95.62 64 ARG B CA 1
ATOM 3177 C C . ARG B 1 64 ? 1.771 26.5 -0.131 1 95.62 64 ARG B C 1
ATOM 3179 O O . ARG B 1 64 ? 2.742 25.766 0.03 1 95.62 64 ARG B O 1
ATOM 3186 N N . TRP B 1 65 ? 0.827 26.594 0.826 1 97 65 TRP B N 1
ATOM 3187 C CA . TRP B 1 65 ? 0.849 25.797 2.051 1 97 65 TRP B CA 1
ATOM 3188 C C . TRP B 1 65 ? 0.869 24.312 1.732 1 97 65 TRP B C 1
ATOM 3190 O O . TRP B 1 65 ? 1.623 23.547 2.342 1 97 65 TRP B O 1
ATOM 3200 N N . CYS B 1 66 ? 0.062 23.906 0.732 1 96.06 66 CYS B N 1
ATOM 3201 C CA . CYS B 1 66 ? -0.012 22.516 0.312 1 96.06 66 CYS B CA 1
ATOM 3202 C C . CYS B 1 66 ? 1.33 22.031 -0.227 1 96.06 66 CYS B C 1
ATOM 3204 O O . CYS B 1 66 ? 1.815 20.969 0.162 1 96.06 66 CYS B O 1
ATOM 3206 N N . GLY B 1 67 ? 1.841 22.844 -1.098 1 96.38 67 GLY B N 1
ATOM 3207 C CA . GLY B 1 67 ? 3.109 22.484 -1.711 1 96.38 67 GLY B CA 1
ATOM 3208 C C . GLY B 1 67 ? 4.246 22.375 -0.712 1 96.38 67 GLY B C 1
ATOM 3209 O O . GLY B 1 67 ? 5.016 21.422 -0.746 1 96.38 67 GLY B O 1
ATOM 3210 N N . ASP B 1 68 ? 4.375 23.359 0.214 1 98.19 68 ASP B N 1
ATOM 3211 C CA . ASP B 1 68 ? 5.406 23.344 1.244 1 98.19 68 ASP B CA 1
ATOM 3212 C C . ASP B 1 68 ? 5.293 22.094 2.121 1 98.19 68 ASP B C 1
ATOM 3214 O O . ASP B 1 68 ? 6.301 21.469 2.461 1 98.19 68 ASP B O 1
ATOM 3218 N N . THR B 1 69 ? 4.094 21.781 2.43 1 98.75 69 THR B N 1
ATOM 3219 C CA . THR B 1 69 ? 3.857 20.625 3.277 1 98.75 69 THR B CA 1
ATOM 3220 C C . THR B 1 69 ? 4.215 19.344 2.539 1 98.75 69 THR B C 1
ATOM 3222 O O . THR B 1 69 ? 4.883 18.469 3.092 1 98.75 69 THR B O 1
ATOM 3225 N N . PHE B 1 70 ? 3.805 19.266 1.288 1 98.5 70 PHE B N 1
ATOM 3226 C CA . PHE B 1 70 ? 4.102 18.078 0.499 1 98.5 70 PHE B CA 1
ATOM 3227 C C . PHE B 1 70 ? 5.605 17.844 0.398 1 98.5 70 PHE B C 1
ATOM 3229 O O . PHE B 1 70 ? 6.09 16.734 0.616 1 98.5 70 PHE B O 1
ATOM 3236 N N . GLU B 1 71 ? 6.32 18.859 0.075 1 98.62 71 GLU B N 1
ATOM 3237 C CA . GLU B 1 71 ? 7.766 18.734 -0.089 1 98.62 71 GLU B CA 1
ATOM 3238 C C . GLU B 1 71 ? 8.438 18.344 1.222 1 98.62 71 GLU B C 1
ATOM 3240 O O . GLU B 1 71 ? 9.383 17.547 1.227 1 98.62 71 GLU B O 1
ATOM 3245 N N . TYR B 1 72 ? 8.023 18.922 2.293 1 98.81 72 TYR B N 1
ATOM 3246 C CA . TYR B 1 72 ? 8.547 18.562 3.609 1 98.81 72 TYR B CA 1
ATOM 3247 C C . TYR B 1 72 ? 8.336 17.078 3.9 1 98.81 72 TYR B C 1
ATOM 3249 O O . TYR B 1 72 ? 9.273 16.375 4.281 1 98.81 72 TYR B O 1
ATOM 3257 N N . LEU B 1 73 ? 7.09 16.625 3.695 1 98.88 73 LEU B N 1
ATOM 3258 C CA . LEU B 1 73 ? 6.75 15.234 3.951 1 98.88 73 LEU B CA 1
ATOM 3259 C C . LEU B 1 73 ? 7.484 14.305 2.984 1 98.88 73 LEU B C 1
ATOM 3261 O O . LEU B 1 73 ? 7.914 13.219 3.369 1 98.88 73 LEU B O 1
ATOM 3265 N N . LYS B 1 74 ? 7.574 14.75 1.775 1 98.69 74 LYS B N 1
ATOM 3266 C CA . LYS B 1 74 ? 8.281 13.977 0.762 1 98.69 74 LYS B CA 1
ATOM 3267 C C . LYS B 1 74 ? 9.734 13.742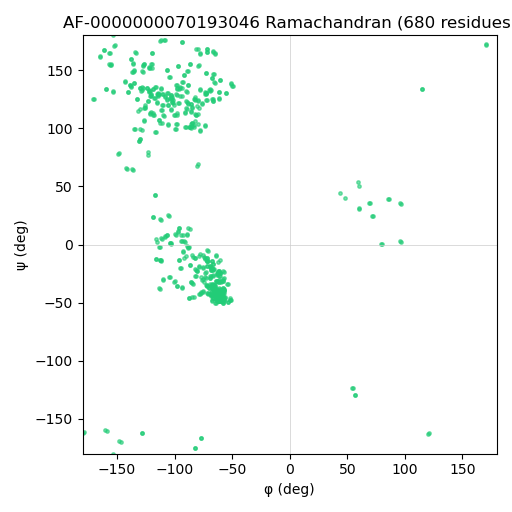 1.161 1 98.69 74 LYS B C 1
ATOM 3269 O O . LYS B 1 74 ? 10.25 12.633 1.041 1 98.69 74 LYS B O 1
ATOM 3274 N N . ARG B 1 75 ? 10.391 14.766 1.654 1 98.38 75 ARG B N 1
ATOM 3275 C CA . ARG B 1 75 ? 11.766 14.633 2.119 1 98.38 75 ARG B CA 1
ATOM 3276 C C . ARG B 1 75 ? 11.859 13.648 3.277 1 98.38 75 ARG B C 1
ATOM 3278 O O . ARG B 1 75 ? 12.75 12.789 3.299 1 98.38 75 ARG B O 1
ATOM 3285 N N . LEU B 1 76 ? 11.016 13.773 4.227 1 98.62 76 LEU B N 1
ATOM 3286 C CA . LEU B 1 76 ? 10.984 12.836 5.348 1 98.62 76 LEU B CA 1
ATOM 3287 C C . LEU B 1 76 ? 10.719 11.414 4.871 1 98.62 76 LEU B C 1
ATOM 3289 O O . LEU B 1 76 ? 11.312 10.461 5.383 1 98.62 76 LEU B O 1
ATOM 3293 N N . GLY B 1 77 ? 9.805 11.297 3.854 1 98.38 77 GLY B N 1
ATOM 3294 C CA . GLY B 1 77 ? 9.43 9.992 3.322 1 98.38 77 GLY B CA 1
ATOM 3295 C C . GLY B 1 77 ? 10.586 9.266 2.668 1 98.38 77 GLY B C 1
ATOM 3296 O O . GLY B 1 77 ? 10.609 8.031 2.627 1 98.38 77 GLY B O 1
ATOM 3297 N N . HIS B 1 78 ? 11.562 9.992 2.191 1 97.62 78 HIS B N 1
ATOM 3298 C CA . HIS B 1 78 ? 12.719 9.406 1.521 1 97.62 78 HIS B CA 1
ATOM 3299 C C . HIS B 1 78 ? 13.891 9.234 2.482 1 97.62 78 HIS B C 1
ATOM 3301 O O . HIS B 1 78 ? 15.008 8.93 2.061 1 97.62 78 HIS B O 1
ATOM 3307 N N . SER B 1 79 ? 13.648 9.344 3.768 1 98 79 SER B N 1
ATOM 3308 C CA . SER B 1 79 ? 14.703 9.211 4.766 1 98 79 SER B CA 1
ATOM 3309 C C . SER B 1 79 ? 14.57 7.91 5.551 1 98 79 SER B C 1
ATOM 3311 O O . SER B 1 79 ? 13.562 7.203 5.414 1 98 79 SER B O 1
ATOM 3313 N N . GLU B 1 80 ? 15.523 7.637 6.434 1 97.94 80 GLU B N 1
ATOM 3314 C CA . GLU B 1 80 ? 15.5 6.449 7.285 1 97.94 80 GLU B CA 1
ATOM 3315 C C . GLU B 1 80 ? 14.438 6.57 8.367 1 97.94 80 GLU B C 1
ATOM 3317 O O . GLU B 1 80 ? 14.055 5.57 8.984 1 97.94 80 GLU B O 1
ATOM 3322 N N . LEU B 1 81 ? 13.859 7.77 8.547 1 98 81 LEU B N 1
ATOM 3323 C CA . LEU B 1 81 ? 12.938 8.039 9.648 1 98 81 LEU B CA 1
ATOM 3324 C C . LEU B 1 81 ? 11.508 7.66 9.258 1 98 81 LEU B C 1
ATOM 3326 O O . LEU B 1 81 ? 10.633 7.559 10.117 1 98 81 LEU B O 1
ATOM 3330 N N . ALA B 1 82 ? 11.281 7.527 7.988 1 98.5 82 ALA B N 1
ATOM 3331 C CA . ALA B 1 82 ? 9.922 7.496 7.457 1 98.5 82 ALA B CA 1
ATOM 3332 C C . ALA B 1 82 ? 9.07 6.465 8.188 1 98.5 82 ALA B C 1
ATOM 3334 O O . ALA B 1 82 ? 7.969 6.773 8.648 1 98.5 82 ALA B O 1
ATOM 3335 N N . GLY B 1 83 ? 9.602 5.266 8.359 1 97.75 83 GLY B N 1
ATOM 3336 C CA . GLY B 1 83 ? 8.852 4.219 9.031 1 97.75 83 GLY B CA 1
ATOM 3337 C C . GLY B 1 83 ? 8.547 4.531 10.484 1 97.75 83 GLY B C 1
ATOM 3338 O O . GLY B 1 83 ? 7.426 4.32 10.945 1 97.75 83 GLY B O 1
ATOM 3339 N N . ASP B 1 84 ? 9.453 5.098 11.156 1 97.69 84 ASP B N 1
ATOM 3340 C CA . ASP B 1 84 ? 9.336 5.379 12.578 1 97.69 84 ASP B CA 1
ATOM 3341 C C . ASP B 1 84 ? 8.344 6.516 12.836 1 97.69 84 ASP B C 1
ATOM 3343 O O . ASP B 1 84 ? 7.602 6.488 13.82 1 97.69 84 ASP B O 1
ATOM 3347 N N . ILE B 1 85 ? 8.344 7.492 11.914 1 98.31 85 ILE B N 1
ATOM 3348 C CA . ILE B 1 85 ? 7.535 8.672 12.195 1 98.31 85 ILE B CA 1
ATOM 3349 C C . ILE B 1 85 ? 6.246 8.625 11.375 1 98.31 85 ILE B C 1
ATOM 3351 O O . ILE B 1 85 ? 5.453 9.562 11.398 1 98.31 85 ILE B O 1
ATOM 3355 N N . GLY B 1 86 ? 6.059 7.641 10.633 1 97.75 86 GLY B N 1
ATOM 3356 C CA . GLY B 1 86 ? 4.766 7.336 10.039 1 97.75 86 GLY B CA 1
ATOM 3357 C C . GLY B 1 86 ? 4.527 8.07 8.727 1 97.75 86 GLY B C 1
ATOM 3358 O O . GLY B 1 86 ? 3.42 8.539 8.469 1 97.75 86 GLY B O 1
ATOM 3359 N N . ILE B 1 87 ? 5.57 8.219 7.852 1 98.69 87 ILE B N 1
ATOM 3360 C CA . ILE B 1 87 ? 5.395 8.836 6.539 1 98.69 87 ILE B CA 1
ATOM 3361 C C . ILE B 1 87 ? 5.445 7.766 5.453 1 98.69 87 ILE B C 1
ATOM 3363 O O . ILE B 1 87 ? 6.395 6.984 5.387 1 98.69 87 ILE B O 1
ATOM 3367 N N . GLN B 1 88 ? 4.445 7.676 4.629 1 98.75 88 GLN B N 1
ATOM 3368 C CA . GLN B 1 88 ? 4.426 6.691 3.555 1 98.75 88 GLN B CA 1
ATOM 3369 C C . GLN B 1 88 ? 3.928 7.309 2.25 1 98.75 88 GLN B C 1
ATOM 3371 O O . GLN B 1 88 ? 3.111 8.234 2.268 1 98.75 88 GLN B O 1
ATOM 3376 N N . PHE B 1 89 ? 4.406 6.844 1.13 1 98.81 89 PHE B N 1
ATOM 3377 C CA . PHE B 1 89 ? 3.867 7.141 -0.192 1 98.81 89 PHE B CA 1
ATOM 3378 C C . PHE B 1 89 ? 2.779 6.141 -0.57 1 98.81 89 PHE B C 1
ATOM 3380 O O . PHE B 1 89 ? 2.9 4.945 -0.286 1 98.81 89 PHE B O 1
ATOM 3387 N N . VAL B 1 90 ? 1.709 6.633 -1.141 1 98.88 90 VAL B N 1
ATOM 3388 C CA . VAL B 1 90 ? 0.601 5.77 -1.536 1 98.88 90 VAL B CA 1
ATOM 3389 C C . VAL B 1 90 ? 0.043 6.23 -2.881 1 98.88 90 VAL B C 1
ATOM 3391 O O . VAL B 1 90 ? -0.116 7.43 -3.117 1 98.88 90 VAL B O 1
ATOM 3394 N N . SER B 1 91 ? -0.15 5.352 -3.805 1 98.88 91 SER B N 1
ATOM 3395 C CA . SER B 1 91 ? -0.839 5.625 -5.062 1 98.88 91 SER B CA 1
ATOM 3396 C C . SER B 1 91 ? -2.303 5.207 -4.992 1 98.88 91 SER B C 1
ATOM 3398 O O . SER B 1 91 ? -2.668 4.336 -4.199 1 98.88 91 SER B O 1
ATOM 3400 N N . GLY B 1 92 ? -3.047 5.879 -5.797 1 98.81 92 GLY B N 1
ATOM 3401 C CA . GLY B 1 92 ? -4.422 5.406 -5.852 1 98.81 92 GLY B CA 1
ATOM 3402 C C . GLY B 1 92 ? -5.285 6.195 -6.816 1 98.81 92 GLY B C 1
ATOM 3403 O O . GLY B 1 92 ? -4.773 6.816 -7.75 1 98.81 92 GLY B O 1
ATOM 3404 N N . TYR B 1 93 ? -6.547 6.062 -6.629 1 98.81 93 TYR B N 1
ATOM 3405 C CA . TYR B 1 93 ? -7.559 6.465 -7.602 1 98.81 93 TYR B CA 1
ATOM 3406 C C . TYR B 1 93 ? -8.406 7.609 -7.062 1 98.81 93 TYR B C 1
ATOM 3408 O O . TYR B 1 93 ? -8.93 7.531 -5.949 1 98.81 93 TYR B O 1
ATOM 3416 N N . TYR B 1 94 ? -8.539 8.625 -7.805 1 97.75 94 TYR B N 1
ATOM 3417 C CA . TYR B 1 94 ? -9.477 9.719 -7.594 1 97.75 94 TYR B CA 1
ATOM 3418 C C . TYR B 1 94 ? -10.531 9.75 -8.695 1 97.75 94 TYR B C 1
ATOM 3420 O O . TYR B 1 94 ? -10.242 10.148 -9.828 1 97.75 94 TYR B O 1
ATOM 3428 N N . PHE B 1 95 ? -11.742 9.359 -8.391 1 97.44 95 PHE B N 1
ATOM 3429 C CA . PHE B 1 95 ? -12.805 9.281 -9.391 1 97.44 95 PHE B CA 1
ATOM 3430 C C . PHE B 1 95 ? -13.594 10.586 -9.453 1 97.44 95 PHE B C 1
ATOM 3432 O O . PHE B 1 95 ? -13.766 11.258 -8.438 1 97.44 95 PHE B O 1
ATOM 3439 N N . VAL B 1 96 ? -14.039 10.945 -10.578 1 96.19 96 VAL B N 1
ATOM 3440 C CA . VAL B 1 96 ? -14.891 12.109 -10.82 1 96.19 96 VAL B CA 1
ATOM 3441 C C . VAL B 1 96 ? -16.234 11.656 -11.391 1 96.19 96 VAL B C 1
ATOM 3443 O O . VAL B 1 96 ? -16.297 11.148 -12.508 1 96.19 96 VAL B O 1
ATOM 3446 N N . ARG B 1 97 ? -17.219 11.828 -10.602 1 93.44 97 ARG B N 1
ATOM 3447 C CA . ARG B 1 97 ? -18.562 11.492 -11.039 1 93.44 97 ARG B CA 1
ATOM 3448 C C . ARG B 1 97 ? -19.062 12.492 -12.07 1 93.44 97 ARG B C 1
ATOM 3450 O O . ARG B 1 97 ? -18.516 13.578 -12.211 1 93.44 97 ARG B O 1
ATOM 3457 N N . GLU B 1 98 ? -20.203 12.07 -12.68 1 92.12 98 GLU B N 1
ATOM 3458 C CA . GLU B 1 98 ? -20.797 12.945 -13.688 1 92.12 98 GLU B CA 1
ATOM 3459 C C . GLU B 1 98 ? -21.188 14.281 -13.086 1 92.12 98 GLU B C 1
ATOM 3461 O O . GLU B 1 98 ? -20.953 15.336 -13.688 1 92.12 98 GLU B O 1
ATOM 3466 N N . SER B 1 99 ? -21.734 14.25 -11.922 1 88.44 99 SER B N 1
ATOM 3467 C CA . SER B 1 99 ? -22.25 15.445 -11.258 1 88.44 99 SER B CA 1
ATOM 3468 C C . SER B 1 99 ? -21.109 16.391 -10.852 1 88.44 99 SER B C 1
ATOM 3470 O O . SER B 1 99 ? -21.328 17.578 -10.664 1 88.44 99 SER B O 1
ATOM 3472 N N . ALA B 1 100 ? -19.906 15.812 -10.766 1 87.81 100 ALA B N 1
ATOM 3473 C CA . ALA B 1 100 ? -18.766 16.609 -10.32 1 87.81 100 ALA B CA 1
ATOM 3474 C C . ALA B 1 100 ? -17.859 16.984 -11.492 1 87.81 100 ALA B C 1
ATOM 3476 O O . ALA B 1 100 ? -16.859 17.688 -11.312 1 87.81 100 ALA B O 1
ATOM 3477 N N . TYR B 1 101 ? -18.219 16.594 -12.68 1 92.62 101 TYR B N 1
ATOM 3478 C CA . TYR B 1 101 ? -17.344 16.75 -13.828 1 92.62 101 TYR B CA 1
ATOM 3479 C C . TYR B 1 101 ? -17.312 18.203 -14.305 1 92.62 101 TYR B C 1
ATOM 3481 O O . TYR B 1 101 ? -18.359 18.75 -14.656 1 92.62 101 TYR B O 1
ATOM 3489 N N . THR B 1 102 ? -16.172 18.781 -14.305 1 90.38 102 THR B N 1
ATOM 3490 C CA . THR B 1 102 ? -16 20.156 -14.797 1 90.38 102 THR B CA 1
ATOM 3491 C C . THR B 1 102 ? -15.086 20.172 -16.016 1 90.38 102 THR B C 1
ATOM 3493 O O . THR B 1 102 ? -14.984 21.203 -16.703 1 90.38 102 THR B O 1
ATOM 3496 N N . GLY B 1 103 ? -14.398 19.047 -16.281 1 91.69 103 GLY B N 1
ATOM 3497 C CA . GLY B 1 103 ? -13.422 19 -17.359 1 91.69 103 GLY B CA 1
ATOM 3498 C C . GLY B 1 103 ? -12.086 19.609 -16.984 1 91.69 103 GLY B C 1
ATOM 3499 O O . GLY B 1 103 ? -11.164 19.641 -17.797 1 91.69 103 GLY B O 1
ATOM 3500 N N . LYS B 1 104 ? -11.992 20.062 -15.812 1 91.81 104 LYS B N 1
ATOM 3501 C CA . LYS B 1 104 ? -10.758 20.703 -15.359 1 91.81 104 LYS B CA 1
ATOM 3502 C C . LYS B 1 104 ? -9.984 19.781 -14.422 1 91.81 104 LYS B C 1
ATOM 3504 O O . LYS B 1 104 ? -10.578 19.078 -13.602 1 91.81 104 LYS B O 1
ATOM 3509 N N . GLU B 1 105 ? -8.68 19.828 -14.508 1 92.75 105 GLU B N 1
ATOM 3510 C CA . GLU B 1 105 ? -7.812 19.094 -13.594 1 92.75 105 GLU B CA 1
ATOM 3511 C C . GLU B 1 105 ? -7.676 19.812 -12.258 1 92.75 105 GLU B C 1
ATOM 3513 O O . GLU B 1 105 ? -7.844 21.031 -12.188 1 92.75 105 GLU B O 1
ATOM 3518 N N . PRO B 1 106 ? -7.395 19.078 -11.25 1 91.38 106 PRO B N 1
ATOM 3519 C CA . PRO B 1 106 ? -7.254 19.75 -9.953 1 91.38 106 PRO B CA 1
ATOM 3520 C C . PRO B 1 106 ? -6.051 20.688 -9.898 1 91.38 106 PRO B C 1
ATOM 3522 O O . PRO B 1 106 ? -5.012 20.406 -10.492 1 91.38 106 PRO B O 1
ATOM 3525 N N . PRO B 1 107 ? -6.188 21.766 -9.148 1 90.94 107 PRO B N 1
ATOM 3526 C CA . PRO B 1 107 ? -5.109 22.75 -9.117 1 90.94 107 PRO B CA 1
ATOM 3527 C C . PRO B 1 107 ? -3.834 22.203 -8.469 1 90.94 107 PRO B C 1
ATOM 3529 O O . PRO B 1 107 ? -2.758 22.781 -8.641 1 90.94 107 PRO B O 1
ATOM 3532 N N . TRP B 1 108 ? -3.943 21.109 -7.734 1 93.31 108 TRP B N 1
ATOM 3533 C CA . TRP B 1 108 ? -2.791 20.578 -7.02 1 93.31 108 TRP B CA 1
ATOM 3534 C C . TRP B 1 108 ? -2.131 19.453 -7.816 1 93.31 108 TRP B C 1
ATOM 3536 O O . TRP B 1 108 ? -1.274 18.734 -7.293 1 93.31 108 TRP B O 1
ATOM 3546 N N . LYS B 1 109 ? -2.498 19.266 -9.086 1 94.56 109 LYS B N 1
ATOM 3547 C CA . LYS B 1 109 ? -2.064 18.125 -9.906 1 94.56 109 LYS B CA 1
ATOM 3548 C C . LYS B 1 109 ? -0.542 18.078 -10 1 94.56 109 LYS B C 1
ATOM 3550 O O . LYS B 1 109 ? 0.041 16.984 -10.086 1 94.56 109 LYS B O 1
ATOM 3555 N N . ASP B 1 110 ? 0.12 19.25 -9.961 1 95.06 110 ASP B N 1
ATOM 3556 C CA . ASP B 1 110 ? 1.562 19.297 -10.18 1 95.06 110 ASP B CA 1
ATOM 3557 C C . ASP B 1 110 ? 2.322 19.109 -8.867 1 95.06 110 ASP B C 1
ATOM 3559 O O . ASP B 1 110 ? 3.553 19.031 -8.859 1 95.06 110 ASP B O 1
ATOM 3563 N N . GLN B 1 111 ? 1.653 19 -7.789 1 95.69 111 GLN B N 1
ATOM 3564 C CA . GLN B 1 111 ? 2.307 18.859 -6.492 1 95.69 111 GLN B CA 1
ATOM 3565 C C . GLN B 1 111 ? 2.443 17.391 -6.098 1 95.69 111 GLN B C 1
ATOM 3567 O O . GLN B 1 111 ? 3.291 17.031 -5.273 1 95.69 111 GLN B O 1
ATOM 3572 N N . VAL B 1 112 ? 1.626 16.547 -6.719 1 97.94 112 VAL B N 1
ATOM 3573 C CA . VAL B 1 112 ? 1.683 15.117 -6.422 1 97.94 112 VAL B CA 1
ATOM 3574 C C . VAL B 1 112 ? 2.611 14.422 -7.414 1 97.94 112 VAL B C 1
ATOM 3576 O O . VAL B 1 112 ? 3.158 15.055 -8.312 1 97.94 112 VAL B O 1
ATOM 3579 N N . ILE B 1 113 ? 2.855 13.164 -7.207 1 98.5 113 ILE B N 1
ATOM 3580 C CA . ILE B 1 113 ? 3.828 12.422 -8 1 98.5 113 ILE B CA 1
ATOM 3581 C C . ILE B 1 113 ? 3.102 11.539 -9.016 1 98.5 113 ILE B C 1
ATOM 3583 O O . ILE B 1 113 ? 2.176 10.805 -8.664 1 98.5 113 ILE B O 1
ATOM 3587 N N . GLY B 1 114 ? 3.537 11.672 -10.281 1 98.19 114 GLY B N 1
ATOM 3588 C CA . GLY B 1 114 ? 3.061 10.766 -11.312 1 98.19 114 GLY B CA 1
ATOM 3589 C C . GLY B 1 114 ? 1.595 10.961 -11.656 1 98.19 114 GLY B C 1
ATOM 3590 O O . GLY B 1 114 ? 0.876 10 -11.922 1 98.19 114 GLY B O 1
ATOM 3591 N N . PHE B 1 115 ? 1.146 12.172 -11.625 1 98.31 115 PHE B N 1
ATOM 3592 C CA . PHE B 1 115 ? -0.245 12.492 -11.914 1 98.31 115 PHE B CA 1
ATOM 3593 C C . PHE B 1 115 ? -0.605 12.094 -13.344 1 98.31 115 PHE B C 1
ATOM 3595 O O . PHE B 1 115 ? 0.132 12.406 -14.281 1 98.31 115 PHE B O 1
ATOM 3602 N N . ARG B 1 116 ? -1.732 11.391 -13.523 1 98.19 116 ARG B N 1
ATOM 3603 C CA . ARG B 1 116 ? -2.227 11.055 -14.852 1 98.19 116 ARG B CA 1
ATOM 3604 C C . ARG B 1 116 ? -3.729 10.789 -14.828 1 98.19 116 ARG B C 1
ATOM 3606 O O . ARG B 1 116 ? -4.301 10.516 -13.773 1 98.19 116 ARG B O 1
ATOM 3613 N N . GLN B 1 117 ? -4.34 10.789 -16.016 1 98.06 117 GLN B N 1
ATOM 3614 C CA . GLN B 1 117 ? -5.734 10.375 -16.172 1 98.06 117 GLN B CA 1
ATOM 3615 C C . GLN B 1 117 ? -5.879 8.867 -16.016 1 98.06 117 GLN B C 1
ATOM 3617 O O . GLN B 1 117 ? -4.965 8.109 -16.359 1 98.06 117 GLN B O 1
ATOM 3622 N N . LEU B 1 118 ? -7.008 8.469 -15.484 1 98.12 118 LEU B N 1
ATOM 3623 C CA . LEU B 1 118 ? -7.309 7.039 -15.414 1 98.12 118 LEU B CA 1
ATOM 3624 C C . LEU B 1 118 ? -7.531 6.461 -16.812 1 98.12 118 LEU B C 1
ATOM 3626 O O . LEU B 1 118 ? -8.102 7.121 -17.672 1 98.12 118 LEU B O 1
ATOM 3630 N N . THR B 1 119 ? -7.082 5.234 -17.016 1 97.12 119 THR B N 1
ATOM 3631 C CA . THR B 1 119 ? -7.434 4.504 -18.234 1 97.12 119 THR B CA 1
ATOM 3632 C C . THR B 1 119 ? -8.898 4.078 -18.203 1 97.12 119 THR B C 1
ATOM 3634 O O . THR B 1 119 ? -9.523 4.062 -17.141 1 97.12 119 THR B O 1
ATOM 3637 N N . PRO B 1 120 ? -9.422 3.678 -19.344 1 95.75 120 PRO B N 1
ATOM 3638 C CA . PRO B 1 120 ? -10.797 3.17 -19.359 1 95.75 120 PRO B CA 1
ATOM 3639 C C . PRO B 1 120 ? -10.992 1.975 -18.422 1 95.75 120 PRO B C 1
ATOM 3641 O O . PRO B 1 120 ? -12.023 1.873 -17.75 1 95.75 120 PRO B O 1
ATOM 3644 N N . GLU B 1 121 ? -10.023 1.146 -18.359 1 95.5 121 GLU B N 1
ATOM 3645 C CA . GLU B 1 121 ? -10.102 -0.021 -17.484 1 95.5 121 GLU B CA 1
ATOM 3646 C C . GLU B 1 121 ? -10.164 0.392 -16.016 1 95.5 121 GLU B C 1
ATOM 3648 O O . GLU B 1 121 ? -10.945 -0.166 -15.242 1 95.5 121 GLU B O 1
ATOM 3653 N N . GLU B 1 122 ? -9.367 1.31 -15.633 1 97.81 122 GLU B N 1
ATOM 3654 C CA . GLU B 1 122 ? -9.344 1.802 -14.258 1 97.81 122 GLU B CA 1
ATOM 3655 C C . GLU B 1 122 ? -10.648 2.504 -13.906 1 97.81 122 GLU B C 1
ATOM 3657 O O . GLU B 1 122 ? -11.109 2.43 -12.758 1 97.81 122 GLU B O 1
ATOM 3662 N N . LEU B 1 123 ? -11.25 3.186 -14.844 1 97.31 123 LEU B N 1
ATOM 3663 C CA . LEU B 1 123 ? -12.516 3.879 -14.609 1 97.31 123 LEU B CA 1
ATOM 3664 C C . LEU B 1 123 ? -13.617 2.891 -14.25 1 97.31 123 LEU B C 1
ATOM 3666 O O . LEU B 1 123 ? -14.539 3.23 -13.5 1 97.31 123 LEU B O 1
ATOM 3670 N N . ASN B 1 124 ? -13.445 1.658 -14.688 1 95.75 124 ASN B N 1
ATOM 3671 C CA . ASN B 1 124 ? -14.469 0.643 -14.477 1 95.75 124 ASN B CA 1
ATOM 3672 C C . ASN B 1 124 ? -14.508 0.175 -13.023 1 95.75 124 ASN B C 1
ATOM 3674 O O . ASN B 1 124 ? -15.453 -0.498 -12.602 1 95.75 124 ASN B O 1
ATOM 3678 N N . ILE B 1 125 ? -13.508 0.532 -12.258 1 96.69 125 ILE B N 1
ATOM 3679 C CA . ILE B 1 125 ? -13.508 0.222 -10.828 1 96.69 125 ILE B CA 1
ATOM 3680 C C . ILE B 1 125 ? -14.703 0.894 -10.156 1 96.69 125 ILE B C 1
ATOM 3682 O O . ILE B 1 125 ? -15.297 0.339 -9.227 1 96.69 125 ILE B O 1
ATOM 3686 N N . CYS B 1 126 ? -14.984 2.117 -10.617 1 96.25 126 CYS B N 1
ATOM 3687 C CA . CYS B 1 126 ? -16.125 2.889 -10.148 1 96.25 126 CYS B CA 1
ATOM 3688 C C . CYS B 1 126 ? -17.125 3.135 -11.281 1 96.25 126 CYS B C 1
ATOM 3690 O O . CYS B 1 126 ? -17 4.109 -12.023 1 96.25 126 CYS B O 1
ATOM 3692 N N . PRO B 1 127 ? -18.141 2.352 -11.391 1 88 127 PRO B N 1
ATOM 3693 C CA . PRO B 1 127 ? -19.031 2.406 -12.547 1 88 127 PRO B CA 1
ATOM 3694 C C . PRO B 1 127 ? -19.672 3.785 -12.742 1 88 127 PRO B C 1
ATOM 3696 O O . PRO B 1 127 ? -20.031 4.148 -13.859 1 88 127 PRO B O 1
ATOM 3699 N N . ASN B 1 128 ? -19.766 4.566 -11.727 1 88.56 128 ASN B N 1
ATOM 3700 C CA . ASN B 1 128 ? -20.375 5.879 -11.867 1 88.56 128 ASN B CA 1
ATOM 3701 C C . ASN B 1 128 ? -19.344 6.965 -12.156 1 88.56 128 ASN B C 1
ATOM 3703 O O . ASN B 1 128 ? -19.672 8.148 -12.188 1 88.56 128 ASN B O 1
ATOM 3707 N N . ALA B 1 129 ? -18.172 6.602 -12.383 1 94.81 129 ALA B N 1
ATOM 3708 C CA . ALA B 1 129 ? -17.125 7.582 -12.641 1 94.81 129 ALA B CA 1
ATOM 3709 C C . ALA B 1 129 ? -17.141 8.031 -14.102 1 94.81 129 ALA B C 1
ATOM 3711 O O . ALA B 1 129 ? -17.125 7.199 -15.016 1 94.81 129 ALA B O 1
ATOM 3712 N N . ARG B 1 130 ? -17.203 9.328 -14.336 1 95.81 130 ARG B N 1
ATOM 3713 C CA . ARG B 1 130 ? -17.109 9.938 -15.664 1 95.81 130 ARG B CA 1
ATOM 3714 C C . ARG B 1 130 ? -15.656 10.148 -16.062 1 95.81 130 ARG B C 1
ATOM 3716 O O . ARG B 1 130 ? -15.312 10.094 -17.25 1 95.81 130 ARG B O 1
ATOM 3723 N N . ASP B 1 131 ? -14.891 10.414 -15.133 1 97.19 131 ASP B N 1
ATOM 3724 C CA . ASP B 1 131 ? -13.469 10.734 -15.266 1 97.19 131 ASP B CA 1
ATOM 3725 C C . ASP B 1 131 ? -12.711 10.383 -13.984 1 97.19 131 ASP B C 1
ATOM 3727 O O . ASP B 1 131 ? -13.281 9.797 -13.055 1 97.19 131 ASP B O 1
ATOM 3731 N N . GLY B 1 132 ? -11.414 10.641 -14.023 1 97.88 132 GLY B N 1
ATOM 3732 C CA . GLY B 1 132 ? -10.648 10.391 -12.812 1 97.88 132 GLY B CA 1
ATOM 3733 C C . GLY B 1 132 ? -9.148 10.5 -13.016 1 97.88 132 GLY B C 1
ATOM 3734 O O . GLY B 1 132 ? -8.68 10.648 -14.148 1 97.88 132 GLY B O 1
ATOM 3735 N N . TYR B 1 133 ? -8.484 10.43 -11.922 1 98.38 133 TYR B N 1
ATOM 3736 C CA . TYR B 1 133 ? -7.039 10.617 -11.914 1 98.38 133 TYR B CA 1
ATOM 3737 C C . TYR B 1 133 ? -6.348 9.562 -11.055 1 98.38 133 TYR B C 1
ATOM 3739 O O . TYR B 1 133 ? -6.945 9.039 -10.109 1 98.38 133 TYR B O 1
ATOM 3747 N N . PHE B 1 134 ? -5.152 9.242 -11.422 1 98.75 134 PHE B N 1
ATOM 3748 C CA . PHE B 1 134 ? -4.242 8.398 -10.656 1 98.75 134 PHE B CA 1
ATOM 3749 C C . PHE B 1 134 ? -2.977 9.164 -10.289 1 98.75 134 PHE B C 1
ATOM 3751 O O . PHE B 1 134 ? -2.408 9.875 -11.117 1 98.75 134 PHE B O 1
ATOM 3758 N N . PHE B 1 135 ? -2.533 9.078 -9.031 1 98.69 135 PHE B N 1
ATOM 3759 C CA . PHE B 1 135 ? -1.313 9.758 -8.609 1 98.69 135 PHE B CA 1
ATOM 3760 C C . PHE B 1 135 ? -0.78 9.156 -7.312 1 98.69 135 PHE B C 1
ATOM 3762 O O . PHE B 1 135 ? -1.44 8.312 -6.695 1 98.69 135 PHE B O 1
ATOM 3769 N N . THR B 1 136 ? 0.433 9.484 -6.945 1 98.81 136 THR B N 1
ATOM 3770 C CA . THR B 1 136 ? 1.043 9.148 -5.664 1 98.81 136 THR B CA 1
ATOM 3771 C C . THR B 1 136 ? 1.044 10.352 -4.73 1 98.81 136 THR B C 1
ATOM 3773 O O . THR B 1 136 ? 1.396 11.461 -5.137 1 98.81 136 THR B O 1
ATOM 3776 N N . THR B 1 137 ? 0.542 10.156 -3.605 1 98.81 137 THR B N 1
ATOM 3777 C CA . THR B 1 137 ? 0.558 11.156 -2.547 1 98.81 137 THR B CA 1
ATOM 3778 C C . THR B 1 137 ? 1.105 10.562 -1.251 1 98.81 137 THR B C 1
ATOM 3780 O O . THR B 1 137 ? 1.862 9.594 -1.277 1 98.81 137 THR B O 1
ATOM 3783 N N . ILE B 1 138 ? 0.834 11.258 -0.11 1 98.88 138 ILE B N 1
ATOM 3784 C CA . ILE B 1 138 ? 1.469 10.875 1.146 1 98.88 138 ILE B CA 1
ATOM 3785 C C . ILE B 1 138 ? 0.406 10.711 2.23 1 98.88 138 ILE B C 1
ATOM 3787 O O . ILE B 1 138 ? -0.521 11.516 2.33 1 98.88 138 ILE B O 1
ATOM 3791 N N . ILE B 1 139 ? 0.47 9.664 2.936 1 98.81 139 ILE B N 1
ATOM 3792 C CA . ILE B 1 139 ? -0.268 9.516 4.184 1 98.81 139 ILE B CA 1
ATOM 3793 C C . ILE B 1 139 ? 0.692 9.625 5.367 1 98.81 139 ILE B C 1
ATOM 3795 O O . ILE B 1 139 ? 1.761 9.008 5.367 1 98.81 139 ILE B O 1
ATOM 3799 N N . MET B 1 140 ? 0.374 10.406 6.297 1 98.5 140 MET B N 1
ATOM 3800 C CA . MET B 1 140 ? 1.096 10.562 7.555 1 98.5 140 MET B CA 1
ATOM 3801 C C . MET B 1 140 ? 0.329 9.906 8.703 1 98.5 140 MET B C 1
ATOM 3803 O O . MET B 1 140 ? -0.831 10.242 8.945 1 98.5 140 MET B O 1
ATOM 3807 N N . ASP B 1 141 ? 0.942 8.961 9.336 1 97.81 141 ASP B N 1
ATOM 3808 C CA . ASP B 1 141 ? 0.37 8.461 10.586 1 97.81 141 ASP B CA 1
ATOM 3809 C C . ASP B 1 141 ? 0.565 9.461 11.719 1 97.81 141 ASP B C 1
ATOM 3811 O O . ASP B 1 141 ? 1.616 9.484 12.359 1 97.81 141 ASP B O 1
ATOM 3815 N N . VAL B 1 142 ? -0.475 10.148 12.016 1 97.94 142 VAL B N 1
ATOM 3816 C CA . VAL B 1 142 ? -0.366 11.305 12.898 1 97.94 142 VAL B CA 1
ATOM 3817 C C . VAL B 1 142 ? -0.036 10.844 14.312 1 97.94 142 VAL B C 1
ATOM 3819 O O . VAL B 1 142 ? 0.677 11.531 15.047 1 97.94 142 VAL B O 1
ATOM 3822 N N . LYS B 1 143 ? -0.442 9.617 14.656 1 96.94 143 LYS B N 1
ATOM 3823 C CA . LYS B 1 143 ? -0.168 9.062 15.977 1 96.94 143 LYS B CA 1
ATOM 3824 C C . LYS B 1 143 ? 1.327 8.828 16.172 1 96.94 143 LYS B C 1
ATOM 3826 O O . LYS B 1 143 ? 1.802 8.742 17.312 1 96.94 143 LYS B O 1
ATOM 3831 N N . ARG B 1 144 ? 2.029 8.734 15.133 1 97.69 144 ARG B N 1
ATOM 3832 C CA . ARG B 1 144 ? 3.479 8.578 15.203 1 97.69 144 ARG B CA 1
ATOM 3833 C C . ARG B 1 144 ? 4.18 9.922 15.016 1 97.69 144 ARG B C 1
ATOM 3835 O O . ARG B 1 144 ? 5.211 10.18 15.641 1 97.69 144 ARG B O 1
ATOM 3842 N N . PHE B 1 145 ? 3.643 10.727 14.211 1 98.62 145 PHE B N 1
ATOM 3843 C CA . PHE B 1 145 ? 4.266 11.984 13.82 1 98.62 145 PHE B CA 1
ATOM 3844 C C . PHE B 1 145 ? 4.246 12.984 14.977 1 98.62 145 PHE B C 1
ATOM 3846 O O . PHE B 1 145 ? 5.234 13.672 15.219 1 98.62 145 PHE B O 1
ATOM 3853 N N . LEU B 1 146 ? 3.135 13.062 15.711 1 98.75 146 LEU B N 1
ATOM 3854 C CA . LEU B 1 146 ? 2.992 14.055 16.766 1 98.75 146 LEU B CA 1
ATOM 3855 C C . LEU B 1 146 ? 3.996 13.805 17.891 1 98.75 146 LEU B C 1
ATOM 3857 O O . LEU B 1 146 ? 4.648 14.742 18.375 1 98.75 146 LEU B O 1
ATOM 3861 N N . PRO B 1 147 ? 4.133 12.555 18.344 1 98.75 147 PRO B N 1
ATOM 3862 C CA . PRO B 1 147 ? 5.18 12.312 19.344 1 98.75 147 PRO B CA 1
ATOM 3863 C C . PRO B 1 147 ? 6.566 12.727 18.844 1 98.75 147 PRO B C 1
ATOM 3865 O O . PRO B 1 147 ? 7.375 13.242 19.625 1 98.75 147 PRO B O 1
ATOM 3868 N N . TRP B 1 148 ? 6.828 12.484 17.641 1 98.81 148 TRP B N 1
ATOM 3869 C CA . TRP B 1 148 ? 8.109 12.867 17.062 1 98.81 148 TRP B CA 1
ATOM 3870 C C . TRP B 1 148 ? 8.281 14.383 17.078 1 98.81 148 TRP B C 1
ATOM 3872 O O . TRP B 1 148 ? 9.344 14.891 17.453 1 98.81 148 TRP B O 1
ATOM 3882 N N . LEU B 1 149 ? 7.27 15.156 16.656 1 98.81 149 LEU B N 1
ATOM 3883 C CA . LEU B 1 149 ? 7.316 16.609 16.719 1 98.81 149 LEU B CA 1
ATOM 3884 C C . LEU B 1 149 ? 7.512 17.078 18.156 1 98.81 149 LEU B C 1
ATOM 3886 O O . LEU B 1 149 ? 8.281 18.016 18.422 1 98.81 149 LEU B O 1
ATOM 3890 N N . THR B 1 150 ? 6.762 16.438 19.047 1 98.88 150 THR B N 1
ATOM 3891 C CA . THR B 1 150 ? 6.848 16.797 20.453 1 98.88 150 THR B CA 1
ATOM 3892 C C . THR B 1 150 ? 8.281 16.641 20.969 1 98.88 150 THR B C 1
ATOM 3894 O O . THR B 1 150 ? 8.797 17.516 21.656 1 98.88 150 THR B O 1
ATOM 3897 N N . LYS B 1 151 ? 8.867 15.539 20.641 1 98.81 151 LYS B N 1
ATOM 3898 C CA . LYS B 1 151 ? 10.25 15.297 21.047 1 98.81 151 LYS B CA 1
ATOM 3899 C C . LYS B 1 151 ? 11.18 16.375 20.5 1 98.81 151 LYS B C 1
ATOM 3901 O O . LYS B 1 151 ? 12.102 16.812 21.188 1 98.81 151 LYS B O 1
ATOM 3906 N N . ARG B 1 152 ? 11.008 16.766 19.312 1 98.69 152 ARG B N 1
ATOM 3907 C CA . ARG B 1 152 ? 11.828 17.797 18.688 1 98.69 152 ARG B CA 1
ATOM 3908 C C . ARG B 1 152 ? 11.711 19.109 19.438 1 98.69 152 ARG B C 1
ATOM 3910 O O . ARG B 1 152 ? 12.703 19.828 19.609 1 98.69 152 ARG B O 1
ATOM 3917 N N . ILE B 1 153 ? 10.5 19.453 19.828 1 98.81 153 ILE B N 1
ATOM 3918 C CA . ILE B 1 153 ? 10.25 20.688 20.578 1 98.81 153 ILE B CA 1
ATOM 3919 C C . ILE B 1 153 ? 10.992 20.641 21.906 1 98.81 153 ILE B C 1
ATOM 3921 O O . ILE B 1 153 ? 11.688 21.594 22.266 1 98.81 153 ILE B O 1
ATOM 3925 N N . LEU B 1 154 ? 10.859 19.5 22.562 1 98.81 154 LEU B N 1
ATOM 3926 C CA . LEU B 1 154 ? 11.477 19.344 23.875 1 98.81 154 LEU B CA 1
ATOM 3927 C C . LEU B 1 154 ? 13 19.328 23.766 1 98.81 154 LEU B C 1
ATOM 3929 O O . LEU B 1 154 ? 13.688 19.922 24.594 1 98.81 154 LEU B O 1
ATOM 3933 N N . ASP B 1 155 ? 13.5 18.688 22.766 1 98.31 155 ASP B N 1
ATOM 3934 C CA . ASP B 1 155 ? 14.938 18.594 22.562 1 98.31 155 ASP B CA 1
ATOM 3935 C C . ASP B 1 155 ? 15.562 19.969 22.359 1 98.31 155 ASP B C 1
ATOM 3937 O O . ASP B 1 155 ? 16.734 20.172 22.672 1 98.31 155 ASP B O 1
ATOM 3941 N N . LYS B 1 156 ? 14.805 20.938 21.938 1 97.75 156 LYS B N 1
ATOM 3942 C CA . LYS B 1 156 ? 15.305 22.281 21.688 1 97.75 156 LYS B CA 1
ATOM 3943 C C . LYS B 1 156 ? 14.977 23.203 22.859 1 97.75 156 LYS B C 1
ATOM 3945 O O . LYS B 1 156 ? 15.109 24.422 22.75 1 97.75 156 LYS B O 1
ATOM 3950 N N . GLY B 1 157 ? 14.508 22.609 23.891 1 97.81 157 GLY B N 1
ATOM 3951 C CA . GLY B 1 157 ? 14.305 23.359 25.109 1 97.81 157 GLY B CA 1
ATOM 3952 C C . GLY B 1 157 ? 12.883 23.875 25.266 1 97.81 157 GLY B C 1
ATOM 3953 O O . GLY B 1 157 ? 12.578 24.578 26.234 1 97.81 157 GLY B O 1
ATOM 3954 N N . GLY B 1 158 ? 12.023 23.5 24.297 1 98.5 158 GLY B N 1
ATOM 3955 C CA . GLY B 1 158 ? 10.625 23.859 24.453 1 98.5 158 GLY B CA 1
ATOM 3956 C C . GLY B 1 158 ? 9.961 23.188 25.641 1 98.5 158 GLY B C 1
ATOM 3957 O O . GLY B 1 158 ? 10.531 22.266 26.234 1 98.5 158 GLY B O 1
ATOM 3958 N N . LYS B 1 159 ? 8.789 23.703 26.016 1 98.75 159 LYS B N 1
ATOM 3959 C CA . LYS B 1 159 ? 8.055 23.188 27.156 1 98.75 159 LYS B CA 1
ATOM 3960 C C . LYS B 1 159 ? 6.617 22.828 26.781 1 98.75 159 LYS B C 1
ATOM 3962 O O . LYS B 1 159 ? 6.098 23.328 25.781 1 98.75 159 LYS B O 1
ATOM 3967 N N . LEU B 1 160 ? 6.074 21.953 27.531 1 98.81 160 LEU B N 1
ATOM 3968 C CA . LEU B 1 160 ? 4.664 21.594 27.422 1 98.81 160 LEU B CA 1
ATOM 3969 C C . LEU B 1 160 ? 3.914 21.938 28.703 1 98.81 160 LEU B C 1
ATOM 3971 O O . LEU B 1 160 ? 4.441 21.766 29.812 1 98.81 160 LEU B O 1
ATOM 3975 N N . ARG B 1 161 ? 2.809 22.5 28.516 1 98.75 161 ARG B N 1
ATOM 3976 C CA . ARG B 1 161 ? 1.935 22.812 29.641 1 98.75 161 ARG B CA 1
ATOM 3977 C C . ARG B 1 161 ? 0.51 22.328 29.391 1 98.75 161 ARG B C 1
ATOM 3979 O O . ARG B 1 161 ? -0.148 22.797 28.453 1 98.75 161 ARG B O 1
ATOM 3986 N N . ASN B 1 162 ? 0.042 21.375 30.219 1 98.5 162 ASN B N 1
ATOM 3987 C CA . ASN B 1 162 ? -1.322 20.875 30.125 1 98.5 162 ASN B CA 1
ATOM 3988 C C . ASN B 1 162 ? -2.303 21.75 30.891 1 98.5 162 ASN B C 1
ATOM 3990 O O . ASN B 1 162 ? -2.367 21.688 32.125 1 98.5 162 ASN B O 1
ATOM 3994 N N . LYS B 1 163 ? -3.027 22.578 30.172 1 97.88 163 LYS B N 1
ATOM 3995 C CA . LYS B 1 163 ? -3.947 23.547 30.766 1 97.88 163 LYS B CA 1
ATOM 3996 C C . LYS B 1 163 ? -5.078 23.891 29.797 1 97.88 163 LYS B C 1
ATOM 3998 O O . LYS B 1 163 ? -4.84 24.141 28.625 1 97.88 163 LYS B O 1
ATOM 4003 N N . LYS B 1 164 ? -6.273 23.844 30.266 1 96.94 164 LYS B N 1
ATOM 4004 C CA . LYS B 1 164 ? -7.406 24.359 29.516 1 96.94 164 LYS B CA 1
ATOM 4005 C C . LYS B 1 164 ? -7.531 25.875 29.688 1 96.94 164 LYS B C 1
ATOM 4007 O O . LYS B 1 164 ? -7.609 26.375 30.812 1 96.94 164 LYS B O 1
ATOM 4012 N N . ILE B 1 165 ? -7.539 26.594 28.625 1 96.44 165 ILE B N 1
ATOM 4013 C CA . ILE B 1 165 ? -7.609 28.047 28.641 1 96.44 165 ILE B CA 1
ATOM 4014 C C . ILE B 1 165 ? -9.055 28.5 28.422 1 96.44 165 ILE B C 1
ATOM 4016 O O . ILE B 1 165 ? -9.727 28.016 27.5 1 96.44 165 ILE B O 1
ATOM 4020 N N . GLN B 1 166 ? -9.492 29.422 29.203 1 95 166 GLN B N 1
ATOM 4021 C CA . GLN B 1 166 ? -10.859 29.922 29.109 1 95 166 GLN B CA 1
ATOM 4022 C C . GLN B 1 166 ? -10.906 31.25 28.344 1 95 166 GLN B C 1
ATOM 4024 O O . GLN B 1 166 ? -11.922 31.578 27.734 1 95 166 GLN B O 1
ATOM 4029 N N . ASN B 1 167 ? -9.812 31.953 28.547 1 93.75 167 ASN B N 1
ATOM 4030 C CA . ASN B 1 167 ? -9.695 33.281 27.938 1 93.75 167 ASN B CA 1
ATOM 4031 C C . ASN B 1 167 ? -8.273 33.562 27.469 1 93.75 167 ASN B C 1
ATOM 4033 O O . ASN B 1 167 ? -7.309 33.188 28.156 1 93.75 167 ASN B O 1
ATOM 4037 N N . MET B 1 168 ? -8.172 34.188 26.312 1 93.19 168 MET B N 1
ATOM 4038 C CA . MET B 1 168 ? -6.867 34.438 25.703 1 93.19 168 MET B CA 1
ATOM 4039 C C . MET B 1 168 ? -6.008 35.312 26.625 1 93.19 168 MET B C 1
ATOM 4041 O O . MET B 1 168 ? -4.777 35.219 26.578 1 93.19 168 MET B O 1
ATOM 4045 N N . ASP B 1 169 ? -6.621 36.062 27.469 1 92.88 169 ASP B N 1
ATOM 4046 C CA . ASP B 1 169 ? -5.91 36.969 28.359 1 92.88 169 ASP B CA 1
ATOM 4047 C C . ASP B 1 169 ? -5.016 36.188 29.328 1 92.88 169 ASP B C 1
ATOM 4049 O O . ASP B 1 169 ? -3.963 36.688 29.734 1 92.88 169 ASP B O 1
ATOM 4053 N N . GLU B 1 170 ? -5.508 35 29.641 1 93.94 170 GLU B N 1
ATOM 4054 C CA . GLU B 1 170 ? -4.688 34.156 30.5 1 93.94 170 GLU B CA 1
ATOM 4055 C C . GLU B 1 170 ? -3.283 33.969 29.938 1 93.94 170 GLU B C 1
ATOM 4057 O O . GLU B 1 170 ? -2.311 33.906 30.688 1 93.94 170 GLU B O 1
ATOM 4062 N N . LEU B 1 171 ? -3.205 33.938 28.625 1 95.56 171 LEU B N 1
ATOM 4063 C CA . LEU B 1 171 ? -1.927 33.688 27.969 1 95.56 171 LEU B CA 1
ATOM 4064 C C . LEU B 1 171 ? -1.222 35 27.625 1 95.56 171 LEU B C 1
ATOM 4066 O O . LEU B 1 171 ? 0.002 35.094 27.75 1 95.56 171 LEU B O 1
ATOM 4070 N N . THR B 1 172 ? -1.988 36 27.219 1 93.19 172 THR B N 1
ATOM 4071 C CA . THR B 1 172 ? -1.377 37.25 26.781 1 93.19 172 THR B CA 1
ATOM 4072 C C . THR B 1 172 ? -0.755 37.969 27.969 1 93.19 172 THR B C 1
ATOM 4074 O O . THR B 1 172 ? 0.114 38.844 27.797 1 93.19 172 THR B O 1
ATOM 4077 N N . GLU B 1 173 ? -1.121 37.656 29.156 1 91.81 173 GLU B N 1
ATOM 4078 C CA . GLU B 1 173 ? -0.524 38.25 30.359 1 91.81 173 GLU B CA 1
ATOM 4079 C C . GLU B 1 173 ? 0.789 37.562 30.719 1 91.81 173 GLU B C 1
ATOM 4081 O O . GLU B 1 173 ? 1.625 38.125 31.422 1 91.81 173 GLU B O 1
ATOM 4086 N N . GLU B 1 174 ? 0.901 36.406 30.234 1 92.56 174 GLU B N 1
ATOM 4087 C CA . GLU B 1 174 ? 2.051 35.594 30.641 1 92.56 174 GLU B CA 1
ATOM 4088 C C . GLU B 1 174 ? 3.102 35.531 29.531 1 92.56 174 GLU B C 1
ATOM 4090 O O . GLU B 1 174 ? 4.297 35.406 29.812 1 92.56 174 GLU B O 1
ATOM 4095 N N . TYR B 1 175 ? 2.695 35.656 28.312 1 94.88 175 TYR B N 1
ATOM 4096 C CA . TYR B 1 175 ? 3.594 35.469 27.172 1 94.88 175 TYR B CA 1
ATOM 4097 C C . TYR B 1 175 ? 3.637 36.719 26.297 1 94.88 175 TYR B C 1
ATOM 4099 O O . TYR B 1 175 ? 2.689 37.531 26.297 1 94.88 175 TYR B O 1
ATOM 4107 N N . ASP B 1 176 ? 4.738 36.969 25.594 1 92.88 176 ASP B N 1
ATOM 4108 C CA . ASP B 1 176 ? 4.902 38.125 24.703 1 92.88 176 ASP B CA 1
ATOM 4109 C C . ASP B 1 176 ? 4.121 37.938 23.406 1 92.88 176 ASP B C 1
ATOM 4111 O O . ASP B 1 176 ? 3.594 38.906 22.859 1 92.88 176 ASP B O 1
ATOM 4115 N N . ILE B 1 177 ? 4.156 36.719 22.875 1 96.31 177 ILE B N 1
ATOM 4116 C CA . ILE B 1 177 ? 3.414 36.344 21.688 1 96.31 177 ILE B CA 1
ATOM 4117 C C . ILE B 1 177 ? 2.631 35.062 21.938 1 96.31 177 ILE B C 1
ATOM 4119 O O . ILE B 1 177 ? 3.145 34.125 22.562 1 96.31 177 ILE B O 1
ATOM 4123 N N . VAL B 1 178 ? 1.36 35.031 21.531 1 97.69 178 VAL B N 1
ATOM 4124 C CA . VAL B 1 178 ? 0.529 33.844 21.594 1 97.69 178 VAL B CA 1
ATOM 4125 C C . VAL B 1 178 ? 0.165 33.406 20.172 1 97.69 178 VAL B C 1
ATOM 4127 O O . VAL B 1 178 ? -0.34 34.188 19.375 1 97.69 178 VAL B O 1
ATOM 4130 N N . VAL B 1 179 ? 0.51 32.188 19.844 1 98.75 179 VAL B N 1
ATOM 4131 C CA . VAL B 1 179 ? 0.078 31.562 18.594 1 98.75 179 VAL B CA 1
ATOM 4132 C C . VAL B 1 179 ? -1.129 30.672 18.859 1 98.75 179 VAL B C 1
ATOM 4134 O O . VAL B 1 179 ? -1.009 29.641 19.516 1 98.75 179 VAL B O 1
ATOM 4137 N N . ASN B 1 180 ? -2.248 31.062 18.328 1 98.75 180 ASN B N 1
ATOM 4138 C CA . ASN B 1 180 ? -3.51 30.375 18.578 1 98.75 180 ASN B CA 1
ATOM 4139 C C . ASN B 1 180 ? -3.766 29.281 17.547 1 98.75 180 ASN B C 1
ATOM 4141 O O . ASN B 1 180 ? -4.277 29.562 16.469 1 98.75 180 ASN B O 1
ATOM 4145 N N . CYS B 1 181 ? -3.518 28.078 17.906 1 98.69 181 CYS B N 1
ATOM 4146 C CA . CYS B 1 181 ? -3.779 26.875 17.109 1 98.69 181 CYS B CA 1
ATOM 4147 C C . CYS B 1 181 ? -4.797 25.984 17.812 1 98.69 181 CYS B C 1
ATOM 4149 O O . CYS B 1 181 ? -4.652 24.75 17.797 1 98.69 181 CYS B O 1
ATOM 4151 N N . SER B 1 182 ? -5.816 26.484 18.359 1 97.94 182 SER B N 1
ATOM 4152 C CA . SER B 1 182 ? -6.707 25.75 19.25 1 97.94 182 SER B CA 1
ATOM 4153 C C . SER B 1 182 ? -7.824 25.062 18.484 1 97.94 182 SER B C 1
ATOM 4155 O O . SER B 1 182 ? -8.766 24.531 19.078 1 97.94 182 SER B O 1
ATOM 4157 N N . GLY B 1 183 ? -7.742 25.062 17.125 1 96.25 183 GLY B N 1
ATOM 4158 C CA . GLY B 1 183 ? -8.766 24.391 16.344 1 96.25 183 GLY B CA 1
ATOM 4159 C C . GLY B 1 183 ? -10.172 24.859 16.672 1 96.25 183 GLY B C 1
ATOM 4160 O O . GLY B 1 183 ? -10.453 26.062 16.641 1 96.25 183 GLY B O 1
ATOM 4161 N N . MET B 1 184 ? -11.07 23.953 17.062 1 95.19 184 MET B N 1
ATOM 4162 C CA . MET B 1 184 ? -12.461 24.281 17.359 1 95.19 184 MET B CA 1
ATOM 4163 C C . MET B 1 184 ? -12.547 25.156 18.609 1 95.19 184 MET B C 1
ATOM 4165 O O . MET B 1 184 ? -13.531 25.875 18.797 1 95.19 184 MET B O 1
ATOM 4169 N N . GLY B 1 185 ? -11.523 25.109 19.438 1 95.81 185 GLY B N 1
ATOM 4170 C CA . GLY B 1 185 ? -11.5 25.938 20.641 1 95.81 185 GLY B CA 1
ATOM 4171 C C . GLY B 1 185 ? -11.523 27.422 20.344 1 95.81 185 GLY B C 1
ATOM 4172 O O . GLY B 1 185 ? -11.945 28.219 21.172 1 95.81 185 GLY B O 1
ATOM 4173 N N . ALA B 1 186 ? -11.094 27.734 19.141 1 96.88 186 ALA B N 1
ATOM 4174 C CA . ALA B 1 186 ? -11.055 29.141 18.75 1 96.88 186 ALA B CA 1
ATOM 4175 C C . ALA B 1 186 ? -12.461 29.719 18.641 1 96.88 186 ALA B C 1
ATOM 4177 O O . ALA B 1 186 ? -12.641 30.938 18.672 1 96.88 186 ALA B O 1
ATOM 4178 N N . ASN B 1 187 ? -13.414 28.781 18.359 1 95.62 187 ASN B N 1
ATOM 4179 C CA . ASN B 1 187 ? -14.789 29.25 18.281 1 95.62 187 ASN B CA 1
ATOM 4180 C C . ASN B 1 187 ? -15.18 30.047 19.516 1 95.62 187 ASN B C 1
ATOM 4182 O O . ASN B 1 187 ? -15.695 31.172 19.406 1 95.62 187 ASN B O 1
ATOM 4186 N N . GLN B 1 188 ? -14.891 29.594 20.672 1 94.25 188 GLN B N 1
ATOM 4187 C CA . GLN B 1 188 ? -15.211 30.266 21.922 1 94.25 188 GLN B CA 1
ATOM 4188 C C . GLN B 1 188 ? -14.141 31.297 22.297 1 94.25 188 GLN B C 1
ATOM 4190 O O . GLN B 1 188 ? -14.461 32.438 22.672 1 94.25 188 GLN B O 1
ATOM 4195 N N . LEU B 1 189 ? -12.875 30.938 22.188 1 96.06 189 LEU B N 1
ATOM 4196 C CA . LEU B 1 189 ? -11.766 31.75 22.656 1 96.06 189 LEU B CA 1
ATOM 4197 C C . LEU B 1 189 ? -11.711 33.062 21.875 1 96.06 189 LEU B C 1
ATOM 4199 O O . LEU B 1 189 ? -11.289 34.094 22.422 1 96.06 189 LEU B O 1
ATOM 4203 N N . CYS B 1 190 ? -12.133 33.031 20.594 1 95.06 190 CYS B N 1
ATOM 4204 C CA . CYS B 1 190 ? -12.016 34.188 19.734 1 95.06 190 CYS B CA 1
ATOM 4205 C C . CYS B 1 190 ? -13.391 34.719 19.312 1 95.06 190 CYS B C 1
ATOM 4207 O O . CYS B 1 190 ? -13.5 35.656 18.531 1 95.06 190 CYS B O 1
ATOM 4209 N N . ASN B 1 191 ? -14.484 34.125 19.781 1 95 191 ASN B N 1
ATOM 4210 C CA . ASN B 1 191 ? -15.828 34.469 19.328 1 95 191 ASN B CA 1
ATOM 4211 C C . ASN B 1 191 ? -15.914 34.531 17.812 1 95 191 ASN B C 1
ATOM 4213 O O . ASN B 1 191 ? -16.375 35.531 17.266 1 95 191 ASN B O 1
ATOM 4217 N N . ASP B 1 192 ? -15.273 33.625 17.156 1 96.19 192 ASP B N 1
ATOM 4218 C CA . ASP B 1 192 ? -15.227 33.594 15.703 1 96.19 192 ASP B CA 1
ATOM 4219 C C . ASP B 1 192 ? -16.469 32.906 15.125 1 96.19 192 ASP B C 1
ATOM 4221 O O . ASP B 1 192 ? -16.516 31.672 15.023 1 96.19 192 ASP B O 1
ATOM 4225 N N . SER B 1 193 ? -17.422 33.656 14.609 1 95.06 193 SER B N 1
ATOM 4226 C CA . SER B 1 193 ? -18.703 33.156 14.125 1 95.06 193 SER B CA 1
ATOM 4227 C C . SER B 1 193 ? -18.547 32.438 12.789 1 95.06 193 SER B C 1
ATOM 4229 O O . SER B 1 193 ? -19.453 31.75 12.336 1 95.06 193 SER B O 1
ATOM 4231 N N . ARG B 1 194 ? -17.406 32.562 12.211 1 95.69 194 ARG B N 1
ATOM 4232 C CA . ARG B 1 194 ? -17.172 31.922 10.922 1 95.69 194 ARG B CA 1
ATOM 4233 C C . ARG B 1 194 ? -16.609 30.516 11.094 1 95.69 194 ARG B C 1
ATOM 4235 O O . ARG B 1 194 ? -16.531 29.75 10.133 1 95.69 194 ARG B O 1
ATOM 4242 N N . LEU B 1 195 ? -16.219 30.141 12.297 1 97.12 195 LEU B N 1
ATOM 4243 C CA . LEU B 1 195 ? -15.664 28.812 12.586 1 97.12 195 LEU B CA 1
ATOM 4244 C C . LEU B 1 195 ? -16.766 27.844 12.969 1 97.12 195 LEU B C 1
ATOM 4246 O O . LEU B 1 195 ? -17.453 28.047 13.969 1 97.12 195 LEU B O 1
ATOM 4250 N N . HIS B 1 196 ? -16.938 26.797 12.156 1 96.44 196 HIS B N 1
ATOM 4251 C CA . HIS B 1 196 ? -17.969 25.797 12.375 1 96.44 196 HIS B CA 1
ATOM 4252 C C . HIS B 1 196 ? -17.391 24.391 12.352 1 96.44 196 HIS B C 1
ATOM 4254 O O . HIS B 1 196 ? -16.406 24.125 11.648 1 96.44 196 HIS B O 1
ATOM 4260 N N . PRO B 1 197 ? -18.031 23.5 13.133 1 96.69 197 PRO B N 1
ATOM 4261 C CA . PRO B 1 197 ? -17.609 22.109 13.016 1 96.69 197 PRO B CA 1
ATOM 4262 C C . PRO B 1 197 ? -18.078 21.453 11.727 1 96.69 197 PRO B C 1
ATOM 4264 O O . PRO B 1 197 ? -19.234 21.625 11.328 1 96.69 197 PRO B O 1
ATOM 4267 N N . LEU B 1 198 ? -17.234 20.875 11.07 1 95.88 198 LEU B N 1
ATOM 4268 C CA . LEU B 1 198 ? -17.578 19.875 10.062 1 95.88 198 LEU B CA 1
ATOM 4269 C C . LEU B 1 198 ? -17.422 18.453 10.617 1 95.88 198 LEU B C 1
ATOM 4271 O O . LEU B 1 198 ? -16.328 17.922 10.656 1 95.88 198 LEU B O 1
ATOM 4275 N N . ARG B 1 199 ? -18.531 17.922 11 1 96.94 199 ARG B N 1
ATOM 4276 C CA . ARG B 1 199 ? -18.547 16.609 11.648 1 96.94 199 ARG B CA 1
ATOM 4277 C C . ARG B 1 199 ? -18.125 15.508 10.672 1 96.94 199 ARG B C 1
ATOM 4279 O O . ARG B 1 199 ? -18.641 15.445 9.555 1 96.94 199 ARG B O 1
ATOM 4286 N N . GLY B 1 200 ? -17.125 14.758 11.086 1 96.19 200 GLY B N 1
ATOM 4287 C CA . GLY B 1 200 ? -16.672 13.609 10.32 1 96.19 200 GLY B CA 1
ATOM 4288 C C . GLY B 1 200 ? -16.766 12.305 11.094 1 96.19 200 GLY B C 1
ATOM 4289 O O . GLY B 1 200 ? -16.359 12.234 12.25 1 96.19 200 GLY B O 1
ATOM 4290 N N . GLN B 1 201 ? -17.391 11.312 10.508 1 97.38 201 GLN B N 1
ATOM 4291 C CA . GLN B 1 201 ? -17.406 9.953 11.031 1 97.38 201 GLN B CA 1
ATOM 4292 C C . GLN B 1 201 ? -16.672 9 10.094 1 97.38 201 GLN B C 1
ATOM 4294 O O . GLN B 1 201 ? -16.875 9.039 8.875 1 97.38 201 GLN B O 1
ATOM 4299 N N . VAL B 1 202 ? -15.727 8.195 10.664 1 97.81 202 VAL B N 1
ATOM 4300 C CA . VAL B 1 202 ? -14.977 7.223 9.875 1 97.81 202 VAL B CA 1
ATOM 4301 C C . VAL B 1 202 ? -14.93 5.887 10.617 1 97.81 202 VAL B C 1
ATOM 4303 O O . VAL B 1 202 ? -15.297 5.809 11.789 1 97.81 202 VAL B O 1
ATOM 4306 N N . ILE B 1 203 ? -14.562 4.91 9.891 1 98.56 203 ILE B N 1
ATOM 4307 C CA . ILE B 1 203 ? -14.328 3.578 10.445 1 98.56 203 ILE B CA 1
ATOM 4308 C C . ILE B 1 203 ? -12.891 3.148 10.148 1 98.56 203 ILE B C 1
ATOM 4310 O O . ILE B 1 203 ? -12.383 3.354 9.047 1 98.56 203 ILE B O 1
ATOM 4314 N N . LYS B 1 204 ? -12.211 2.646 11.148 1 98.44 204 LYS B N 1
ATOM 4315 C CA . LYS B 1 204 ? -10.914 1.993 10.961 1 98.44 204 LYS B CA 1
ATOM 4316 C C . LYS B 1 204 ? -11.078 0.481 10.836 1 98.44 204 LYS B C 1
ATOM 4318 O O . LYS B 1 204 ? -11.727 -0.151 11.672 1 98.44 204 LYS B O 1
ATOM 4323 N N . VAL B 1 205 ? -10.492 -0.069 9.758 1 98.75 205 VAL B N 1
ATOM 4324 C CA . VAL B 1 205 ? -10.609 -1.508 9.547 1 98.75 205 VAL B CA 1
ATOM 4325 C C . VAL B 1 205 ? -9.227 -2.123 9.352 1 98.75 205 VAL B C 1
ATOM 4327 O O . VAL B 1 205 ? -8.273 -1.424 8.992 1 98.75 205 VAL B O 1
ATOM 4330 N N . ALA B 1 206 ? -9.094 -3.402 9.672 1 98.44 206 ALA B N 1
ATOM 4331 C CA . ALA B 1 206 ? -7.895 -4.176 9.352 1 98.44 206 ALA B CA 1
ATOM 4332 C C . ALA B 1 206 ? -7.98 -4.762 7.945 1 98.44 206 ALA B C 1
ATOM 4334 O O . ALA B 1 206 ? -8.625 -5.793 7.734 1 98.44 206 ALA B O 1
ATOM 4335 N N . ALA B 1 207 ? -7.355 -4.184 7.012 1 98.56 207 ALA B N 1
ATOM 4336 C CA . ALA B 1 207 ? -7.32 -4.621 5.621 1 98.56 207 ALA B CA 1
ATOM 4337 C C . ALA B 1 207 ? -5.941 -4.406 5.008 1 98.56 207 ALA B C 1
ATOM 4339 O O . ALA B 1 207 ? -5.789 -3.639 4.055 1 98.56 207 ALA B O 1
ATOM 4340 N N . PRO B 1 208 ? -4.945 -5.133 5.52 1 97.94 208 PRO B N 1
ATOM 4341 C CA . PRO B 1 208 ? -3.564 -4.895 5.098 1 97.94 208 PRO B CA 1
ATOM 4342 C C . PRO B 1 208 ? -3.338 -5.195 3.619 1 97.94 208 PRO B C 1
ATOM 4344 O O . PRO B 1 208 ? -2.299 -4.832 3.062 1 97.94 208 PRO B O 1
ATOM 4347 N N . TRP B 1 209 ? -4.332 -5.824 2.9 1 98.44 209 TRP B N 1
ATOM 4348 C CA . TRP B 1 209 ? -4.227 -6.133 1.479 1 98.44 209 TRP B CA 1
ATOM 4349 C C . TRP B 1 209 ? -4.578 -4.914 0.629 1 98.44 209 TRP B C 1
ATOM 4351 O O . TRP B 1 209 ? -4.395 -4.93 -0.59 1 98.44 209 TRP B O 1
ATOM 4361 N N . VAL B 1 210 ? -5.113 -3.896 1.21 1 98.81 210 VAL B N 1
ATOM 4362 C CA . VAL B 1 210 ? -5.43 -2.676 0.476 1 98.81 210 VAL B CA 1
ATOM 4363 C C . VAL B 1 210 ? -4.199 -1.773 0.419 1 98.81 210 VAL B C 1
ATOM 4365 O O . VAL B 1 210 ? -3.758 -1.251 1.444 1 98.81 210 VAL B O 1
ATOM 4368 N N . LYS B 1 211 ? -3.674 -1.565 -0.812 1 98.81 211 LYS B N 1
ATOM 4369 C CA . LYS B 1 211 ? -2.43 -0.817 -0.967 1 98.81 211 LYS B CA 1
ATOM 4370 C C . LYS B 1 211 ? -2.674 0.517 -1.668 1 98.81 211 LYS B C 1
ATOM 4372 O O . LYS B 1 211 ? -1.805 1.391 -1.671 1 98.81 211 LYS B O 1
ATOM 4377 N N . HIS B 1 212 ? -3.875 0.696 -2.271 1 98.94 212 HIS B N 1
ATOM 4378 C CA . HIS B 1 212 ? -4.227 1.924 -2.977 1 98.94 212 HIS B CA 1
ATOM 4379 C C . HIS B 1 212 ? -5.23 2.748 -2.18 1 98.94 212 HIS B C 1
ATOM 4381 O O . HIS B 1 212 ? -6.059 2.191 -1.453 1 98.94 212 HIS B O 1
ATOM 4387 N N . PHE B 1 213 ? -5.188 4.051 -2.334 1 98.88 213 PHE B N 1
ATOM 4388 C CA . PHE B 1 213 ? -6.309 4.855 -1.864 1 98.88 213 PHE B CA 1
ATOM 4389 C C . PHE B 1 213 ? -7.391 4.953 -2.932 1 98.88 213 PHE B C 1
ATOM 4391 O O . PHE B 1 213 ? -7.113 4.797 -4.121 1 98.88 213 PHE B O 1
ATOM 4398 N N . TYR B 1 214 ? -8.594 5.184 -2.543 1 98.62 214 TYR B N 1
ATOM 4399 C CA . TYR B 1 214 ? -9.742 5.438 -3.404 1 98.62 214 TYR B CA 1
ATOM 4400 C C . TYR B 1 214 ? -10.523 6.652 -2.924 1 98.62 214 TYR B C 1
ATOM 4402 O O . TYR B 1 214 ? -10.852 6.758 -1.739 1 98.62 214 TYR B O 1
ATOM 4410 N N . MET B 1 215 ? -10.719 7.57 -3.758 1 96.81 215 MET B N 1
ATOM 4411 C CA . MET B 1 215 ? -11.562 8.734 -3.504 1 96.81 215 MET B CA 1
ATOM 4412 C C . MET B 1 215 ? -12.703 8.82 -4.516 1 96.81 215 MET B C 1
ATOM 4414 O O . MET B 1 215 ? -12.477 8.719 -5.723 1 96.81 215 MET B O 1
ATOM 4418 N N . ASN B 1 216 ? -13.859 8.93 -4.051 1 95 216 ASN B N 1
ATOM 4419 C CA . ASN B 1 216 ? -15.031 9.117 -4.891 1 95 216 ASN B CA 1
ATOM 4420 C C . ASN B 1 216 ? -15.961 10.18 -4.316 1 95 216 ASN B C 1
ATOM 4422 O O . ASN B 1 216 ? -17.094 9.883 -3.938 1 95 216 ASN B O 1
ATOM 4426 N N . PRO B 1 217 ? -15.516 11.375 -4.25 1 88.5 217 PRO B N 1
ATOM 4427 C CA . PRO B 1 217 ? -16.328 12.438 -3.67 1 88.5 217 PRO B CA 1
ATOM 4428 C C . PRO B 1 217 ? -17.641 12.648 -4.422 1 88.5 217 PRO B C 1
ATOM 4430 O O . PRO B 1 217 ? -17.688 12.508 -5.645 1 88.5 217 PRO B O 1
ATOM 4433 N N . ASP B 1 218 ? -18.656 12.906 -3.691 1 83.19 218 ASP B N 1
ATOM 4434 C CA . ASP B 1 218 ? -19.953 13.289 -4.227 1 83.19 218 ASP B CA 1
ATOM 4435 C C . ASP B 1 218 ? -20.297 14.734 -3.879 1 83.19 218 ASP B C 1
ATOM 4437 O O . ASP B 1 218 ? -20.781 15.023 -2.789 1 83.19 218 ASP B O 1
ATOM 4441 N N . PRO B 1 219 ? -20.188 15.617 -4.816 1 77.69 219 PRO B N 1
ATOM 4442 C CA . PRO B 1 219 ? -20.406 17.031 -4.508 1 77.69 219 PRO B CA 1
ATOM 4443 C C . PRO B 1 219 ? -21.875 17.359 -4.254 1 77.69 219 PRO B C 1
ATOM 4445 O O . PRO B 1 219 ? -22.203 18.422 -3.742 1 77.69 219 PRO B O 1
ATOM 4448 N N . THR B 1 220 ? -22.734 16.469 -4.609 1 79.88 220 THR B N 1
ATOM 4449 C CA . THR B 1 220 ? -24.156 16.75 -4.492 1 79.88 220 THR B CA 1
ATOM 4450 C C . THR B 1 220 ? -24.656 16.453 -3.08 1 79.88 220 THR B C 1
ATOM 4452 O O . THR B 1 220 ? -25.781 16.844 -2.715 1 79.88 220 THR B O 1
ATOM 4455 N N . ASP B 1 221 ? -23.844 15.844 -2.35 1 79.94 221 ASP B N 1
ATOM 4456 C CA . ASP B 1 221 ? -24.203 15.5 -0.974 1 79.94 221 ASP B CA 1
ATOM 4457 C C . ASP B 1 221 ? -23.062 15.828 -0.018 1 79.94 221 ASP B C 1
ATOM 4459 O O . ASP B 1 221 ? -22.141 15.016 0.178 1 79.94 221 ASP B O 1
ATOM 4463 N N . ASP B 1 222 ? -23.234 16.906 0.573 1 71.75 222 ASP B N 1
ATOM 4464 C CA . ASP B 1 222 ? -22.141 17.438 1.38 1 71.75 222 ASP B CA 1
ATOM 4465 C C . ASP B 1 222 ? -21.938 16.594 2.643 1 71.75 222 ASP B C 1
ATOM 4467 O O . ASP B 1 222 ? -20.953 16.766 3.354 1 71.75 222 ASP B O 1
ATOM 4471 N N . HIS B 1 223 ? -22.812 15.711 2.76 1 79.56 223 HIS B N 1
ATOM 4472 C CA . HIS B 1 223 ? -22.719 14.891 3.965 1 79.56 223 HIS B CA 1
ATOM 4473 C C . HIS B 1 223 ? -21.984 13.586 3.689 1 79.56 223 HIS B C 1
ATOM 4475 O O . HIS B 1 223 ? -21.531 12.914 4.621 1 79.56 223 HIS B O 1
ATOM 4481 N N . LYS B 1 224 ? -21.875 13.398 2.361 1 85.88 224 LYS B N 1
ATOM 4482 C CA . LYS B 1 224 ? -21.344 12.078 2.016 1 85.88 224 LYS B CA 1
ATOM 4483 C C . LYS B 1 224 ? -19.938 12.188 1.418 1 85.88 224 LYS B C 1
ATOM 4485 O O . LYS B 1 224 ? -19.734 12.883 0.419 1 85.88 224 LYS B O 1
ATOM 4490 N N . GLU B 1 225 ? -19.094 11.68 2.057 1 90.19 225 GLU B N 1
ATOM 4491 C CA . GLU B 1 225 ? -17.734 11.492 1.568 1 90.19 225 GLU B CA 1
ATOM 4492 C C . GLU B 1 225 ? -17.406 10.008 1.405 1 90.19 225 GLU B C 1
ATOM 4494 O O . GLU B 1 225 ? -17.781 9.188 2.248 1 90.19 225 GLU B O 1
ATOM 4499 N N . VAL B 1 226 ? -16.859 9.594 0.246 1 95.25 226 VAL B N 1
ATOM 4500 C CA . VAL B 1 226 ? -16.516 8.195 0.018 1 95.25 226 VAL B CA 1
ATOM 4501 C C . VAL B 1 226 ? -15.031 8.07 -0.264 1 95.25 226 VAL B C 1
ATOM 4503 O O . VAL B 1 226 ? -14.547 8.523 -1.305 1 95.25 226 VAL B O 1
ATOM 4506 N N . TYR B 1 227 ? -14.359 7.414 0.675 1 97.5 227 TYR B N 1
ATOM 4507 C CA . TYR B 1 227 ? -12.93 7.234 0.456 1 97.5 227 TYR B CA 1
ATOM 4508 C C . TYR B 1 227 ? -12.406 6.023 1.221 1 97.5 227 TYR B C 1
ATOM 4510 O O . TYR B 1 227 ? -13.031 5.582 2.191 1 97.5 227 TYR B O 1
ATOM 4518 N N . ILE B 1 228 ? -11.359 5.453 0.784 1 98.81 228 ILE B N 1
ATOM 4519 C CA . ILE B 1 228 ? -10.562 4.383 1.37 1 98.81 228 ILE B CA 1
ATOM 4520 C C . ILE B 1 228 ? -9.094 4.816 1.445 1 98.81 228 ILE B C 1
ATOM 4522 O O . ILE B 1 228 ? -8.461 5.059 0.417 1 98.81 228 ILE B O 1
ATOM 4526 N N . LEU B 1 229 ? -8.523 4.922 2.633 1 98.81 229 LEU B N 1
ATOM 4527 C CA . LEU B 1 229 ? -7.172 5.438 2.83 1 98.81 229 LEU B CA 1
ATOM 4528 C C . LEU B 1 229 ? -6.324 4.453 3.629 1 98.81 229 LEU B C 1
ATOM 4530 O O . LEU B 1 229 ? -6.492 4.328 4.844 1 98.81 229 LEU B O 1
ATOM 4534 N N . PRO B 1 230 ? -5.395 3.783 2.984 1 98.75 230 PRO B N 1
ATOM 4535 C CA . PRO B 1 230 ? -4.633 2.725 3.652 1 98.75 230 PRO B CA 1
ATOM 4536 C C . PRO B 1 230 ? -3.43 3.262 4.426 1 98.75 230 PRO B C 1
ATOM 4538 O O . PRO B 1 230 ? -2.402 3.594 3.83 1 98.75 230 PRO B O 1
ATOM 4541 N N . GLY B 1 231 ? -3.562 3.309 5.723 1 97.88 231 GLY B N 1
ATOM 4542 C CA . GLY B 1 231 ? -2.436 3.604 6.594 1 97.88 231 GLY B CA 1
ATOM 4543 C C . GLY B 1 231 ? -1.568 2.393 6.879 1 97.88 231 GLY B C 1
ATOM 4544 O O . GLY B 1 231 ? -1.762 1.33 6.285 1 97.88 231 GLY B O 1
ATOM 4545 N N . PRO B 1 232 ? -0.602 2.605 7.742 1 96.19 232 PRO B N 1
ATOM 4546 C CA . PRO B 1 232 ? 0.298 1.484 8.016 1 96.19 232 PRO B CA 1
ATOM 4547 C C . PRO B 1 232 ? -0.381 0.359 8.797 1 96.19 232 PRO B C 1
ATOM 4549 O O . PRO B 1 232 ? -0.182 -0.818 8.484 1 96.19 232 PRO B O 1
ATOM 4552 N N . ASP B 1 233 ? -1.229 0.735 9.703 1 95 233 ASP B N 1
ATOM 4553 C CA . ASP B 1 233 ? -1.765 -0.292 10.594 1 95 233 ASP B CA 1
ATOM 4554 C C . ASP B 1 233 ? -3.244 -0.544 10.305 1 95 233 ASP B C 1
ATOM 4556 O O . ASP B 1 233 ? -3.771 -1.609 10.633 1 95 233 ASP B O 1
ATOM 4560 N N . THR B 1 234 ? -3.918 0.476 9.852 1 97.56 234 THR B N 1
ATOM 4561 C CA . THR B 1 234 ? -5.344 0.377 9.562 1 97.56 234 THR B CA 1
ATOM 4562 C C . THR B 1 234 ? -5.68 1.08 8.25 1 97.56 234 THR B C 1
ATOM 4564 O O . THR B 1 234 ? -4.875 1.856 7.734 1 97.56 234 THR B O 1
ATOM 4567 N N . VAL B 1 235 ? -6.762 0.708 7.73 1 98.69 235 VAL B N 1
ATOM 4568 C CA . VAL B 1 235 ? -7.367 1.426 6.613 1 98.69 235 VAL B CA 1
ATOM 4569 C C . VAL B 1 235 ? -8.523 2.283 7.117 1 98.69 235 VAL B C 1
ATOM 4571 O O . VAL B 1 235 ? -9.43 1.783 7.793 1 98.69 235 VAL B O 1
ATOM 4574 N N . THR B 1 236 ? -8.438 3.57 6.859 1 98.69 236 THR B N 1
ATOM 4575 C CA . THR B 1 236 ? -9.547 4.457 7.188 1 98.69 236 THR B CA 1
ATOM 4576 C C . THR B 1 236 ? -10.57 4.492 6.059 1 98.69 236 THR B C 1
ATOM 4578 O O . THR B 1 236 ? -10.227 4.793 4.914 1 98.69 236 THR B O 1
ATOM 4581 N N . ILE B 1 237 ? -11.758 4.121 6.375 1 98.69 237 ILE B N 1
ATOM 4582 C CA . ILE B 1 237 ? -12.812 4.23 5.371 1 98.69 237 ILE B CA 1
ATOM 4583 C C . ILE B 1 237 ? -13.82 5.305 5.793 1 98.69 237 ILE B C 1
ATOM 4585 O O . ILE B 1 237 ? -14.109 5.457 6.98 1 98.69 237 ILE B O 1
ATOM 4589 N N . GLY B 1 238 ? -14.195 6.145 4.902 1 96.06 238 GLY B N 1
ATOM 4590 C CA . GLY B 1 238 ? -15.086 7.262 5.176 1 96.06 238 GLY B CA 1
ATOM 4591 C C . GLY B 1 238 ? -15.992 7.602 4.004 1 96.06 238 GLY B C 1
ATOM 4592 O O . GLY B 1 238 ? -15.883 7.004 2.932 1 96.06 238 GLY B O 1
ATOM 4593 N N . GLY B 1 239 ? -16.578 8.633 4.184 1 93.19 239 GLY B N 1
ATOM 4594 C CA . GLY B 1 239 ? -16.906 9.234 5.465 1 93.19 239 GLY B CA 1
ATOM 4595 C C . GLY B 1 239 ? -18.031 10.25 5.375 1 93.19 239 GLY B C 1
ATOM 4596 O O . GLY B 1 239 ? -18.906 10.141 4.516 1 93.19 239 GLY B O 1
ATOM 4597 N N . THR B 1 240 ? -18.062 11.133 6.438 1 94.38 240 THR B N 1
ATOM 4598 C CA . THR B 1 240 ? -19.094 12.164 6.457 1 94.38 240 THR B CA 1
ATOM 4599 C C . THR B 1 240 ? -18.469 13.555 6.504 1 94.38 240 THR B C 1
ATOM 4601 O O . THR B 1 240 ? -17.297 13.695 6.855 1 94.38 240 THR B O 1
ATOM 4604 N N . GLY B 1 241 ? -19.078 14.547 6.008 1 94.62 241 GLY B N 1
ATOM 4605 C CA . GLY B 1 241 ? -18.891 15.977 6.195 1 94.62 241 GLY B CA 1
ATOM 4606 C C . GLY B 1 241 ? -20.172 16.719 6.5 1 94.62 241 GLY B C 1
ATOM 4607 O O . GLY B 1 241 ? -20.844 17.188 5.586 1 94.62 241 GLY B O 1
ATOM 4608 N N . GLN B 1 242 ? -20.469 16.797 7.773 1 95.62 242 GLN B N 1
ATOM 4609 C CA . GLN B 1 242 ? -21.766 17.359 8.172 1 95.62 242 GLN B CA 1
ATOM 4610 C C . GLN B 1 242 ? -21.594 18.719 8.836 1 95.62 242 GLN B C 1
ATOM 4612 O O . GLN B 1 242 ? -21.141 18.797 9.984 1 95.62 242 GLN B O 1
ATOM 4617 N N . PHE B 1 243 ? -22.062 19.688 8.117 1 94.38 243 PHE B N 1
ATOM 4618 C CA . PHE B 1 243 ? -21.797 21.078 8.445 1 94.38 243 PHE B CA 1
ATOM 4619 C C . PHE B 1 243 ? -22.547 21.484 9.711 1 94.38 243 PHE B C 1
ATOM 4621 O O . PHE B 1 243 ? -23.734 21.172 9.867 1 94.38 243 PHE B O 1
ATOM 4628 N N . ASP B 1 244 ? -21.859 22.109 10.578 1 96.06 244 ASP B N 1
ATOM 4629 C CA . ASP B 1 244 ? -22.375 22.734 11.797 1 96.06 244 ASP B CA 1
ATOM 4630 C C . ASP B 1 244 ? -23.047 21.688 12.703 1 96.06 244 ASP B C 1
ATOM 4632 O O . ASP B 1 244 ? -24.078 21.969 13.312 1 96.06 244 ASP B O 1
ATOM 4636 N N . ASP B 1 245 ? -22.594 20.531 12.664 1 96.5 245 ASP B N 1
ATOM 4637 C CA . ASP B 1 245 ? -23.047 19.438 13.531 1 96.5 245 ASP B CA 1
ATOM 4638 C C . ASP B 1 245 ? -22.031 19.188 14.648 1 96.5 245 ASP B C 1
ATOM 4640 O O . ASP B 1 245 ? -20.906 18.734 14.383 1 96.5 245 ASP B O 1
ATOM 4644 N N . TRP B 1 246 ? -22.391 19.375 15.883 1 97 246 TRP B N 1
ATOM 4645 C CA . TRP B 1 246 ? -21.5 19.297 17.031 1 97 246 TRP B CA 1
ATOM 4646 C C . TRP B 1 246 ? -21.547 17.891 17.656 1 97 246 TRP B C 1
ATOM 4648 O O . TRP B 1 246 ? -20.844 17.609 18.625 1 97 246 TRP B O 1
ATOM 4658 N N . ASN B 1 247 ? -22.328 16.984 17.016 1 97 247 ASN B N 1
ATOM 4659 C CA . ASN B 1 247 ? -22.516 15.648 17.562 1 97 247 ASN B CA 1
ATOM 4660 C C . ASN B 1 247 ? -21.25 14.797 17.422 1 97 247 ASN B C 1
ATOM 4662 O O . ASN B 1 247 ? -20.781 14.586 16.312 1 97 247 ASN B O 1
ATOM 4666 N N . THR B 1 248 ? -20.719 14.242 18.547 1 96.81 248 THR B N 1
ATOM 4667 C CA . THR B 1 248 ? -19.484 13.461 18.484 1 96.81 248 THR B CA 1
ATOM 4668 C C . THR B 1 248 ? -19.781 11.977 18.656 1 96.81 248 THR B C 1
ATOM 4670 O O . THR B 1 248 ? -18.875 11.164 18.812 1 96.81 248 THR B O 1
ATOM 4673 N N . SER B 1 249 ? -21.062 11.641 18.656 1 98 249 SER B N 1
ATOM 4674 C CA . SER B 1 249 ? -21.453 10.234 18.812 1 98 249 SER B CA 1
ATOM 4675 C C . SER B 1 249 ? -21.531 9.531 17.469 1 98 249 SER B C 1
ATOM 4677 O O . SER B 1 249 ? -21.891 10.141 16.453 1 98 249 SER B O 1
ATOM 4679 N N . VAL B 1 250 ? -21.25 8.281 17.547 1 98.06 250 VAL B N 1
ATOM 4680 C CA . VAL B 1 250 ? -21.328 7.461 16.344 1 98.06 250 VAL B CA 1
ATOM 4681 C C . VAL B 1 250 ? -22.781 7.32 15.906 1 98.06 250 VAL B C 1
ATOM 4683 O O . VAL B 1 250 ? -23.672 7.113 16.734 1 98.06 250 VAL B O 1
ATOM 4686 N N . ASP B 1 251 ? -23.016 7.512 14.648 1 97.56 251 ASP B N 1
ATOM 4687 C CA . ASP B 1 251 ? -24.344 7.305 14.055 1 97.56 251 ASP B CA 1
ATOM 4688 C C . ASP B 1 251 ? -24.375 5.996 13.266 1 97.56 251 ASP B C 1
ATOM 4690 O O . ASP B 1 251 ? -23.578 5.785 12.352 1 97.56 251 ASP B O 1
ATOM 4694 N N . GLY B 1 252 ? -25.328 5.152 13.578 1 97.56 252 GLY B N 1
ATOM 4695 C CA . GLY B 1 252 ? -25.422 3.836 12.969 1 97.56 252 GLY B CA 1
ATOM 4696 C C . GLY B 1 252 ? -25.75 3.885 11.484 1 97.56 252 GLY B C 1
ATOM 4697 O O . GLY B 1 252 ? -25.25 3.068 10.711 1 97.56 252 GLY B O 1
ATOM 4698 N N . GLN B 1 253 ? -26.562 4.781 11.133 1 96.88 253 GLN B N 1
ATOM 4699 C CA . GLN B 1 253 ? -26.922 4.914 9.719 1 96.88 253 GLN B CA 1
ATOM 4700 C C . GLN B 1 253 ? -25.719 5.367 8.891 1 96.88 253 GLN B C 1
ATOM 4702 O O . GLN B 1 253 ? -25.5 4.875 7.785 1 96.88 253 GLN B O 1
ATOM 4707 N N . ASP B 1 254 ? -25 6.328 9.438 1 96.25 254 ASP B N 1
ATOM 4708 C CA . ASP B 1 254 ? -23.766 6.762 8.773 1 96.25 254 ASP B CA 1
ATOM 4709 C C . ASP B 1 254 ? -22.781 5.602 8.625 1 96.25 254 ASP B C 1
ATOM 4711 O O . ASP B 1 254 ? -22.172 5.434 7.566 1 96.25 254 ASP B O 1
ATOM 4715 N N . LYS B 1 255 ? -22.672 4.852 9.656 1 97 255 LYS B N 1
ATOM 4716 C CA . LYS B 1 255 ? -21.766 3.703 9.664 1 97 255 LYS B CA 1
ATOM 4717 C C . LYS B 1 255 ? -22.125 2.719 8.555 1 97 255 LYS B C 1
ATOM 4719 O O . LYS B 1 255 ? -21.25 2.279 7.805 1 97 255 LYS B O 1
ATOM 4724 N N . GLN B 1 256 ? -23.359 2.377 8.453 1 97.31 256 GLN B N 1
ATOM 4725 C CA . GLN B 1 256 ? -23.828 1.432 7.449 1 97.31 256 GLN B CA 1
ATOM 4726 C C . GLN B 1 256 ? -23.594 1.974 6.039 1 97.31 256 GLN B C 1
ATOM 4728 O O . GLN B 1 256 ? -23.156 1.243 5.148 1 97.31 256 GLN B O 1
ATOM 4733 N N . ARG B 1 257 ? -23.938 3.199 5.855 1 95.88 257 ARG B N 1
ATOM 4734 C CA . ARG B 1 257 ? -23.766 3.832 4.555 1 95.88 257 ARG B CA 1
ATOM 4735 C C . ARG B 1 257 ? -22.297 3.828 4.133 1 95.88 257 ARG B C 1
ATOM 4737 O O . ARG B 1 257 ? -21.984 3.541 2.979 1 95.88 257 ARG B O 1
ATOM 4744 N N . ILE B 1 258 ? -21.391 4.16 5.031 1 97.12 258 ILE B N 1
ATOM 4745 C CA . ILE B 1 258 ? -19.969 4.188 4.754 1 97.12 258 ILE B CA 1
ATOM 4746 C C . ILE B 1 258 ? -19.516 2.818 4.25 1 97.12 258 ILE B C 1
ATOM 4748 O O . ILE B 1 258 ? -18.875 2.717 3.197 1 97.12 258 ILE B O 1
ATOM 4752 N N . VAL B 1 259 ? -19.891 1.759 4.922 1 98.06 259 VAL B N 1
ATOM 4753 C CA . VAL B 1 259 ? -19.469 0.405 4.574 1 98.06 259 VAL B CA 1
ATOM 4754 C C . VAL B 1 259 ? -20.016 0.036 3.191 1 98.06 259 VAL B C 1
ATOM 4756 O O . VAL B 1 259 ? -19.266 -0.47 2.346 1 98.06 259 VAL B O 1
ATOM 4759 N N . GLU B 1 260 ? -21.25 0.357 2.936 1 97.12 260 GLU B N 1
ATOM 4760 C CA . GLU B 1 260 ? -21.859 0.017 1.655 1 97.12 260 GLU B CA 1
ATOM 4761 C C . GLU B 1 260 ? -21.172 0.743 0.502 1 97.12 260 GLU B C 1
ATOM 4763 O O . GLU B 1 260 ? -20.906 0.146 -0.542 1 97.12 260 GLU B O 1
ATOM 4768 N N . ASP B 1 261 ? -20.891 1.993 0.693 1 95.69 261 ASP B N 1
ATOM 4769 C CA . ASP B 1 261 ? -20.328 2.809 -0.372 1 95.69 261 ASP B CA 1
ATOM 4770 C C . ASP B 1 261 ? -18.891 2.365 -0.699 1 95.69 261 ASP B C 1
ATOM 4772 O O . ASP B 1 261 ? -18.531 2.256 -1.87 1 95.69 261 ASP B O 1
ATOM 4776 N N . VAL B 1 262 ? -18.109 2.096 0.331 1 97.75 262 VAL B N 1
ATOM 4777 C CA . VAL B 1 262 ? -16.719 1.754 0.064 1 97.75 262 VAL B CA 1
ATOM 4778 C C . VAL B 1 262 ? -16.625 0.348 -0.525 1 97.75 262 VAL B C 1
ATOM 4780 O O . VAL B 1 262 ? -15.734 0.051 -1.316 1 97.75 262 VAL B O 1
ATOM 4783 N N . CYS B 1 263 ? -17.562 -0.52 -0.198 1 97.94 263 CYS B N 1
ATOM 4784 C CA . CYS B 1 263 ? -17.562 -1.885 -0.712 1 97.94 263 CYS B CA 1
ATOM 4785 C C . CYS B 1 263 ? -17.922 -1.91 -2.195 1 97.94 263 CYS B C 1
ATOM 4787 O O . CYS B 1 263 ? -17.625 -2.883 -2.891 1 97.94 263 CYS B O 1
ATOM 4789 N N . LYS B 1 264 ? -18.531 -0.859 -2.711 1 96.44 264 LYS B N 1
ATOM 4790 C CA . LYS B 1 264 ? -18.766 -0.747 -4.148 1 96.44 264 LYS B CA 1
ATOM 4791 C C . LYS B 1 264 ? -17.453 -0.531 -4.902 1 96.44 264 LYS B C 1
ATOM 4793 O O . LYS B 1 264 ? -17.328 -0.921 -6.062 1 96.44 264 LYS B O 1
ATOM 4798 N N . LEU B 1 265 ? -16.484 0.093 -4.234 1 97.44 265 LEU B N 1
ATOM 4799 C CA . LEU B 1 265 ? -15.172 0.34 -4.832 1 97.44 265 LEU B CA 1
ATOM 4800 C C . LEU B 1 265 ? -14.242 -0.843 -4.605 1 97.44 265 LEU B C 1
ATOM 4802 O O . LEU B 1 265 ? -13.555 -1.286 -5.527 1 97.44 265 LEU B O 1
ATOM 4806 N N . VAL B 1 266 ? -14.211 -1.339 -3.396 1 98.56 266 VAL B N 1
ATOM 4807 C CA . VAL B 1 266 ? -13.367 -2.459 -2.986 1 98.56 266 VAL B CA 1
ATOM 4808 C C . VAL B 1 266 ? -14.211 -3.5 -2.254 1 98.56 266 VAL B C 1
ATOM 4810 O O . VAL B 1 266 ? -14.281 -3.496 -1.022 1 98.56 266 VAL B O 1
ATOM 4813 N N . PRO B 1 267 ? -14.75 -4.434 -2.908 1 98.5 267 PRO B N 1
ATOM 4814 C CA . PRO B 1 267 ? -15.719 -5.383 -2.344 1 98.5 267 PRO B CA 1
ATOM 4815 C C . PRO B 1 267 ? -15.133 -6.199 -1.193 1 98.5 267 PRO B C 1
ATOM 4817 O O . PRO B 1 267 ? -15.859 -6.59 -0.277 1 98.5 267 PRO B O 1
ATOM 4820 N N . SER B 1 268 ? -13.859 -6.426 -1.148 1 98.62 268 SER B N 1
ATOM 4821 C CA . SER B 1 268 ? -13.234 -7.262 -0.128 1 98.62 268 SER B CA 1
ATOM 4822 C C . SER B 1 268 ? -13.32 -6.609 1.248 1 98.62 268 SER B C 1
ATOM 4824 O O . SER B 1 268 ? -13.102 -7.266 2.268 1 98.62 268 SER B O 1
ATOM 4826 N N . LEU B 1 269 ? -13.633 -5.375 1.332 1 98.75 269 LEU B N 1
ATOM 4827 C CA . LEU B 1 269 ? -13.75 -4.688 2.615 1 98.75 269 LEU B CA 1
ATOM 4828 C C . LEU B 1 269 ? -14.984 -5.168 3.377 1 98.75 269 LEU B C 1
ATOM 4830 O O . LEU B 1 269 ? -15.117 -4.898 4.574 1 98.75 269 LEU B O 1
ATOM 4834 N N . ARG B 1 270 ? -15.859 -5.848 2.676 1 98 270 ARG B N 1
ATOM 4835 C CA . ARG B 1 270 ? -17.062 -6.383 3.305 1 98 270 ARG B CA 1
ATOM 4836 C C . ARG B 1 270 ? -16.703 -7.305 4.465 1 98 270 ARG B C 1
ATOM 4838 O O . ARG B 1 270 ? -17.438 -7.355 5.465 1 98 270 ARG B O 1
ATOM 4845 N N . THR B 1 271 ? -15.578 -7.922 4.375 1 95.56 271 THR B N 1
ATOM 4846 C CA . THR B 1 271 ? -15.227 -8.898 5.395 1 95.56 271 THR B CA 1
ATOM 4847 C C . THR B 1 271 ? -14.062 -8.398 6.246 1 95.56 271 THR B C 1
ATOM 4849 O O . THR B 1 271 ? -13.516 -9.148 7.062 1 95.56 271 THR B O 1
ATOM 4852 N N . ALA B 1 272 ? -13.625 -7.184 6.039 1 98.12 272 ALA B N 1
ATOM 4853 C CA . ALA B 1 272 ? -12.516 -6.645 6.824 1 98.12 272 ALA B CA 1
ATOM 4854 C C . ALA B 1 272 ? -12.906 -6.5 8.297 1 98.12 272 ALA B C 1
ATOM 4856 O O . ALA B 1 272 ? -14.031 -6.102 8.609 1 98.12 272 ALA B O 1
ATOM 4857 N N . LYS B 1 273 ? -12.062 -6.809 9.18 1 98.12 273 LYS B N 1
ATOM 4858 C CA . LYS B 1 273 ? -12.305 -6.648 10.609 1 98.12 273 LYS B CA 1
ATOM 4859 C C . LYS B 1 273 ? -12.414 -5.172 10.984 1 98.12 273 LYS B C 1
ATOM 4861 O O . LYS B 1 273 ? -11.508 -4.387 10.711 1 98.12 273 LYS B O 1
ATOM 4866 N N . ARG B 1 274 ? -13.5 -4.801 11.578 1 97.75 274 ARG B N 1
ATOM 4867 C CA . ARG B 1 274 ? -13.695 -3.443 12.07 1 97.75 274 ARG B CA 1
ATOM 4868 C C . ARG B 1 274 ? -12.945 -3.225 13.383 1 97.75 274 ARG B C 1
ATOM 4870 O O . ARG B 1 274 ? -13.062 -4.031 14.312 1 97.75 274 ARG B O 1
ATOM 4877 N N . LEU B 1 275 ? -12.266 -2.166 13.484 1 98.19 275 LEU B N 1
ATOM 4878 C CA . LEU B 1 275 ? -11.414 -1.941 14.648 1 98.19 275 LEU B CA 1
ATOM 4879 C C . LEU B 1 275 ? -11.938 -0.78 15.484 1 98.19 275 LEU B C 1
ATOM 4881 O O . LEU B 1 275 ? -11.859 -0.812 16.719 1 98.19 275 LEU B O 1
ATOM 4885 N N . GLN B 1 276 ? -12.438 0.237 14.797 1 97.31 276 GLN B N 1
ATOM 4886 C CA . GLN B 1 276 ? -12.828 1.443 15.516 1 97.31 276 GLN B CA 1
ATOM 4887 C C . G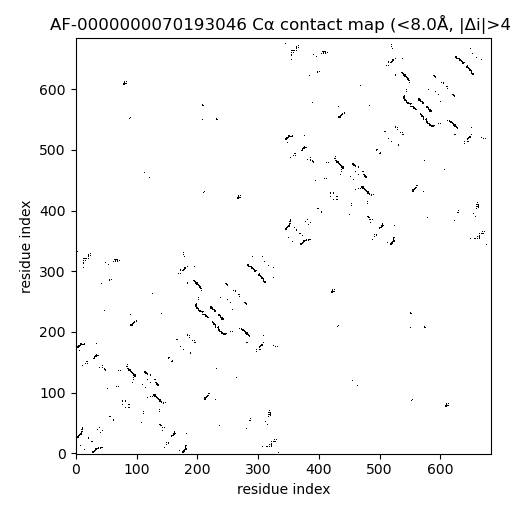LN B 1 276 ? -13.805 2.285 14.703 1 97.31 276 GLN B C 1
ATOM 4889 O O . GLN B 1 276 ? -13.641 2.441 13.492 1 97.31 276 GLN B O 1
ATOM 4894 N N . ASP B 1 277 ? -14.875 2.742 15.352 1 97.94 277 ASP B N 1
ATOM 4895 C CA . ASP B 1 277 ? -15.664 3.867 14.852 1 97.94 277 ASP B CA 1
ATOM 4896 C C . ASP B 1 277 ? -15.211 5.18 15.5 1 97.94 277 ASP B C 1
ATOM 4898 O O . ASP B 1 277 ? -15.023 5.246 16.719 1 97.94 277 ASP B O 1
ATOM 4902 N N . TRP B 1 278 ? -15.07 6.203 14.688 1 97.44 278 TRP B N 1
ATOM 4903 C CA . TRP B 1 278 ? -14.547 7.449 15.234 1 97.44 278 TRP B CA 1
ATOM 4904 C C . TRP B 1 278 ? -15.289 8.656 14.672 1 97.44 278 TRP B C 1
ATOM 4906 O O . TRP B 1 278 ? -15.594 8.695 13.477 1 97.44 278 TRP B O 1
ATOM 4916 N N . VAL B 1 279 ? -15.586 9.57 15.523 1 97.56 279 VAL B N 1
ATOM 4917 C CA . VAL B 1 279 ? -16.203 10.836 15.141 1 97.56 279 VAL B CA 1
ATOM 4918 C C . VAL B 1 279 ? -15.32 12 15.594 1 97.56 279 VAL B C 1
ATOM 4920 O O . VAL B 1 279 ? -14.797 11.992 16.703 1 97.56 279 VAL B O 1
ATOM 4923 N N . GLY B 1 280 ? -15.07 12.922 14.727 1 96.25 280 GLY B N 1
ATOM 4924 C CA . GLY B 1 280 ? -14.336 14.133 15.039 1 96.25 280 GLY B CA 1
ATOM 4925 C C . GLY B 1 280 ? -14.953 15.383 14.445 1 96.25 280 GLY B C 1
ATOM 4926 O O . GLY B 1 280 ? -15.75 15.297 13.508 1 96.25 280 GLY B O 1
ATOM 4927 N N . LEU B 1 281 ? -14.664 16.5 15.062 1 96.94 281 LEU B N 1
ATOM 4928 C CA . LEU B 1 281 ? -15.148 17.797 14.602 1 96.94 281 LEU B CA 1
ATOM 4929 C C . LEU B 1 281 ? -14.031 18.594 13.938 1 96.94 281 LEU B C 1
ATOM 4931 O O . LEU B 1 281 ? -13.195 19.172 14.625 1 96.94 281 LEU B O 1
ATOM 4935 N N . ARG B 1 282 ? -14.008 18.672 12.625 1 96.06 282 ARG B N 1
ATOM 4936 C CA . ARG B 1 282 ? -13.03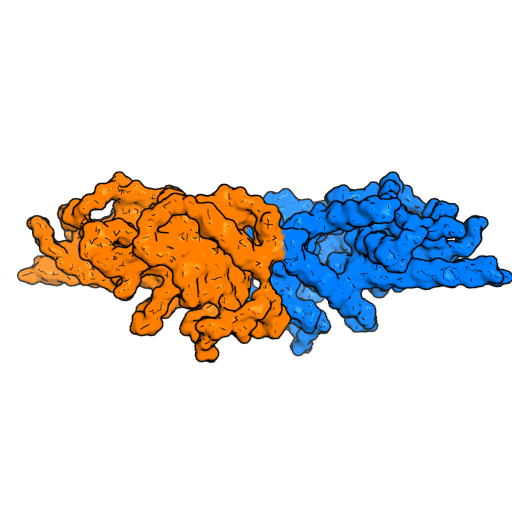1 19.453 11.867 1 96.06 282 ARG B CA 1
ATOM 4937 C C . ARG B 1 282 ? -13.305 20.953 11.984 1 96.06 282 ARG B C 1
ATOM 4939 O O . ARG B 1 282 ? -14.445 21.391 11.805 1 96.06 282 ARG B O 1
ATOM 4946 N N . PRO B 1 283 ? -12.344 21.656 12.297 1 96.56 283 PRO B N 1
ATOM 4947 C CA . PRO B 1 283 ? -12.555 23.109 12.414 1 96.56 283 PRO B CA 1
ATOM 4948 C C . PRO B 1 283 ? -12.594 23.812 11.055 1 96.56 283 PRO B C 1
ATOM 4950 O O . PRO B 1 283 ? -11.547 24.156 10.508 1 96.56 283 PRO B O 1
ATOM 4953 N N . LEU B 1 284 ? -13.766 24.078 10.539 1 95.38 284 LEU B N 1
ATOM 4954 C CA . LEU B 1 284 ? -13.945 24.672 9.227 1 95.38 284 LEU B CA 1
ATOM 4955 C C . LEU B 1 284 ? -14.141 26.188 9.344 1 95.38 284 LEU B C 1
ATOM 4957 O O . LEU B 1 284 ? -15.039 26.641 10.047 1 95.38 284 LEU B O 1
ATOM 4961 N N . ARG B 1 285 ? -13.305 26.875 8.719 1 93.94 285 ARG B N 1
ATOM 4962 C CA . ARG B 1 285 ? -13.422 28.328 8.57 1 93.94 285 ARG B CA 1
ATOM 4963 C C . ARG B 1 285 ? -13.078 28.75 7.148 1 93.94 285 ARG B C 1
ATOM 4965 O O . ARG B 1 285 ? -12.102 28.266 6.562 1 93.94 285 ARG B O 1
ATOM 4972 N N . SER B 1 286 ? -13.836 29.641 6.559 1 88.88 286 SER B N 1
ATOM 4973 C CA . SER B 1 286 ? -13.539 30.172 5.238 1 88.88 286 SER B CA 1
ATOM 4974 C C . SER B 1 286 ? -13.383 31.688 5.289 1 88.88 286 SER B C 1
ATOM 4976 O O . SER B 1 286 ? -14.328 32.406 5.598 1 88.88 286 SER B O 1
ATOM 4978 N N . PRO B 1 287 ? -12.266 32.094 5.074 1 91.31 287 PRO B N 1
ATOM 4979 C CA . PRO B 1 287 ? -11.008 31.391 4.832 1 91.31 287 PRO B CA 1
ATOM 4980 C C . PRO B 1 287 ? -10.336 30.922 6.121 1 91.31 287 PRO B C 1
ATOM 4982 O O . PRO B 1 287 ? -10.711 31.359 7.211 1 91.31 287 PRO B O 1
ATOM 4985 N N . VAL B 1 288 ? -9.344 30.078 5.926 1 94.25 288 VAL B N 1
ATOM 4986 C CA . VAL B 1 288 ? -8.438 29.766 7.027 1 94.25 288 VAL B CA 1
ATOM 4987 C C . VAL B 1 288 ? -7.914 31.062 7.648 1 94.25 288 VAL B C 1
ATOM 4989 O O . VAL B 1 288 ? -7.586 32 6.938 1 94.25 288 VAL B O 1
ATOM 4992 N N . ARG B 1 289 ? -7.848 31.094 8.969 1 95.56 289 ARG B N 1
ATOM 4993 C CA . ARG B 1 289 ? -7.355 32.312 9.625 1 95.56 289 ARG B CA 1
ATOM 4994 C C . ARG B 1 289 ? -5.887 32.156 10 1 95.56 289 ARG B C 1
ATOM 4996 O O . ARG B 1 289 ? -5.543 31.391 10.906 1 95.56 289 ARG B O 1
ATOM 5003 N N . LEU B 1 290 ? -5.047 32.75 9.273 1 97.12 290 LEU B N 1
ATOM 5004 C CA . LEU B 1 290 ? -3.623 32.844 9.57 1 97.12 290 LEU B CA 1
ATOM 5005 C C . LEU B 1 290 ? -3.162 34.312 9.5 1 97.12 290 LEU B C 1
ATOM 5007 O O . LEU B 1 290 ? -2.885 34.812 8.414 1 97.12 290 LEU B O 1
ATOM 5011 N N . GLU B 1 291 ? -3.092 34.875 10.672 1 97.56 291 GLU B N 1
ATOM 5012 C CA . GLU B 1 291 ? -2.807 36.312 10.719 1 97.56 291 GLU B CA 1
ATOM 5013 C C . GLU B 1 291 ? -2.389 36.75 12.125 1 97.56 291 GLU B C 1
ATOM 5015 O O . GLU B 1 291 ? -2.66 36.031 13.102 1 97.56 291 GLU B O 1
ATOM 5020 N N . ALA B 1 292 ? -1.775 37.875 12.164 1 97.19 292 ALA B N 1
ATOM 5021 C CA . ALA B 1 292 ? -1.403 38.5 13.438 1 97.19 292 ALA B CA 1
ATOM 5022 C C . ALA B 1 292 ? -2.42 39.562 13.852 1 97.19 292 ALA B C 1
ATOM 5024 O O . ALA B 1 292 ? -2.938 40.312 13.008 1 97.19 292 ALA B O 1
ATOM 5025 N N . GLU B 1 293 ? -2.709 39.531 15.07 1 95.5 293 GLU B N 1
ATOM 5026 C CA . GLU B 1 293 ? -3.596 40.531 15.68 1 95.5 293 GLU B CA 1
ATOM 5027 C C . GLU B 1 293 ? -2.959 41.156 16.906 1 95.5 293 GLU B C 1
ATOM 5029 O O . GLU B 1 293 ? -2.355 40.469 17.734 1 95.5 293 GLU B O 1
ATOM 5034 N N . GLU B 1 294 ? -3.066 42.469 17 1 92.06 294 GLU B N 1
ATOM 5035 C CA . GLU B 1 294 ? -2.6 43.156 18.219 1 92.06 294 GLU B CA 1
ATOM 5036 C C . GLU B 1 294 ? -3.713 43.25 19.25 1 92.06 294 GLU B C 1
ATOM 5038 O O . GLU B 1 294 ? -4.859 43.562 18.922 1 92.06 294 GLU B O 1
ATOM 5043 N N . LYS B 1 295 ? -3.34 42.875 20.422 1 87 295 LYS B N 1
ATOM 5044 C CA . LYS B 1 295 ? -4.285 42.938 21.531 1 87 295 LYS B CA 1
ATOM 5045 C C . LYS B 1 295 ? -3.723 43.781 22.672 1 87 295 LYS B C 1
ATOM 5047 O O . LYS B 1 295 ? -2.529 43.719 22.969 1 87 295 LYS B O 1
ATOM 5052 N N . LEU B 1 296 ? -4.57 44.656 23.203 1 82.19 296 LEU B N 1
ATOM 5053 C CA . LEU B 1 296 ? -4.188 45.438 24.375 1 82.19 296 LEU B CA 1
ATOM 5054 C C . LEU B 1 296 ? -4.453 44.625 25.656 1 82.19 296 LEU B C 1
ATOM 5056 O O . LEU B 1 296 ? -5.543 44.094 25.828 1 82.19 296 LEU B O 1
ATOM 5060 N N . SER B 1 297 ? -3.484 44.344 26.359 1 79.06 297 SER B N 1
ATOM 5061 C CA . SER B 1 297 ? -3.592 43.688 27.656 1 79.06 297 SER B CA 1
ATOM 5062 C C . SER B 1 297 ? -3.193 44.656 28.781 1 79.06 297 SER B C 1
ATOM 5064 O O . SER B 1 297 ? -2.828 45.812 28.531 1 79.06 297 SER B O 1
ATOM 5066 N N . LYS B 1 298 ? -3.35 44.156 30.062 1 80.75 298 LYS B N 1
ATOM 5067 C CA . LYS B 1 298 ? -2.965 44.969 31.219 1 80.75 298 LYS B CA 1
ATOM 5068 C C . LYS B 1 298 ? -1.468 45.281 31.203 1 80.75 298 LYS B C 1
ATOM 5070 O O . LYS B 1 298 ? -1.036 46.312 31.688 1 80.75 298 LYS B O 1
ATOM 5075 N N . SER B 1 299 ? -0.761 44.375 30.672 1 75.62 299 SER B N 1
ATOM 5076 C CA . SER B 1 299 ? 0.693 44.469 30.688 1 75.62 299 SER B CA 1
ATOM 5077 C C . SER B 1 299 ? 1.205 45.188 29.422 1 75.62 299 SER B C 1
ATOM 5079 O O . SER B 1 299 ? 2.414 45.281 29.219 1 75.62 299 SER B O 1
ATOM 5081 N N . GLY B 1 300 ? 0.315 45.625 28.578 1 80.44 300 GLY B N 1
ATOM 5082 C CA . GLY B 1 300 ? 0.706 46.344 27.375 1 80.44 300 GLY B CA 1
ATOM 5083 C C . GLY B 1 300 ? 0.23 45.656 26.094 1 80.44 300 GLY B C 1
ATOM 5084 O O . GLY B 1 300 ? -0.684 44.844 26.141 1 80.44 300 GLY B O 1
ATOM 5085 N N . ARG B 1 301 ? 0.826 46.031 25.047 1 84.75 301 ARG B N 1
ATOM 5086 C CA . ARG B 1 301 ? 0.45 45.531 23.734 1 84.75 301 ARG B CA 1
ATOM 5087 C C . ARG B 1 301 ? 1.045 44.156 23.5 1 84.75 301 ARG B C 1
ATOM 5089 O O . ARG B 1 301 ? 2.244 43.938 23.688 1 84.75 301 ARG B O 1
ATOM 5096 N N . LYS B 1 302 ? 0.16 43.25 23.203 1 89.69 302 LYS B N 1
ATOM 5097 C CA . LYS B 1 302 ? 0.578 41.875 22.906 1 89.69 302 LYS B CA 1
ATOM 5098 C C . LYS B 1 302 ? 0.138 41.469 21.5 1 89.69 302 LYS B C 1
ATOM 5100 O O . LYS B 1 302 ? -0.784 42.062 20.938 1 89.69 302 LYS B O 1
ATOM 5105 N N . THR B 1 303 ? 0.891 40.5 20.969 1 94.81 303 THR B N 1
ATOM 5106 C CA . THR B 1 303 ? 0.556 40 19.641 1 94.81 303 THR B CA 1
ATOM 5107 C C . THR B 1 303 ? -0.034 38.594 19.734 1 94.81 303 THR B C 1
ATOM 5109 O O . THR B 1 303 ? 0.532 37.719 20.391 1 94.81 303 THR B O 1
ATOM 5112 N N . VAL B 1 304 ? -1.182 38.438 19.125 1 97.19 304 VAL B N 1
ATOM 5113 C CA . VAL B 1 304 ? -1.777 37.094 18.953 1 97.19 304 VAL B CA 1
ATOM 5114 C C . VAL B 1 304 ? -1.749 36.719 17.469 1 97.19 304 VAL B C 1
ATOM 5116 O O . VAL B 1 304 ? -2.236 37.469 16.625 1 97.19 304 VAL B O 1
ATOM 5119 N N . ILE B 1 305 ? -1.101 35.688 17.203 1 98.56 305 ILE B N 1
ATOM 5120 C CA . ILE B 1 305 ? -1.086 35.125 15.852 1 98.56 305 ILE B CA 1
ATOM 5121 C C . ILE B 1 305 ? -2.043 33.938 15.766 1 98.56 305 ILE B C 1
ATOM 5123 O O . ILE B 1 305 ? -1.888 32.969 16.484 1 98.56 305 ILE B O 1
ATOM 5127 N N . HIS B 1 306 ? -3.027 34.062 14.875 1 98.5 306 HIS B N 1
ATOM 5128 C CA . HIS B 1 306 ? -4.004 32.969 14.695 1 98.5 306 HIS B CA 1
ATOM 5129 C C . HIS B 1 306 ? -3.576 32.031 13.594 1 98.5 306 HIS B C 1
ATOM 5131 O O . HIS B 1 306 ? -3.025 32.438 12.578 1 98.5 306 HIS B O 1
ATOM 5137 N N . ASN B 1 307 ? -3.75 30.75 13.766 1 98.56 307 ASN B N 1
ATOM 5138 C CA . ASN B 1 307 ? -3.516 29.672 12.82 1 98.56 307 ASN B CA 1
ATOM 5139 C C . ASN B 1 307 ? -4.488 28.516 13.039 1 98.56 307 ASN B C 1
ATOM 5141 O O . ASN B 1 307 ? -4.125 27.484 13.617 1 98.56 307 ASN B O 1
ATOM 5145 N N . TYR B 1 308 ? -5.754 28.688 12.539 1 97.44 308 TYR B N 1
ATOM 5146 C CA . TYR B 1 308 ? -6.797 27.688 12.703 1 97.44 308 TYR B CA 1
ATOM 5147 C C . TYR B 1 308 ? -7.816 27.766 11.578 1 97.44 308 TYR B C 1
ATOM 5149 O O . TYR B 1 308 ? -7.746 28.656 10.734 1 97.44 308 TYR B O 1
ATOM 5157 N N . GLY B 1 309 ? -8.664 26.797 11.562 1 95.94 309 GLY B N 1
ATOM 5158 C CA . GLY B 1 309 ? -9.734 26.812 10.57 1 95.94 309 GLY B CA 1
ATOM 5159 C C . GLY B 1 309 ? -9.422 26 9.336 1 95.94 309 GLY B C 1
ATOM 5160 O O . GLY B 1 309 ? -9.922 26.281 8.25 1 95.94 309 GLY B O 1
ATOM 5161 N N . HIS B 1 310 ? -8.75 24.906 9.438 1 94.69 310 HIS B N 1
ATOM 5162 C CA . HIS B 1 310 ? -8.203 24.188 8.289 1 94.69 310 HIS B CA 1
ATOM 5163 C C . HIS B 1 310 ? -9.164 23.125 7.801 1 94.69 310 HIS B C 1
ATOM 5165 O O . HIS B 1 310 ? -8.906 22.469 6.789 1 94.69 310 HIS B O 1
ATOM 5171 N N . SER B 1 311 ? -10.242 22.891 8.508 1 92.94 311 SER B N 1
ATOM 5172 C CA . SER B 1 311 ? -11.195 21.844 8.148 1 92.94 311 SER B CA 1
ATOM 5173 C C . SER B 1 311 ? -10.5 20.484 8.07 1 92.94 311 SER B C 1
ATOM 5175 O O . SER B 1 311 ? -9.789 20.094 8.992 1 92.94 311 SER B O 1
ATOM 5177 N N . GLY B 1 312 ? -10.695 19.766 7 1 91.81 312 GLY B N 1
ATOM 5178 C CA . GLY B 1 312 ? -10.094 18.453 6.848 1 91.81 312 GLY B CA 1
ATOM 5179 C C . GLY B 1 312 ? -8.695 18.516 6.262 1 91.81 312 GLY B C 1
ATOM 5180 O O . GLY B 1 312 ? -8.086 17.469 5.992 1 91.81 312 GLY B O 1
ATOM 5181 N N . SER B 1 313 ? -8.055 19.734 6.211 1 94.25 313 SER B N 1
ATOM 5182 C CA . SER B 1 313 ? -6.773 19.891 5.531 1 94.25 313 SER B CA 1
ATOM 5183 C C . SER B 1 313 ? -5.652 20.172 6.52 1 94.25 313 SER B C 1
ATOM 5185 O O . SER B 1 313 ? -4.602 20.688 6.141 1 94.25 313 SER B O 1
ATOM 5187 N N . GLY B 1 314 ? -5.812 19.844 7.797 1 95.38 314 GLY B N 1
ATOM 5188 C CA . GLY B 1 314 ? -4.773 20.078 8.789 1 95.38 314 GLY B CA 1
ATOM 5189 C C . GLY B 1 314 ? -3.436 19.484 8.398 1 95.38 314 GLY B C 1
ATOM 5190 O O . GLY B 1 314 ? -2.42 20.172 8.367 1 95.38 314 GLY B O 1
ATOM 5191 N N . VAL B 1 315 ? -3.463 18.234 8.008 1 97.25 315 VAL B N 1
ATOM 5192 C CA . VAL B 1 315 ? -2.248 17.531 7.613 1 97.25 315 VAL B CA 1
ATOM 5193 C C . VAL B 1 315 ? -1.719 18.094 6.301 1 97.25 315 VAL B C 1
ATOM 5195 O O . VAL B 1 315 ? -0.509 18.281 6.137 1 97.25 315 VAL B O 1
ATOM 5198 N N . THR B 1 316 ? -2.551 18.5 5.453 1 97.38 316 THR B N 1
ATOM 5199 C CA . THR B 1 316 ? -2.205 18.984 4.121 1 97.38 316 THR B CA 1
ATOM 5200 C C . THR B 1 316 ? -1.564 20.375 4.199 1 97.38 316 THR B C 1
ATOM 5202 O O . THR B 1 316 ? -0.745 20.734 3.348 1 97.38 316 THR B O 1
ATOM 5205 N N . PHE B 1 317 ? -1.867 21.141 5.301 1 96.62 317 PHE B N 1
ATOM 5206 C CA . PHE B 1 317 ? -1.439 22.531 5.383 1 96.62 317 PHE B CA 1
ATOM 5207 C C . PHE B 1 317 ? -0.382 22.703 6.465 1 96.62 317 PHE B C 1
ATOM 5209 O O . PHE B 1 317 ? 0.285 23.75 6.523 1 96.62 317 PHE B O 1
ATOM 5216 N N . HIS B 1 318 ? -0.191 21.797 7.285 1 98.56 318 HIS B N 1
ATOM 5217 C CA . HIS B 1 318 ? 0.386 22.031 8.609 1 98.56 318 HIS B CA 1
ATOM 5218 C C . HIS B 1 318 ? 1.763 22.672 8.5 1 98.56 318 HIS B C 1
ATOM 5220 O O . HIS B 1 318 ? 2.049 23.656 9.188 1 98.56 318 HIS B O 1
ATOM 5226 N N . TRP B 1 319 ? 2.607 22.188 7.625 1 98.88 319 TRP B N 1
ATOM 5227 C CA . TRP B 1 319 ? 3.98 22.688 7.605 1 98.88 319 TRP B CA 1
ATOM 5228 C C . TRP B 1 319 ? 4.062 24.031 6.898 1 98.88 319 TRP B C 1
ATOM 5230 O O . TRP B 1 319 ? 4.805 24.922 7.324 1 98.88 319 TRP B O 1
ATOM 5240 N N . GLY B 1 320 ? 3.314 24.109 5.754 1 98.56 320 GLY B N 1
ATOM 5241 C CA . GLY B 1 320 ? 3.25 25.406 5.109 1 98.56 320 GLY B CA 1
ATOM 5242 C C . GLY B 1 320 ? 2.742 26.516 6.023 1 98.56 320 GLY B C 1
ATOM 5243 O O . GLY B 1 320 ? 3.33 27.594 6.094 1 98.56 320 GLY B O 1
ATOM 5244 N N . CYS B 1 321 ? 1.715 26.281 6.742 1 98.38 321 CYS B N 1
ATOM 5245 C CA . CYS B 1 321 ? 1.159 27.234 7.684 1 98.38 321 CYS B CA 1
ATOM 5246 C C . CYS B 1 321 ? 2.129 27.5 8.836 1 98.38 321 CYS B C 1
ATOM 5248 O O . CYS B 1 321 ? 2.213 28.625 9.336 1 98.38 321 CYS B O 1
ATOM 5250 N N . ALA B 1 322 ? 2.814 26.422 9.266 1 98.94 322 ALA B N 1
ATOM 5251 C CA . ALA B 1 322 ? 3.787 26.578 10.344 1 98.94 322 ALA B CA 1
ATOM 5252 C C . ALA B 1 322 ? 4.906 27.531 9.953 1 98.94 322 ALA B C 1
ATOM 5254 O O . ALA B 1 322 ? 5.344 28.344 10.766 1 98.94 322 ALA B O 1
ATOM 5255 N N . LYS B 1 323 ? 5.352 27.438 8.742 1 98.81 323 LYS B N 1
ATOM 5256 C CA . LYS B 1 323 ? 6.387 28.344 8.242 1 98.81 323 LYS B CA 1
ATOM 5257 C C . LYS B 1 323 ? 5.914 29.781 8.273 1 98.81 323 LYS B C 1
ATOM 5259 O O . LYS B 1 323 ? 6.637 30.672 8.734 1 98.81 323 LYS B O 1
ATOM 5264 N N . ASP B 1 324 ? 4.742 29.953 7.75 1 98.62 324 ASP B N 1
ATOM 5265 C CA . ASP B 1 324 ? 4.191 31.312 7.77 1 98.62 324 ASP B CA 1
ATOM 5266 C C . ASP B 1 324 ? 4.023 31.812 9.203 1 98.62 324 ASP B C 1
ATOM 5268 O O . ASP B 1 324 ? 4.285 33 9.484 1 98.62 324 ASP B O 1
ATOM 5272 N N . THR B 1 325 ? 3.564 30.969 10.062 1 98.81 325 THR B N 1
ATOM 5273 C CA . THR B 1 325 ? 3.396 31.312 11.469 1 98.81 325 THR B CA 1
ATOM 5274 C C . THR B 1 325 ? 4.723 31.766 12.07 1 98.81 325 THR B C 1
ATOM 5276 O O . THR B 1 325 ? 4.777 32.781 12.766 1 98.81 325 THR B O 1
ATOM 5279 N N . ALA B 1 326 ? 5.758 31.047 11.828 1 98.81 326 ALA B N 1
ATOM 5280 C CA . ALA B 1 326 ? 7.082 31.375 12.344 1 98.81 326 ALA B CA 1
ATOM 5281 C C . ALA B 1 326 ? 7.551 32.719 11.836 1 98.81 326 ALA B C 1
ATOM 5283 O O . ALA B 1 326 ? 8.148 33.5 12.578 1 98.81 326 ALA B O 1
ATOM 5284 N N . HIS B 1 327 ? 7.301 33 10.602 1 98.62 327 HIS B N 1
ATOM 5285 C CA . HIS B 1 327 ? 7.664 34.281 10.039 1 98.62 327 HIS B CA 1
ATOM 5286 C C . HIS B 1 327 ? 6.91 35.438 10.719 1 98.62 327 HIS B C 1
ATOM 5288 O O . HIS B 1 327 ? 7.473 36.5 10.961 1 98.62 327 HIS B O 1
ATOM 5294 N N . LEU B 1 328 ? 5.668 35.219 10.984 1 98.38 328 LEU B N 1
ATOM 5295 C CA . LEU B 1 328 ? 4.875 36.219 11.688 1 98.38 328 LEU B CA 1
ATOM 5296 C C . LEU B 1 328 ? 5.422 36.469 13.086 1 98.38 328 LEU B C 1
ATOM 5298 O O . LEU B 1 328 ? 5.445 37.594 13.555 1 98.38 328 LEU B O 1
ATOM 5302 N N . VAL B 1 329 ? 5.809 35.375 13.742 1 97.94 329 VAL B N 1
ATOM 5303 C CA . VAL B 1 329 ? 6.395 35.531 15.07 1 97.94 329 VAL B CA 1
ATOM 5304 C C . VAL B 1 329 ? 7.672 36.344 14.992 1 97.94 329 VAL B C 1
ATOM 5306 O O . VAL B 1 329 ? 7.871 37.281 15.789 1 97.94 329 VAL B O 1
ATOM 5309 N N . LYS B 1 330 ? 8.492 36.031 14.047 1 97.31 330 LYS B N 1
ATOM 5310 C CA . LYS B 1 330 ? 9.734 36.781 13.867 1 97.31 330 LYS B CA 1
ATOM 5311 C C . LYS B 1 330 ? 9.453 38.25 13.625 1 97.31 330 LYS B C 1
ATOM 5313 O O . LYS B 1 330 ? 10.094 39.125 14.234 1 97.31 330 LYS B O 1
ATOM 5318 N N . GLN B 1 331 ? 8.531 38.5 12.789 1 96.06 331 GLN B N 1
ATOM 5319 C CA . GLN B 1 331 ? 8.156 39.875 12.469 1 96.06 331 GLN B CA 1
ATOM 5320 C C . GLN B 1 331 ? 7.621 40.594 13.703 1 96.06 331 GLN B C 1
ATOM 5322 O O . GLN B 1 331 ? 7.906 41.781 13.906 1 96.06 331 GLN B O 1
ATOM 5327 N N . ALA B 1 332 ? 6.828 39.906 14.453 1 94.44 332 ALA B N 1
ATOM 5328 C CA . ALA B 1 332 ? 6.254 40.5 15.656 1 94.44 332 ALA B CA 1
ATOM 5329 C C . ALA B 1 332 ? 7.344 40.938 16.641 1 94.44 332 ALA B C 1
ATOM 5331 O O . ALA B 1 332 ? 7.254 41.969 17.266 1 94.44 332 ALA B O 1
ATOM 5332 N N . PHE B 1 333 ? 8.375 40.156 16.812 1 92.12 333 PHE B N 1
ATOM 5333 C CA . PHE B 1 333 ? 9.477 40.5 17.703 1 92.12 333 PHE B CA 1
ATOM 5334 C C . PHE B 1 333 ? 10.258 41.688 17.188 1 92.12 333 PHE B C 1
ATOM 5336 O O . PHE B 1 333 ? 10.734 42.531 17.953 1 92.12 333 PHE B O 1
ATOM 5343 N N . GLU B 1 334 ? 10.367 41.75 15.914 1 89.62 334 GLU B N 1
ATOM 5344 C CA . GLU B 1 334 ? 11.07 42.875 15.32 1 89.62 334 GLU B CA 1
ATOM 5345 C C . GLU B 1 334 ? 10.297 44.188 15.508 1 89.62 334 GLU B C 1
ATOM 5347 O O . GLU B 1 334 ? 10.883 45.219 15.758 1 89.62 334 GLU B O 1
ATOM 5352 N N . THR B 1 335 ? 9.039 44.062 15.422 1 83.38 335 THR B N 1
ATOM 5353 C CA . THR B 1 335 ? 8.188 45.25 15.602 1 83.38 335 THR B CA 1
ATOM 5354 C C . THR B 1 335 ? 8.18 45.688 17.062 1 83.38 335 THR B C 1
ATOM 5356 O O . THR B 1 335 ? 8.219 46.875 17.344 1 83.38 335 THR B O 1
ATOM 5359 N N . HIS B 1 336 ? 8.094 44.75 18 1 80.31 336 HIS B N 1
ATOM 5360 C CA . HIS B 1 336 ? 8.086 45.062 19.422 1 80.31 336 HIS B CA 1
ATOM 5361 C C . HIS B 1 336 ? 9.398 45.719 19.859 1 80.31 336 HIS B C 1
ATOM 5363 O O . HIS B 1 336 ? 9.406 46.562 20.75 1 80.31 336 HIS B O 1
ATOM 5369 N N . GLN B 1 337 ? 10.453 45.25 19.312 1 71 337 GLN B N 1
ATOM 5370 C CA . GLN B 1 337 ? 11.758 45.812 19.641 1 71 337 GLN B CA 1
ATOM 5371 C C . GLN B 1 337 ? 11.852 47.25 19.172 1 71 337 GLN B C 1
ATOM 5373 O O . GLN B 1 337 ? 12.422 48.094 19.875 1 71 337 GLN B O 1
ATOM 5378 N N . VAL B 1 338 ? 11.289 47.625 18.094 1 69 338 VAL B N 1
ATOM 5379 C CA . VAL B 1 338 ? 11.344 48.969 17.562 1 69 338 VAL B CA 1
ATOM 5380 C C . VAL B 1 338 ? 10.469 49.906 18.422 1 69 338 VAL B C 1
ATOM 5382 O O . VAL B 1 338 ? 10.859 51.031 18.719 1 69 338 VAL B O 1
ATOM 5385 N N . THR B 1 339 ? 9.414 49.375 18.906 1 64.88 339 THR B N 1
ATOM 5386 C CA . THR B 1 339 ? 8.484 50.219 19.672 1 64.88 339 THR B CA 1
ATOM 5387 C C . THR B 1 339 ? 9.023 50.469 21.078 1 64.88 339 THR B C 1
ATOM 5389 O O . THR B 1 339 ? 8.758 51.531 21.656 1 64.88 339 THR B O 1
ATOM 5392 N N . SER B 1 340 ? 9.836 49.469 21.531 1 61.09 340 SER B N 1
ATOM 5393 C CA . SER B 1 340 ? 10.422 49.656 22.859 1 61.09 340 SER B CA 1
ATOM 5394 C C . SER B 1 340 ? 11.57 50.656 22.812 1 61.09 340 SER B C 1
ATOM 5396 O O . SER B 1 340 ? 11.953 51.219 23.844 1 61.09 340 SER B O 1
ATOM 5398 N N . ARG B 1 341 ? 12.258 50.688 21.641 1 68.5 341 ARG B N 1
ATOM 5399 C CA . ARG B 1 341 ? 13.375 51.625 21.484 1 68.5 341 ARG B CA 1
ATOM 5400 C C . ARG B 1 341 ? 12.875 53.031 21.203 1 68.5 341 ARG B C 1
ATOM 5402 O O . ARG B 1 341 ? 13.656 54 21.219 1 68.5 341 ARG B O 1
ATOM 5409 N N . LEU B 1 342 ? 11.477 53.281 20.938 1 53.31 342 LEU B N 1
ATOM 5410 C CA . LEU B 1 342 ? 10.93 54.625 20.703 1 53.31 342 LEU B CA 1
ATOM 5411 C C . LEU B 1 342 ? 10.273 55.188 21.969 1 53.31 342 LEU B C 1
ATOM 5413 O O . LEU B 1 342 ? 10.352 56.375 22.234 1 53.31 342 LEU B O 1
#

Foldseek 3Di:
DQQEEEQEDQALQRLLLLLLLCVLPVSHAYEYEYQDYPPPDLNQPFQQWADADPDDPVDPLQLVLLLLLQVVLVVCQPDPCCVQQFKHKAKAKFFAAPVRDPVDDDPNQVSFAPKDWDDPVRNVLQVRGPTIIMTIGMGGNRNRNSVVSVVSSVVSPYYYDNDDDQEPLVVQVPHQEYEYAHALVCCRRVVDPQKAWFKKKKWWWADQVDRHKYWDDDPVAQQFTAIWRDGDGTIITYTTGDIRDPDFDDDPVRVVVRQVRNCSNVVVCVPTGTDDMGMDTGTAGVVFAFAWDWDQHPVGIHIYTYGYHSGSCCSSRNNSSSNVSSVVSVVSVVVVVVVVVD/DAQEEEQEDQALQRLLLLLLLCVLPVSYAYEYEYQDYPPPDLNQPFFQWADADPDDPVDPLQLVLLLLLQVVLVVCQPDPCCVQQFKHKAKAKAFAAPVRDPVDDDPNQVSFAPKDWDDPVRNVLQVRGPTIIMTIGMGGNRNRNSVVSVVSSVVSPYYYHNDDDQECLVVQVPHQEYEYAHALVCCRRVVDPQKAWFKKKKWWWADQVDRHKYWDDDPVAQQFTAIWRDGDGTIITYTTGDIRDPDFDDDPVRVVVRQVRNCSNVVVCVPTGTDDMGMDTGTAGVVFAFAWDWDQHPVGIHIYTYGYHSGSCCSSRNNSSSNVSSVVSVVSVVVVVVVVVD

InterPro domains:
  IPR006076 FAD dependent oxidoreductase [PF01266] (4-328)
  IPR006181 D-amino acid oxidase, conserved site [PS00677] (304-322)
  IPR023209 D-amino-acid oxidase [PIRSF000189] (3-337)
  IPR023209 D-amino-acid oxidase [PTHR11530] (2-330)

pLDDT: mean 94.56, std 7.35, range [52.16, 98.94]

Radius of gyration: 29.93 Å; Cα contacts (8 Å, |Δi|>4): 1602; chains: 2; bounding box: 54×108×63 Å

Solvent-accessible surface area (backbone atoms only — not comparable to full-atom values): 34665 Å² total; per-residue (Å²): 127,83,46,30,33,34,27,32,18,50,36,61,44,16,40,38,24,49,44,35,27,46,68,76,36,68,78,45,49,43,33,37,33,19,69,50,49,81,78,70,29,74,47,36,72,49,74,29,56,51,52,89,44,92,69,60,82,82,44,75,58,54,63,52,17,34,45,47,19,46,54,53,49,49,55,43,41,66,28,57,54,9,59,73,37,25,35,24,58,37,39,33,41,39,41,28,26,64,93,61,60,77,90,68,77,64,93,61,50,82,68,43,46,75,58,41,72,52,50,76,73,60,40,59,51,39,80,69,37,69,46,38,37,31,35,31,41,41,35,34,40,37,63,34,33,50,58,51,44,49,49,53,33,44,74,73,66,32,44,78,42,85,46,76,79,83,45,60,61,71,48,54,71,73,25,58,32,38,35,42,21,43,43,61,54,35,32,71,56,60,66,36,87,64,49,35,34,31,18,28,44,40,36,34,25,50,44,60,43,50,36,46,32,40,37,45,61,42,81,90,35,64,48,46,34,39,32,36,45,54,49,55,81,35,25,37,35,24,28,37,36,33,75,70,34,87,70,62,66,85,51,69,67,60,52,52,50,33,54,57,58,44,27,64,61,43,30,23,56,74,71,38,49,78,73,44,81,48,47,45,65,24,22,28,24,87,68,59,42,72,49,78,42,81,40,84,51,97,89,40,81,26,42,36,31,39,48,35,22,47,31,80,16,44,70,20,27,18,49,24,50,8,49,54,49,23,51,50,52,52,50,49,54,55,52,52,52,54,59,72,76,104,128,85,46,30,32,33,26,33,18,50,36,63,45,16,41,39,23,50,44,36,28,46,68,75,37,69,77,44,49,42,32,37,34,19,69,51,52,79,76,70,29,75,49,35,72,49,74,31,55,50,52,88,45,92,71,60,83,82,43,76,58,53,63,52,17,34,44,48,18,45,52,53,50,51,55,44,42,67,27,57,53,9,59,74,37,26,34,23,57,36,40,33,41,38,41,28,26,62,91,61,60,76,89,68,76,64,93,60,51,83,70,43,44,76,60,42,72,51,51,75,73,62,40,58,51,39,80,67,38,70,45,39,36,30,36,31,41,42,35,33,40,36,64,35,34,51,57,50,45,49,49,54,31,45,75,73,67,31,44,79,42,86,45,76,80,82,46,61,61,71,48,54,72,73,25,57,33,37,35,42,20,43,43,62,54,36,32,71,57,62,65,36,86,66,50,36,34,31,18,29,43,39,36,33,24,51,46,61,45,50,36,45,32,40,36,45,61,41,80,89,36,65,45,46,35,39,32,38,45,55,49,54,83,36,25,38,34,24,27,38,36,32,76,70,34,87,71,63,66,86,51,69,68,60,52,53,49,35,54,56,58,44,28,65,62,43,29,24,56,74,72,37,49,79,73,42,80,46,48,46,66,25,23,28,24,87,67,59,42,71,49,78,41,82,40,84,51,96,89,39,81,26,42,36,33,38,48,35,23,49,30,79,16,45,70,20,28,18,49,22,50,8,49,53,49,22,52,50,51,52,50,49,53,56,50,51,52,54,59,71,75,103

Nearest PDB structures (foldseek):
  6kbp-assembly2_D  TM=9.573E-01  e=1.129E-44  Homo sapiens
  8hy5-assembly1_B  TM=9.467E-01  e=2.609E-45  Homo sapiens
  8hy5-assembly1_A  TM=9.624E-01  e=2.350E-44  Homo sapiens
  4yjf-assembly1_B  TM=9.626E-01  e=1.149E-43  Sus scrofa
  4qfc-assembly1_B  TM=9.622E-01  e=8.470E-44  Homo sapiens